Protein AF-A0A821BUX5-F1 (afdb_monomer)

Radius of gyration: 31.15 Å; Cα contacts (8 Å, |Δi|>4): 491; chains: 1; bounding box: 74×77×106 Å

pLDDT: mean 73.86, std 16.77, range [28.0, 95.75]

Structure (mmCIF, N/CA/C/O backbone):
data_AF-A0A821BUX5-F1
#
_entry.id   AF-A0A821BUX5-F1
#
loop_
_atom_site.group_PDB
_atom_site.id
_atom_site.type_symbol
_atom_site.label_atom_id
_atom_site.label_alt_id
_atom_site.label_comp_id
_atom_site.label_asym_id
_atom_site.label_entity_id
_atom_site.label_seq_id
_atom_site.pdbx_PDB_ins_code
_atom_site.Cartn_x
_atom_site.Cartn_y
_atom_site.Cartn_z
_atom_site.occupancy
_atom_site.B_iso_or_equiv
_atom_site.auth_seq_id
_atom_site.auth_comp_id
_atom_site.auth_asym_id
_atom_site.auth_atom_id
_atom_site.pdbx_PDB_model_num
ATOM 1 N N . MET A 1 1 ? 29.307 20.848 -23.479 1.00 81.94 1 MET A N 1
ATOM 2 C CA . MET A 1 1 ? 29.188 19.983 -24.672 1.00 81.94 1 MET A CA 1
ATOM 3 C C . MET A 1 1 ? 28.414 20.675 -25.799 1.00 81.94 1 MET A C 1
ATOM 5 O O . MET A 1 1 ? 27.535 21.482 -25.486 1.00 81.94 1 MET A O 1
ATOM 9 N N . ASN A 1 2 ? 28.752 20.408 -27.072 1.00 85.12 2 ASN A N 1
ATOM 10 C CA . ASN A 1 2 ? 28.039 20.848 -28.289 1.00 85.12 2 ASN A CA 1
ATOM 11 C C . ASN A 1 2 ? 28.102 19.768 -29.400 1.00 85.12 2 ASN A C 1
ATOM 13 O O . ASN A 1 2 ? 28.916 18.854 -29.306 1.00 85.12 2 ASN A O 1
ATOM 17 N N . ILE A 1 3 ? 27.251 19.866 -30.433 1.00 86.06 3 ILE A N 1
ATOM 18 C CA . ILE A 1 3 ? 27.123 18.837 -31.490 1.00 86.06 3 ILE A CA 1
ATOM 19 C C . ILE A 1 3 ? 28.421 18.641 -32.285 1.00 86.06 3 ILE A C 1
ATOM 21 O O . ILE A 1 3 ? 28.785 17.503 -32.558 1.00 86.06 3 ILE A O 1
ATOM 25 N N . SER A 1 4 ? 29.138 19.719 -32.615 1.00 90.06 4 SER A N 1
ATOM 26 C CA . SER A 1 4 ? 30.401 19.638 -33.366 1.00 90.06 4 SER A CA 1
ATOM 27 C C . SER A 1 4 ? 31.470 18.871 -32.580 1.00 90.06 4 SER A C 1
ATOM 29 O O . SER A 1 4 ? 32.116 17.969 -33.109 1.00 90.06 4 SER A O 1
ATOM 31 N N . THR A 1 5 ? 31.581 19.144 -31.277 1.00 90.06 5 THR A N 1
ATOM 32 C CA . THR A 1 5 ? 32.468 18.401 -30.377 1.00 90.06 5 THR A CA 1
ATOM 33 C C . THR A 1 5 ? 32.087 16.922 -30.309 1.00 90.06 5 THR A C 1
ATOM 35 O O . THR A 1 5 ? 32.962 16.078 -30.460 1.00 90.06 5 THR A O 1
ATOM 38 N N . MET A 1 6 ? 30.799 16.593 -30.146 1.00 90.81 6 MET A N 1
ATOM 39 C CA . MET A 1 6 ? 30.347 15.193 -30.115 1.00 90.81 6 MET A CA 1
ATOM 40 C C . MET A 1 6 ? 30.616 14.463 -31.438 1.00 90.81 6 MET A C 1
ATOM 42 O O . MET A 1 6 ? 31.043 13.313 -31.430 1.00 90.81 6 MET A O 1
ATOM 46 N N . HIS A 1 7 ? 30.408 15.133 -32.574 1.00 92.50 7 HIS A N 1
ATOM 47 C CA . HIS A 1 7 ? 30.679 14.579 -33.900 1.00 92.50 7 HIS A CA 1
ATOM 48 C C . HIS A 1 7 ? 32.168 14.269 -34.095 1.00 92.50 7 HIS A C 1
ATOM 50 O O . HIS A 1 7 ? 32.513 13.171 -34.525 1.00 92.50 7 HIS A O 1
ATOM 56 N N . ASN A 1 8 ? 33.054 15.190 -33.707 1.00 93.81 8 ASN A N 1
ATOM 57 C CA . ASN A 1 8 ? 34.498 14.973 -33.805 1.00 93.81 8 ASN A CA 1
ATOM 58 C C . ASN A 1 8 ? 34.964 13.839 -32.883 1.00 93.81 8 ASN A C 1
ATOM 60 O O . ASN A 1 8 ? 35.677 12.954 -33.342 1.00 93.81 8 ASN A O 1
ATOM 64 N N . LYS A 1 9 ? 34.491 13.794 -31.629 1.00 93.69 9 LYS A N 1
ATOM 65 C CA . LYS A 1 9 ? 34.788 12.685 -30.703 1.00 93.69 9 LYS A CA 1
ATOM 66 C C . LYS A 1 9 ? 34.333 11.331 -31.257 1.00 93.69 9 LYS A C 1
ATOM 68 O O . LYS A 1 9 ? 35.012 10.325 -31.060 1.00 93.69 9 LYS A O 1
ATOM 73 N N . LEU A 1 10 ? 33.199 11.302 -31.964 1.00 92.12 10 LEU A N 1
ATOM 74 C CA . LEU A 1 10 ? 32.678 10.095 -32.605 1.00 92.12 10 LEU A CA 1
ATOM 75 C C . LEU A 1 10 ? 33.556 9.648 -33.781 1.00 92.12 10 LEU A C 1
ATOM 77 O O . LEU A 1 10 ? 33.896 8.471 -33.858 1.00 92.12 10 LEU A O 1
ATOM 81 N N . LEU A 1 11 ? 33.961 10.575 -34.655 1.00 92.94 11 LEU A N 1
ATOM 82 C CA . LEU A 1 11 ? 34.847 10.284 -35.791 1.00 92.94 11 LEU A CA 1
ATOM 83 C C . LEU A 1 11 ? 36.252 9.859 -35.351 1.00 92.94 11 LEU A C 1
ATOM 85 O O . LEU A 1 11 ? 36.848 8.981 -35.968 1.00 92.94 11 LEU A O 1
ATOM 89 N N . CYS A 1 12 ? 36.762 10.452 -34.272 1.00 93.56 12 CYS A N 1
ATOM 90 C CA . CYS A 1 12 ? 38.066 10.127 -33.701 1.00 93.56 12 CYS A CA 1
ATOM 91 C C . CYS A 1 12 ? 38.055 8.851 -32.838 1.00 93.56 12 CYS A C 1
ATOM 93 O O . CYS A 1 12 ? 39.102 8.463 -32.325 1.00 93.56 12 CYS A O 1
ATOM 95 N N . GLY A 1 13 ? 36.899 8.200 -32.651 1.00 90.88 13 GLY A N 1
ATOM 96 C CA . GLY A 1 13 ? 36.793 6.977 -31.849 1.00 90.88 13 GLY A CA 1
ATOM 97 C C . GLY A 1 13 ? 37.040 7.182 -30.349 1.00 90.88 13 GLY A C 1
ATOM 98 O O . GLY A 1 13 ? 37.420 6.245 -29.653 1.00 90.88 13 GLY A O 1
ATOM 99 N N . GLU A 1 14 ? 36.824 8.390 -29.822 1.00 93.19 14 GLU A N 1
ATOM 100 C CA . GLU A 1 14 ? 37.091 8.722 -28.412 1.00 93.19 14 GLU A CA 1
ATOM 101 C C . GLU A 1 14 ? 36.055 8.125 -27.439 1.00 93.19 14 GLU A C 1
ATOM 103 O O . GLU A 1 14 ? 36.259 8.085 -26.219 1.00 93.19 14 GLU A O 1
ATOM 108 N N . TYR A 1 15 ? 34.917 7.653 -27.951 1.00 90.44 15 TYR A N 1
ATOM 109 C CA . TYR A 1 15 ? 33.887 7.008 -27.146 1.00 90.44 15 TYR A CA 1
ATOM 110 C C . TYR A 1 15 ? 34.184 5.521 -26.955 1.00 90.44 15 TYR A C 1
ATOM 112 O O . TYR A 1 15 ? 34.068 4.724 -27.879 1.00 90.44 15 TYR A O 1
ATOM 120 N N . LYS A 1 16 ? 34.502 5.139 -25.713 1.00 84.25 16 LYS A N 1
ATOM 121 C CA . LYS A 1 16 ? 34.747 3.740 -25.327 1.00 84.25 16 LYS A CA 1
ATOM 122 C C . LYS A 1 16 ? 33.522 2.840 -25.505 1.00 84.25 16 LYS A C 1
ATOM 124 O O . LYS A 1 16 ? 33.666 1.654 -25.770 1.00 84.25 16 LYS A O 1
ATOM 129 N N . ASN A 1 17 ? 32.327 3.387 -25.297 1.00 82.00 17 ASN A N 1
ATOM 130 C CA . ASN A 1 17 ? 31.059 2.682 -25.441 1.00 82.00 17 ASN A CA 1
ATOM 131 C C . ASN A 1 17 ? 29.927 3.674 -25.789 1.00 82.00 17 ASN A C 1
ATOM 133 O O . ASN A 1 17 ? 30.118 4.889 -25.660 1.00 82.00 17 ASN A O 1
ATOM 137 N N . PRO A 1 18 ? 28.746 3.182 -26.210 1.00 84.25 18 PRO A N 1
ATOM 138 C CA . PRO A 1 18 ? 27.622 4.041 -26.585 1.00 84.25 18 PRO A CA 1
ATOM 139 C C . PRO A 1 18 ? 27.080 4.921 -25.447 1.00 84.25 18 PRO A C 1
ATOM 141 O O . PRO A 1 18 ? 26.533 5.988 -25.721 1.00 84.25 18 PRO A O 1
ATOM 144 N N . LEU A 1 19 ? 27.237 4.519 -24.179 1.00 82.31 19 LEU A N 1
ATOM 145 C CA . LEU A 1 19 ? 26.773 5.309 -23.031 1.00 82.31 19 LEU A CA 1
ATOM 146 C C . LEU A 1 19 ? 27.622 6.565 -22.819 1.00 82.31 19 LEU A C 1
ATOM 148 O O . LEU A 1 19 ? 27.069 7.624 -22.549 1.00 82.31 19 LEU A O 1
ATOM 152 N N . HIS A 1 20 ? 28.932 6.496 -23.068 1.00 86.38 20 HIS A N 1
ATOM 153 C CA . HIS A 1 20 ? 29.810 7.670 -22.998 1.00 86.38 20 HIS A CA 1
ATOM 154 C C . HIS A 1 20 ? 29.406 8.758 -24.016 1.00 86.38 20 HIS A C 1
ATOM 156 O O . HIS A 1 20 ? 29.543 9.950 -23.749 1.00 86.38 20 HIS A O 1
ATOM 162 N N . PHE A 1 21 ? 28.860 8.362 -25.173 1.00 88.38 21 PHE A N 1
ATOM 163 C CA . PHE A 1 21 ? 28.245 9.302 -26.117 1.00 88.38 21 PHE A CA 1
ATOM 164 C C . PHE A 1 21 ? 26.919 9.866 -25.582 1.00 88.38 21 PHE A C 1
ATOM 166 O O . PHE A 1 21 ? 26.639 11.055 -25.749 1.00 88.38 21 PHE A O 1
ATOM 173 N N . CYS A 1 22 ? 26.115 9.034 -24.913 1.00 85.62 22 CYS A N 1
ATOM 174 C CA . CYS A 1 22 ? 24.869 9.473 -24.286 1.00 85.62 22 CYS A CA 1
ATOM 175 C C . CYS A 1 22 ? 25.119 10.534 -23.204 1.00 85.62 22 CYS A C 1
ATOM 177 O O . CYS A 1 22 ? 24.412 11.539 -23.197 1.00 85.62 22 CYS A O 1
ATOM 179 N N . ASP A 1 23 ? 26.133 10.372 -22.350 1.00 85.81 23 ASP A N 1
ATOM 180 C CA . ASP A 1 23 ? 26.482 11.340 -21.295 1.00 85.81 23 ASP A CA 1
ATOM 181 C C . ASP A 1 23 ? 26.750 12.745 -21.859 1.00 85.81 23 ASP A C 1
ATOM 183 O O . ASP A 1 23 ? 26.212 13.750 -21.381 1.00 85.81 23 ASP A O 1
ATOM 187 N N . ASP A 1 24 ? 27.524 12.816 -22.944 1.00 87.31 24 ASP A N 1
ATOM 188 C CA . ASP A 1 24 ? 27.815 14.062 -23.650 1.00 87.31 24 ASP A CA 1
ATOM 189 C C . ASP A 1 24 ? 26.546 14.682 -24.269 1.00 87.31 24 ASP A C 1
ATOM 191 O O . ASP A 1 24 ? 26.329 15.901 -24.184 1.00 87.31 24 ASP A O 1
ATOM 195 N N . ALA A 1 25 ? 25.675 13.854 -24.853 1.00 84.69 25 ALA A N 1
ATOM 196 C CA . ALA A 1 25 ? 24.403 14.298 -25.420 1.00 84.69 25 ALA A CA 1
ATOM 197 C C . ALA A 1 25 ? 23.454 14.849 -24.341 1.00 84.69 25 ALA A C 1
ATOM 199 O O . ALA A 1 25 ? 22.812 15.888 -24.541 1.00 84.69 25 ALA A O 1
ATOM 200 N N . TRP A 1 26 ? 23.412 14.223 -23.164 1.00 80.19 26 TRP A N 1
ATOM 201 C CA . TRP A 1 26 ? 22.642 14.710 -22.019 1.00 80.19 26 TRP A CA 1
ATOM 202 C C . TRP A 1 26 ? 23.195 16.030 -21.472 1.00 80.19 26 TRP A C 1
ATOM 204 O O . TRP A 1 26 ? 22.426 16.963 -21.218 1.00 80.19 26 TRP A O 1
ATOM 214 N N . LEU A 1 27 ? 24.521 16.181 -21.415 1.00 81.31 27 LEU A N 1
ATOM 215 C CA . LEU A 1 27 ? 25.171 17.441 -21.046 1.00 81.31 27 LEU A CA 1
ATOM 216 C C . LEU A 1 27 ? 24.884 18.569 -22.053 1.00 81.31 27 LEU A C 1
ATOM 218 O O . LEU A 1 27 ? 24.810 19.741 -21.678 1.00 81.31 27 LEU A O 1
ATOM 222 N N . TYR A 1 28 ? 24.712 18.247 -23.339 1.00 78.56 28 TYR A N 1
ATOM 223 C CA . TYR A 1 28 ? 24.271 19.224 -24.339 1.00 78.56 28 TYR A CA 1
ATOM 224 C C . TYR A 1 28 ? 22.828 19.684 -24.104 1.00 78.56 28 TYR A C 1
ATOM 226 O O . TYR A 1 28 ? 22.545 20.873 -24.257 1.00 78.56 28 TYR A O 1
ATOM 234 N N . ASN A 1 29 ? 21.940 18.773 -23.706 1.00 68.62 29 ASN A N 1
ATOM 235 C CA . ASN A 1 29 ? 20.522 19.065 -23.484 1.00 68.62 29 ASN A CA 1
ATOM 236 C C . ASN A 1 29 ? 20.256 19.882 -22.204 1.00 68.62 29 ASN A C 1
ATOM 238 O O . ASN A 1 29 ? 19.189 20.488 -22.082 1.00 68.62 29 ASN A O 1
ATOM 242 N N . ASN A 1 30 ? 21.220 19.963 -21.282 1.00 68.00 30 ASN A N 1
ATOM 243 C CA . ASN A 1 30 ? 21.126 20.776 -20.070 1.00 68.00 30 ASN A CA 1
ATOM 244 C C . ASN A 1 30 ? 21.561 22.237 -20.345 1.00 68.00 30 ASN A C 1
ATOM 246 O O . ASN A 1 30 ? 22.745 22.581 -20.285 1.00 68.00 30 ASN A O 1
ATOM 250 N N . LYS A 1 31 ? 20.609 23.104 -20.729 1.00 64.19 31 LYS A N 1
ATOM 251 C CA . LYS A 1 31 ? 20.842 24.520 -21.096 1.00 64.19 31 LYS A CA 1
ATOM 252 C C . LYS A 1 31 ? 19.888 25.479 -20.364 1.00 64.19 31 LYS A C 1
ATOM 254 O O . LYS A 1 31 ? 18.767 25.085 -20.042 1.00 64.19 31 LYS A O 1
ATOM 259 N N . PRO A 1 32 ? 20.291 26.749 -20.138 1.00 56.84 32 PRO A N 1
ATOM 260 C CA . PRO A 1 32 ? 19.475 27.743 -19.437 1.00 56.84 32 PRO A CA 1
ATOM 261 C C . PRO A 1 32 ? 18.131 28.038 -20.132 1.00 56.84 32 PRO A C 1
ATOM 263 O O . PRO A 1 32 ? 17.985 27.896 -21.349 1.00 56.84 32 PRO A O 1
ATOM 266 N N . LEU A 1 33 ? 17.162 28.513 -19.335 1.00 57.50 33 LEU A N 1
ATOM 267 C CA . LEU A 1 33 ? 15.720 28.641 -19.631 1.00 57.50 33 LEU A CA 1
ATOM 268 C C . LEU A 1 33 ? 15.350 29.220 -21.013 1.00 57.50 33 LEU A C 1
ATOM 270 O O . LEU A 1 33 ? 14.330 28.829 -21.579 1.00 57.50 33 LEU A O 1
ATOM 274 N N . ARG A 1 34 ? 16.163 30.115 -21.592 1.00 57.75 34 ARG A N 1
ATOM 275 C CA . ARG A 1 34 ? 15.874 30.764 -22.888 1.00 57.75 34 ARG A CA 1
ATOM 276 C C . ARG A 1 34 ? 15.925 29.814 -24.095 1.00 57.75 34 ARG A C 1
ATOM 278 O O . ARG A 1 34 ? 15.205 30.046 -25.058 1.00 57.75 34 ARG A O 1
ATOM 285 N N . VAL A 1 35 ? 16.720 28.741 -24.040 1.00 61.12 35 VAL A N 1
ATOM 286 C CA . VAL A 1 35 ? 16.857 27.740 -25.130 1.00 61.12 35 VAL A CA 1
ATOM 287 C C . VAL A 1 35 ? 16.148 26.420 -24.777 1.00 61.12 35 VAL A C 1
ATOM 289 O O . VAL A 1 35 ? 16.009 25.515 -25.601 1.00 61.12 35 VAL A O 1
ATOM 292 N N . TYR A 1 36 ? 15.622 26.335 -23.552 1.00 62.09 36 TYR A N 1
ATOM 293 C CA . TYR A 1 36 ? 15.107 25.118 -22.933 1.00 62.09 36 TYR A CA 1
ATOM 294 C C . TYR A 1 36 ? 14.041 24.406 -23.775 1.00 62.09 36 TYR A C 1
ATOM 296 O O . TYR A 1 36 ? 14.151 23.204 -23.983 1.00 62.09 36 TYR A O 1
ATOM 304 N N . LYS A 1 37 ? 13.073 25.133 -24.361 1.00 62.91 37 LYS A N 1
ATOM 305 C CA . LYS A 1 37 ? 12.001 24.524 -25.181 1.00 62.91 37 LYS A CA 1
ATOM 306 C C . LYS A 1 37 ? 12.527 23.771 -26.412 1.00 62.91 37 LYS A C 1
ATOM 308 O O . LYS A 1 37 ? 11.985 22.723 -26.761 1.00 62.91 37 LYS A O 1
ATOM 313 N N . MET A 1 38 ? 13.574 24.282 -27.066 1.00 66.88 38 MET A N 1
ATOM 314 C CA . MET A 1 38 ? 14.187 23.618 -28.226 1.00 66.88 38 MET A CA 1
ATOM 315 C C . MET A 1 38 ? 15.036 22.421 -27.785 1.00 66.88 38 MET A C 1
ATOM 317 O O . MET A 1 38 ? 14.941 21.352 -28.388 1.00 66.88 38 MET A O 1
ATOM 321 N N . CYS A 1 39 ? 15.777 22.561 -26.680 1.00 70.56 39 CYS A N 1
ATOM 322 C CA . CYS A 1 39 ? 16.529 21.466 -26.065 1.00 70.56 39 CYS A CA 1
ATOM 323 C C . CYS A 1 39 ? 15.615 20.319 -25.603 1.00 70.56 39 CYS A C 1
ATOM 325 O O . CYS A 1 39 ? 15.964 19.160 -25.797 1.00 70.56 39 CYS A O 1
ATOM 327 N N . THR A 1 40 ? 14.410 20.597 -25.088 1.00 72.19 40 THR A N 1
ATOM 328 C CA . THR A 1 40 ? 13.451 19.541 -24.710 1.00 72.19 40 THR A CA 1
ATOM 329 C C . THR A 1 40 ? 12.981 18.729 -25.921 1.00 72.19 40 THR A C 1
ATOM 331 O O . THR A 1 40 ? 12.823 17.513 -25.820 1.00 72.19 40 THR A O 1
ATOM 334 N N . LYS A 1 41 ? 12.758 19.370 -27.078 1.00 79.19 41 LYS A N 1
ATOM 335 C CA . LYS A 1 41 ? 12.357 18.663 -28.307 1.00 79.19 41 LYS A CA 1
ATOM 336 C C . LYS A 1 41 ? 13.501 17.812 -28.863 1.00 79.19 41 LYS A C 1
ATOM 338 O O . LYS A 1 41 ? 13.268 16.668 -29.241 1.00 79.19 41 LYS A O 1
ATOM 343 N N . LEU A 1 42 ? 14.723 18.348 -28.861 1.00 80.56 42 LEU A N 1
ATOM 344 C CA . LEU A 1 42 ? 15.927 17.611 -29.255 1.00 80.56 42 LEU A CA 1
ATOM 345 C C . LEU A 1 42 ? 16.191 16.415 -28.334 1.00 80.56 42 LEU A C 1
ATOM 347 O O . LEU A 1 42 ? 16.450 15.327 -28.834 1.00 80.56 42 LEU A O 1
ATOM 351 N N . ALA A 1 43 ? 16.037 16.579 -27.018 1.00 79.50 43 ALA A N 1
ATOM 352 C CA . ALA A 1 43 ? 16.178 15.489 -26.055 1.00 79.50 43 ALA A CA 1
ATOM 353 C C . ALA A 1 43 ? 15.179 14.348 -26.312 1.00 79.50 43 ALA A C 1
ATOM 355 O O . ALA A 1 43 ? 15.557 13.182 -26.259 1.00 79.50 43 ALA A O 1
ATOM 356 N N . LYS A 1 44 ? 13.919 14.663 -26.651 1.00 80.56 44 LYS A N 1
ATOM 357 C CA . LYS A 1 44 ? 12.918 13.642 -27.014 1.00 80.56 44 LYS A CA 1
ATOM 358 C C . LYS A 1 44 ? 13.314 12.862 -28.272 1.00 80.56 44 LYS A C 1
ATOM 360 O O . LYS A 1 44 ? 13.323 11.637 -28.243 1.00 80.56 44 LYS A O 1
ATOM 365 N N . LEU A 1 45 ? 13.694 13.568 -29.340 1.00 83.75 45 LEU A N 1
ATOM 366 C CA . LEU A 1 45 ? 14.143 12.939 -30.592 1.00 83.75 45 LEU A CA 1
ATOM 367 C C . LEU A 1 45 ? 15.407 12.095 -30.393 1.00 83.75 45 LEU A C 1
ATOM 369 O O . LEU A 1 45 ? 15.545 11.024 -30.986 1.00 83.75 45 LEU A O 1
ATOM 373 N N . PHE A 1 46 ? 16.319 12.573 -29.543 1.00 86.06 46 PHE A N 1
ATOM 374 C CA . PHE A 1 46 ? 17.518 11.843 -29.166 1.00 86.06 46 PHE A CA 1
ATOM 375 C C . PHE A 1 46 ? 17.161 10.512 -28.503 1.00 86.06 46 PHE A C 1
ATOM 377 O O . PHE A 1 46 ? 17.629 9.484 -28.977 1.00 86.06 46 PHE A O 1
ATOM 384 N N . VAL A 1 47 ? 16.279 10.511 -27.494 1.00 81.25 47 VAL A N 1
ATOM 385 C CA . VAL A 1 47 ? 15.828 9.286 -26.803 1.00 81.25 47 VAL A CA 1
ATOM 386 C C . VAL A 1 47 ? 15.223 8.268 -27.771 1.00 81.25 47 VAL A C 1
ATOM 388 O O . VAL A 1 47 ? 15.616 7.104 -27.764 1.00 81.25 47 VAL A O 1
ATOM 391 N N . GLU A 1 48 ? 14.308 8.705 -28.640 1.00 83.25 48 GLU A N 1
ATOM 392 C CA . GLU A 1 48 ? 13.649 7.821 -29.616 1.00 83.25 48 GLU A CA 1
ATOM 393 C C . GLU A 1 48 ? 14.642 7.169 -30.591 1.00 83.25 48 GLU A C 1
ATOM 395 O O . GLU A 1 48 ? 14.445 6.029 -31.022 1.00 83.25 48 GLU A O 1
ATOM 400 N N . SER A 1 49 ? 15.718 7.884 -30.926 1.00 87.38 49 SER A N 1
ATOM 401 C CA . SER A 1 49 ? 16.738 7.420 -31.867 1.00 87.38 49 SER A CA 1
ATOM 402 C C . SER A 1 49 ? 17.799 6.550 -31.191 1.00 87.38 49 SER A C 1
ATOM 404 O O . SER A 1 49 ? 18.174 5.505 -31.725 1.00 87.38 49 SER A O 1
ATOM 406 N N . ILE A 1 50 ? 18.284 6.967 -30.018 1.00 87.19 50 ILE A N 1
ATOM 407 C CA . ILE A 1 50 ? 19.435 6.358 -29.346 1.00 87.19 50 ILE A CA 1
ATOM 408 C C . ILE A 1 50 ? 19.090 5.005 -28.725 1.00 87.19 50 ILE A C 1
ATOM 410 O O . ILE A 1 50 ? 19.925 4.105 -28.777 1.00 87.19 50 ILE A O 1
ATOM 414 N N . ASP A 1 51 ? 17.858 4.815 -28.234 1.00 85.44 51 ASP A N 1
ATOM 415 C CA . ASP A 1 51 ? 17.421 3.550 -27.624 1.00 85.44 51 ASP A CA 1
ATOM 416 C C . ASP A 1 51 ? 17.621 2.371 -28.579 1.00 85.44 51 ASP A C 1
ATOM 418 O O . ASP A 1 51 ? 18.237 1.368 -28.221 1.00 85.44 51 ASP A O 1
ATOM 422 N N . ARG A 1 52 ? 17.191 2.528 -29.838 1.00 86.31 52 ARG A N 1
ATOM 423 C CA . ARG A 1 52 ? 17.346 1.494 -30.874 1.00 86.31 52 ARG A CA 1
ATOM 424 C C . ARG A 1 52 ? 18.808 1.189 -31.185 1.00 86.31 52 ARG A C 1
ATOM 426 O O . ARG A 1 52 ? 19.120 0.078 -31.606 1.00 86.31 52 ARG A O 1
ATOM 433 N N . VAL A 1 53 ? 19.689 2.180 -31.053 1.00 88.06 53 VAL A N 1
ATOM 434 C CA . VAL A 1 53 ? 21.120 2.023 -31.325 1.00 88.06 53 VAL A CA 1
ATOM 435 C C . VAL A 1 53 ? 21.773 1.270 -30.178 1.00 88.06 53 VAL A C 1
ATOM 437 O O . VAL A 1 53 ? 22.370 0.228 -30.418 1.00 88.06 53 VAL A O 1
ATOM 440 N N . VAL A 1 54 ? 21.625 1.736 -28.938 1.00 82.44 54 VAL A N 1
ATOM 441 C CA . VAL A 1 54 ? 22.312 1.126 -27.788 1.00 82.44 54 VAL A CA 1
ATOM 442 C C . VAL A 1 54 ? 21.803 -0.280 -27.473 1.00 82.44 54 VAL A C 1
ATOM 444 O O . VAL A 1 54 ? 22.587 -1.120 -27.038 1.00 82.44 54 VAL A O 1
ATOM 447 N N . GLN A 1 55 ? 20.540 -0.581 -27.790 1.00 81.81 55 GLN A N 1
ATOM 448 C CA . GLN A 1 55 ? 19.997 -1.940 -27.700 1.00 81.81 55 GLN A CA 1
ATOM 449 C C . GLN A 1 55 ? 20.726 -2.931 -28.612 1.00 81.81 55 GLN A C 1
ATOM 451 O O . GLN A 1 55 ? 20.946 -4.073 -28.218 1.00 81.81 55 GLN A O 1
ATOM 456 N N . LYS A 1 56 ? 21.200 -2.500 -29.792 1.00 84.31 56 LYS A N 1
ATOM 457 C CA . LYS A 1 56 ? 22.043 -3.348 -30.660 1.00 84.31 56 LYS A CA 1
ATOM 458 C C . LYS A 1 56 ? 23.410 -3.657 -30.048 1.00 84.31 56 LYS A C 1
ATOM 460 O O . LYS A 1 56 ? 24.023 -4.646 -30.427 1.00 84.31 56 LYS A O 1
ATOM 465 N N . PHE A 1 57 ? 23.873 -2.829 -29.114 1.00 79.75 57 PHE A N 1
ATOM 466 C CA . PHE A 1 57 ? 25.113 -3.035 -28.363 1.00 79.75 57 PHE A CA 1
ATOM 467 C C . PHE A 1 57 ? 24.889 -3.784 -27.035 1.00 79.75 57 PHE A C 1
ATOM 469 O O . PHE A 1 57 ? 25.815 -3.877 -26.236 1.00 79.75 57 PHE A O 1
ATOM 476 N N . GLY A 1 58 ? 23.685 -4.321 -26.789 1.00 72.88 58 GLY A N 1
ATOM 477 C CA . GLY A 1 58 ? 23.377 -5.127 -25.601 1.00 72.88 58 GLY A CA 1
ATOM 478 C C . GLY A 1 58 ? 22.950 -4.333 -24.361 1.00 72.88 58 GLY A C 1
ATOM 479 O O . GLY A 1 58 ? 22.826 -4.917 -23.288 1.00 72.88 58 GLY A O 1
ATOM 480 N N . TYR A 1 59 ? 22.703 -3.025 -24.484 1.00 76.44 59 TYR A N 1
ATOM 481 C CA . TYR A 1 59 ? 22.186 -2.194 -23.390 1.00 76.44 59 TYR A CA 1
ATOM 482 C C . TYR A 1 59 ? 20.652 -2.184 -23.359 1.00 76.44 59 TYR A C 1
ATOM 484 O O . TYR A 1 59 ? 19.996 -2.358 -24.382 1.00 76.44 59 TYR A O 1
ATOM 492 N N . CYS A 1 60 ? 20.056 -1.915 -22.196 1.00 74.88 60 CYS A N 1
ATOM 493 C CA . CYS A 1 60 ? 18.598 -1.823 -22.069 1.00 74.88 60 CYS A CA 1
ATOM 494 C C . CYS A 1 60 ? 18.011 -0.595 -22.799 1.00 74.88 60 CYS A C 1
ATOM 496 O O . CYS A 1 60 ? 17.009 -0.709 -23.511 1.00 74.88 60 CYS A O 1
ATOM 498 N N . CYS A 1 61 ? 18.628 0.581 -22.637 1.00 82.00 61 CYS A N 1
ATOM 499 C CA . CYS A 1 61 ? 18.234 1.848 -23.260 1.00 82.00 61 CYS A CA 1
ATOM 500 C C . CYS A 1 61 ? 19.359 2.895 -23.146 1.00 82.00 61 CYS A C 1
ATOM 502 O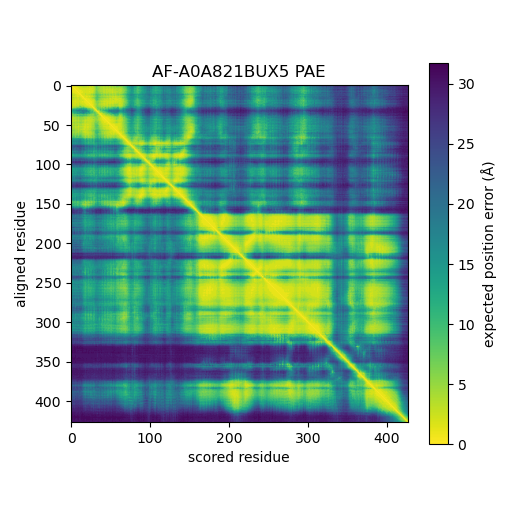 O . CYS A 1 61 ? 20.353 2.662 -22.459 1.00 82.00 61 CYS A O 1
ATOM 504 N N . GLY A 1 62 ? 19.219 4.037 -23.834 1.00 79.75 62 GLY A N 1
ATOM 505 C CA . GLY A 1 62 ? 20.194 5.148 -23.808 1.00 79.75 62 GLY A CA 1
ATOM 506 C C . GLY A 1 62 ? 19.705 6.332 -22.974 1.00 79.75 62 GLY A C 1
ATOM 507 O O . GLY A 1 62 ? 20.151 7.472 -23.141 1.00 79.75 62 GLY A O 1
ATOM 508 N N . ARG A 1 63 ? 18.706 6.077 -22.126 1.00 83.25 63 ARG A N 1
ATOM 509 C CA . ARG A 1 63 ? 17.986 7.089 -21.357 1.00 83.25 63 ARG A CA 1
ATOM 510 C C . ARG A 1 63 ? 18.724 7.418 -20.075 1.00 83.25 63 ARG A C 1
ATOM 512 O O . ARG A 1 63 ? 19.275 6.539 -19.426 1.00 83.25 63 ARG A O 1
ATOM 519 N N . GLN A 1 64 ? 18.646 8.684 -19.683 1.00 76.81 64 GLN A N 1
ATOM 520 C CA . GLN A 1 64 ? 19.066 9.113 -18.361 1.00 76.81 64 GLN A CA 1
ATOM 521 C C . GLN A 1 64 ? 17.869 9.055 -17.413 1.00 76.81 64 GLN A C 1
ATOM 523 O O . GLN A 1 64 ? 16.965 9.893 -17.479 1.00 76.81 64 GLN A O 1
ATOM 528 N N . TYR A 1 65 ? 17.871 8.059 -16.536 1.00 79.19 65 TYR A N 1
ATOM 529 C CA . TYR A 1 65 ? 16.918 7.964 -15.443 1.00 79.19 65 TYR A CA 1
ATOM 530 C C . TYR A 1 65 ? 17.527 8.520 -14.160 1.00 79.19 65 TYR A C 1
ATOM 532 O O . TYR A 1 65 ? 18.724 8.405 -13.898 1.00 79.19 65 TYR A O 1
ATOM 540 N N . ALA A 1 66 ? 16.679 9.156 -13.364 1.00 79.50 66 ALA A N 1
ATOM 541 C CA . ALA A 1 66 ? 17.012 9.597 -12.026 1.00 79.50 66 ALA A CA 1
ATOM 542 C C . ALA A 1 66 ? 15.837 9.272 -11.112 1.00 79.50 66 ALA A C 1
ATOM 544 O O . ALA A 1 66 ? 14.675 9.364 -11.528 1.00 79.50 66 ALA A O 1
ATOM 545 N N . TYR A 1 67 ? 16.141 8.899 -9.875 1.00 77.81 67 TYR A N 1
ATOM 546 C CA . TYR A 1 67 ? 15.128 8.663 -8.865 1.00 77.81 67 TYR A CA 1
ATOM 547 C C . TYR A 1 67 ? 14.335 9.946 -8.601 1.00 77.81 67 TYR A C 1
ATOM 549 O O . TYR A 1 67 ? 14.827 11.071 -8.741 1.00 77.81 67 TYR A O 1
ATOM 557 N N . LEU A 1 68 ? 13.072 9.769 -8.209 1.00 68.69 68 LEU A N 1
ATOM 558 C CA . LEU A 1 68 ? 12.272 10.882 -7.717 1.00 68.69 68 LEU A CA 1
ATOM 559 C C . LEU A 1 68 ? 12.956 11.496 -6.482 1.00 68.69 68 LEU A C 1
ATOM 561 O O . LEU A 1 68 ? 13.505 10.742 -5.672 1.00 68.69 68 LEU A O 1
ATOM 565 N N . PRO A 1 69 ? 12.904 12.833 -6.307 1.00 69.12 69 PRO A N 1
ATOM 566 C CA . PRO A 1 69 ? 13.501 13.496 -5.154 1.00 69.12 69 PRO A CA 1
ATOM 567 C C . PRO A 1 69 ? 13.042 12.866 -3.841 1.00 69.12 69 PRO A C 1
ATOM 569 O O . PRO A 1 69 ? 11.883 12.457 -3.691 1.00 69.12 69 PRO A O 1
ATOM 572 N N . LYS A 1 70 ? 13.949 12.801 -2.864 1.00 67.25 70 LYS A N 1
ATOM 573 C CA . LYS A 1 70 ? 13.645 12.238 -1.549 1.00 67.25 70 LYS A CA 1
ATOM 574 C C . LYS A 1 70 ? 12.465 12.996 -0.932 1.00 67.25 70 LYS A C 1
ATOM 576 O O . LYS A 1 70 ? 12.480 14.224 -0.844 1.00 67.25 70 LYS A O 1
ATOM 581 N N . LEU A 1 71 ? 11.446 12.250 -0.488 1.00 66.94 71 LEU A N 1
ATOM 582 C CA . LEU A 1 71 ? 10.331 12.828 0.267 1.00 66.94 71 LEU A CA 1
ATOM 583 C C . LEU A 1 71 ? 10.884 13.487 1.534 1.00 66.94 71 LEU A C 1
ATOM 585 O O . LEU A 1 71 ? 11.561 12.824 2.323 1.00 66.94 71 LEU A O 1
ATOM 589 N N . MET A 1 72 ? 10.566 14.762 1.725 1.00 74.44 72 MET A N 1
ATOM 590 C CA . MET A 1 72 ? 10.844 15.491 2.955 1.00 74.44 72 MET A CA 1
ATOM 591 C C . MET A 1 72 ? 9.527 15.854 3.632 1.00 74.44 72 MET A C 1
ATOM 593 O O . MET A 1 72 ? 8.593 16.306 2.974 1.00 74.44 72 MET A O 1
ATOM 597 N N . LEU A 1 73 ? 9.455 15.630 4.942 1.00 76.25 73 LEU A N 1
ATOM 598 C CA . LEU A 1 73 ? 8.263 15.893 5.747 1.00 76.25 73 LEU A CA 1
ATOM 599 C C . LEU A 1 73 ? 8.161 17.388 6.059 1.00 76.25 73 LEU A C 1
ATOM 601 O O . LEU A 1 73 ? 9.164 18.015 6.383 1.00 76.25 73 LEU A O 1
ATOM 605 N N . CYS A 1 74 ? 6.967 17.971 5.983 1.00 83.69 74 CYS A N 1
ATOM 606 C CA . CYS A 1 74 ? 6.749 19.342 6.435 1.00 83.69 74 CYS A CA 1
ATOM 607 C C . CYS A 1 74 ? 6.209 19.323 7.873 1.00 83.69 74 CYS A C 1
ATOM 609 O O . CYS A 1 74 ? 5.154 18.750 8.117 1.00 83.69 74 CYS A O 1
ATOM 611 N N . TYR A 1 75 ? 6.891 19.991 8.806 1.00 83.88 75 TYR A N 1
ATOM 612 C CA . TYR A 1 75 ? 6.469 20.143 10.212 1.00 83.88 75 TYR A CA 1
ATOM 613 C C . TYR A 1 75 ? 5.468 21.296 10.410 1.00 83.88 75 TYR A C 1
ATOM 615 O O . TYR A 1 75 ? 5.272 21.788 11.516 1.00 83.88 75 TYR A O 1
ATOM 623 N N . GLY A 1 76 ? 4.869 21.776 9.317 1.00 81.44 76 GLY A N 1
ATOM 624 C CA . GLY A 1 76 ? 3.853 22.821 9.330 1.00 81.44 76 GLY A CA 1
ATOM 625 C C . GLY A 1 76 ? 2.483 22.297 9.755 1.00 81.44 76 GLY A C 1
ATOM 626 O O . GLY A 1 76 ? 2.329 21.608 10.756 1.00 81.44 76 GLY A O 1
ATOM 627 N N . LYS A 1 77 ? 1.444 22.634 8.985 1.00 72.56 77 LYS A N 1
ATOM 628 C CA . LYS A 1 77 ? 0.082 22.167 9.276 1.00 72.56 77 LYS A CA 1
ATOM 629 C C . LYS A 1 77 ? 0.005 20.639 9.225 1.00 72.56 77 LYS A C 1
ATOM 631 O O . LYS A 1 77 ? 0.601 20.023 8.338 1.00 72.56 77 LYS A O 1
ATOM 636 N N . GLN A 1 78 ? -0.802 20.053 10.114 1.00 60.09 78 GLN A N 1
ATOM 637 C CA . GLN A 1 78 ? -1.201 18.649 10.007 1.00 60.09 78 GLN A CA 1
ATOM 638 C C . GLN A 1 78 ? -1.720 18.407 8.581 1.00 60.09 78 GLN A C 1
ATOM 640 O O . GLN A 1 78 ? -2.559 19.170 8.108 1.00 60.09 78 GLN A O 1
ATOM 645 N N . GLN A 1 79 ? -1.190 17.382 7.901 1.00 59.78 79 GLN A N 1
ATOM 646 C CA . GLN A 1 79 ? -1.449 17.042 6.487 1.00 59.78 79 GLN A CA 1
ATOM 647 C C . GLN A 1 79 ? -0.644 17.810 5.414 1.00 59.78 79 GLN A C 1
ATOM 649 O O . GLN A 1 79 ? -0.950 17.715 4.228 1.00 59.78 79 GLN A O 1
ATOM 654 N N . CYS A 1 80 ? 0.422 18.531 5.770 1.00 68.62 80 CYS A N 1
ATOM 655 C CA . CYS A 1 80 ? 1.388 19.012 4.778 1.00 68.62 80 CYS A CA 1
ATOM 656 C C . CYS A 1 80 ? 2.521 17.985 4.594 1.00 68.62 80 CYS A C 1
ATOM 658 O O . CYS A 1 80 ? 3.344 17.801 5.483 1.00 68.62 80 CYS A O 1
ATOM 660 N N . TRP A 1 81 ? 2.580 17.305 3.447 1.00 64.81 81 TRP A N 1
ATOM 661 C CA . TRP A 1 81 ? 3.594 16.265 3.169 1.00 64.81 81 TRP A CA 1
ATOM 662 C C . TRP A 1 81 ? 4.423 16.524 1.910 1.00 64.81 81 TRP A C 1
ATOM 664 O O . TRP A 1 81 ? 5.380 15.799 1.651 1.00 64.81 81 TRP A O 1
ATOM 674 N N . GLU A 1 82 ? 4.074 17.542 1.124 1.00 63.97 82 GLU A N 1
ATOM 675 C CA . GLU A 1 82 ? 4.794 17.875 -0.099 1.00 63.97 82 GLU A CA 1
ATOM 676 C C . GLU A 1 82 ? 5.660 19.114 0.113 1.00 63.97 82 GLU A C 1
ATOM 678 O O . GLU A 1 82 ? 5.179 20.239 0.283 1.00 63.97 82 GLU A O 1
ATOM 683 N N . ILE A 1 83 ? 6.970 18.893 0.109 1.00 70.88 83 ILE A N 1
ATOM 684 C CA . ILE A 1 83 ? 7.943 19.969 0.022 1.00 70.88 83 ILE A CA 1
ATOM 685 C C . ILE A 1 83 ? 8.271 20.194 -1.449 1.00 70.88 83 ILE A C 1
ATOM 687 O O . ILE A 1 83 ? 8.847 19.334 -2.113 1.00 70.88 83 ILE A O 1
ATOM 691 N N . SER A 1 84 ? 7.895 21.377 -1.932 1.00 68.12 84 SER A N 1
ATOM 692 C CA . SER A 1 84 ? 8.169 21.828 -3.292 1.00 68.12 84 SER A CA 1
ATOM 693 C C . SER A 1 84 ? 9.664 21.727 -3.626 1.00 68.12 84 SER A C 1
ATOM 695 O O . SER A 1 84 ? 10.499 22.145 -2.816 1.00 68.12 84 SER A O 1
ATOM 697 N N . PRO A 1 85 ? 10.026 21.261 -4.836 1.00 65.69 85 PRO A N 1
ATOM 698 C CA . PRO A 1 85 ? 11.415 21.259 -5.287 1.00 65.69 85 PRO A CA 1
ATOM 699 C C . PRO A 1 85 ? 11.987 22.675 -5.420 1.00 65.69 85 PRO A C 1
ATOM 701 O O . PRO A 1 85 ? 13.195 22.862 -5.303 1.00 65.69 85 PRO A O 1
ATOM 704 N N . TYR A 1 86 ? 11.122 23.677 -5.608 1.00 67.38 86 TYR A N 1
ATOM 705 C CA . TYR A 1 86 ? 11.510 25.064 -5.863 1.00 67.38 86 TYR A CA 1
ATOM 706 C C . TYR A 1 86 ? 11.993 25.823 -4.618 1.00 67.38 86 TYR A C 1
ATOM 708 O O . TYR A 1 86 ? 12.555 26.908 -4.759 1.00 67.38 86 TYR A O 1
ATOM 716 N N . GLY A 1 87 ? 11.790 25.282 -3.413 1.00 79.19 87 GLY A N 1
ATOM 717 C CA . GLY A 1 87 ? 12.277 25.915 -2.191 1.00 79.19 87 GLY A CA 1
ATOM 718 C C . GLY A 1 87 ? 11.573 25.452 -0.918 1.00 79.19 87 GLY A C 1
ATOM 719 O O . GLY A 1 87 ? 10.348 25.300 -0.884 1.00 79.19 87 GLY A O 1
ATOM 720 N N . TYR A 1 88 ? 12.351 25.270 0.145 1.00 89.06 88 TYR A N 1
ATOM 721 C CA . TYR A 1 88 ? 11.886 24.922 1.483 1.00 89.06 88 TYR A CA 1
ATOM 722 C C . TYR A 1 88 ? 12.783 25.526 2.556 1.00 89.06 88 TYR A C 1
ATOM 724 O O . TYR A 1 88 ? 13.955 25.801 2.316 1.00 89.06 88 TYR A O 1
ATOM 732 N N . TYR A 1 89 ? 12.226 25.707 3.746 1.00 91.00 89 TYR A N 1
ATOM 733 C CA . TYR A 1 89 ? 12.947 26.218 4.902 1.00 91.00 89 TYR A CA 1
ATOM 734 C C . TYR A 1 89 ? 13.302 25.068 5.828 1.00 91.00 89 TYR A C 1
ATOM 736 O O . TYR A 1 89 ? 12.496 24.152 6.013 1.00 91.00 89 TYR A O 1
ATOM 744 N N . TYR A 1 90 ? 14.492 25.094 6.417 1.00 91.38 90 TYR A N 1
ATOM 745 C CA . TYR A 1 90 ? 14.880 24.082 7.387 1.00 91.38 90 TYR A CA 1
ATOM 746 C C . TYR A 1 90 ? 15.702 24.628 8.542 1.00 91.38 90 TYR A C 1
ATOM 748 O O . TYR A 1 90 ? 16.441 25.596 8.395 1.00 91.38 90 TYR A O 1
ATOM 756 N N . TYR A 1 91 ? 15.588 23.944 9.670 1.00 90.62 91 TYR A N 1
ATOM 757 C CA . TYR A 1 91 ? 16.405 24.133 10.854 1.00 90.62 91 TYR A CA 1
ATOM 758 C C . TYR A 1 91 ? 17.130 22.820 11.163 1.00 90.62 91 TYR A C 1
ATOM 760 O O . TYR A 1 91 ? 16.508 21.754 11.185 1.00 90.62 91 TYR A O 1
ATOM 768 N N . SER A 1 92 ? 18.446 22.890 11.359 1.00 88.88 92 SER A N 1
ATOM 769 C CA . SER A 1 92 ? 19.255 21.752 11.803 1.00 88.88 92 SER A CA 1
ATOM 770 C C . SER A 1 92 ? 19.397 21.800 13.317 1.00 88.88 92 SER A C 1
ATOM 772 O O . SER A 1 92 ? 19.934 22.769 13.850 1.00 88.88 92 SER A O 1
ATOM 774 N N . ASN A 1 93 ? 18.959 20.744 13.997 1.00 82.75 93 ASN A N 1
ATOM 775 C CA . ASN A 1 93 ? 19.156 20.615 15.432 1.00 82.75 93 ASN A CA 1
ATOM 776 C C . ASN A 1 93 ? 20.545 20.020 15.700 1.00 82.75 93 ASN A C 1
ATOM 778 O O . ASN A 1 93 ? 20.785 18.842 15.433 1.00 82.75 93 ASN A O 1
ATOM 782 N N . SER A 1 94 ? 21.460 20.842 16.210 1.00 76.00 94 SER A N 1
ATOM 783 C CA . SER A 1 94 ? 22.820 20.425 16.565 1.00 76.00 94 SER A CA 1
ATOM 784 C C . SER A 1 94 ? 22.881 19.569 17.835 1.00 76.00 94 SER A C 1
ATOM 786 O O . SER A 1 94 ? 23.879 18.883 18.040 1.00 76.00 94 SER A O 1
ATOM 788 N N . GLU A 1 95 ? 21.833 19.567 18.669 1.00 70.50 95 GLU A N 1
ATOM 789 C CA . GLU A 1 95 ? 21.784 18.824 19.937 1.00 70.50 95 GLU A CA 1
ATOM 790 C C . GLU A 1 95 ? 20.439 18.070 20.101 1.00 70.50 95 GLU A C 1
ATOM 792 O O . GLU A 1 95 ? 19.575 18.491 20.877 1.00 70.50 95 GLU A O 1
ATOM 797 N N . PRO A 1 96 ? 20.246 16.916 19.421 1.00 63.94 96 PRO A N 1
ATOM 798 C CA . PRO A 1 96 ? 18.987 16.144 19.417 1.00 63.94 96 PRO A CA 1
ATOM 799 C C . PRO A 1 96 ? 18.511 15.629 20.782 1.00 63.94 96 PRO A C 1
ATOM 801 O O . PRO A 1 96 ? 17.391 15.148 20.912 1.00 63.94 96 PRO A O 1
ATOM 804 N N . LEU A 1 97 ? 19.380 15.671 21.792 1.00 60.22 97 LEU A N 1
ATOM 805 C CA . LEU A 1 97 ? 19.131 15.123 23.126 1.00 60.22 97 LEU A CA 1
ATOM 806 C C . LEU A 1 97 ? 18.947 16.201 24.202 1.00 60.22 97 LEU A C 1
ATOM 808 O O . LEU A 1 97 ? 18.586 15.867 25.326 1.00 60.22 97 LEU A O 1
ATOM 812 N N . ARG A 1 98 ? 19.227 17.477 23.896 1.00 57.59 98 ARG A N 1
ATOM 813 C CA . ARG A 1 98 ? 19.217 18.560 24.899 1.00 57.59 98 ARG A CA 1
ATOM 814 C C . ARG A 1 98 ? 17.911 19.352 24.919 1.00 57.59 98 ARG A C 1
ATOM 816 O O . ARG A 1 98 ? 17.548 19.911 25.948 1.00 57.59 98 ARG A O 1
ATOM 823 N N . PHE A 1 99 ? 17.203 19.370 23.797 1.00 60.38 99 PHE A N 1
ATOM 824 C CA . PHE A 1 99 ? 15.872 19.956 23.654 1.00 60.38 99 PHE A CA 1
ATOM 825 C C . PHE A 1 99 ? 14.869 18.828 23.390 1.00 60.38 99 PHE A C 1
ATOM 827 O O . PHE A 1 99 ? 15.276 17.762 22.934 1.00 60.38 99 PHE A O 1
ATOM 834 N N . ASN A 1 100 ? 13.570 19.036 23.642 1.00 67.31 100 ASN A N 1
ATOM 835 C CA . ASN A 1 100 ? 12.490 18.053 23.399 1.00 67.31 100 ASN A CA 1
ATOM 836 C C . ASN A 1 100 ? 12.239 17.768 21.890 1.00 67.31 100 ASN A C 1
ATOM 838 O O . ASN A 1 100 ? 11.104 17.587 21.456 1.00 67.31 100 ASN A O 1
ATOM 842 N N . LEU A 1 101 ? 13.310 17.761 21.095 1.00 73.56 101 LEU A N 1
ATOM 843 C CA . LEU A 1 101 ? 13.394 17.721 19.644 1.00 73.56 101 LEU A CA 1
ATOM 844 C C . LEU A 1 101 ? 14.337 16.580 19.232 1.00 73.56 101 LEU A C 1
ATOM 846 O O . LEU A 1 101 ? 15.552 16.749 19.187 1.00 73.56 101 LEU A O 1
ATOM 850 N N . SER A 1 102 ? 13.773 15.435 18.877 1.00 73.69 102 SER A N 1
ATOM 851 C CA . SER A 1 102 ? 14.485 14.200 18.533 1.00 73.69 102 SER A CA 1
ATOM 852 C C . SER A 1 102 ? 14.970 14.137 17.082 1.00 73.69 102 SER A C 1
ATOM 854 O O . SER A 1 102 ? 15.942 13.437 16.791 1.00 73.69 102 SER A O 1
ATOM 856 N N . SER A 1 103 ? 14.349 14.879 16.158 1.00 77.25 103 SER A N 1
ATOM 857 C CA . SER A 1 103 ? 14.830 14.957 14.775 1.00 77.25 103 SER A CA 1
ATOM 858 C C . SER A 1 103 ? 16.053 15.873 14.651 1.00 77.25 103 SER A C 1
ATOM 860 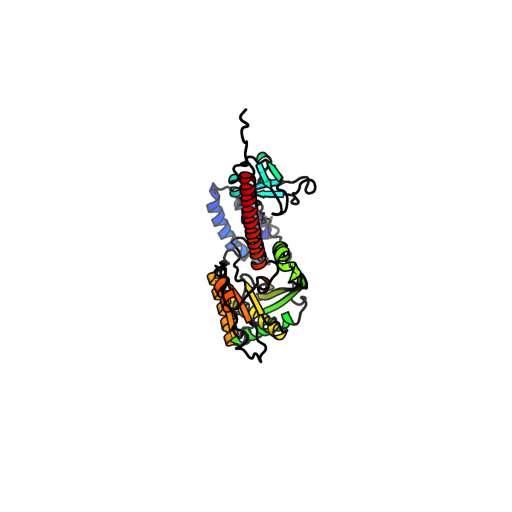O O . SER A 1 103 ? 16.097 16.969 15.212 1.00 77.25 103 SER A O 1
ATOM 862 N N . GLY A 1 104 ? 17.042 15.452 13.855 1.00 81.50 104 GLY A N 1
ATOM 863 C CA . GLY A 1 104 ? 18.219 16.268 13.525 1.00 81.50 104 GLY A CA 1
ATOM 864 C C . GLY A 1 104 ? 17.930 17.399 12.528 1.00 81.50 104 GLY A C 1
ATOM 865 O O . GLY A 1 104 ? 18.734 18.319 12.384 1.00 81.50 104 GLY A O 1
ATOM 866 N N . LYS A 1 105 ? 16.789 17.353 11.825 1.00 86.94 105 LYS A N 1
ATOM 867 C CA . LYS A 1 105 ? 16.393 18.372 10.845 1.00 86.94 105 LYS A CA 1
ATOM 868 C C . LYS A 1 105 ? 14.875 18.545 10.816 1.00 86.94 105 LYS A C 1
ATOM 870 O O . LYS A 1 105 ? 14.137 17.575 10.636 1.00 86.94 105 LYS A O 1
ATOM 875 N N . TYR A 1 106 ? 14.432 19.794 10.907 1.00 88.19 106 TYR A N 1
ATOM 876 C CA . TYR A 1 106 ? 13.031 20.199 10.808 1.00 88.19 106 TYR A CA 1
ATOM 877 C C . TYR A 1 106 ? 12.827 21.015 9.545 1.00 88.19 106 TYR A C 1
ATOM 879 O O . TYR A 1 106 ? 13.565 21.962 9.291 1.00 88.19 106 TYR A O 1
ATOM 887 N N . THR A 1 107 ? 11.846 20.639 8.737 1.00 89.62 107 THR A N 1
ATOM 888 C CA . THR A 1 107 ? 11.620 21.203 7.403 1.00 89.62 107 THR A CA 1
ATOM 889 C C . THR A 1 107 ? 10.209 21.747 7.248 1.00 89.62 107 THR A C 1
ATOM 891 O O . THR A 1 107 ? 9.249 21.145 7.718 1.00 89.62 107 THR A O 1
ATOM 894 N N . PHE A 1 108 ? 10.072 22.869 6.544 1.00 89.50 108 PHE A N 1
ATOM 895 C CA . PHE A 1 108 ? 8.805 23.534 6.257 1.00 89.50 108 PHE A CA 1
ATOM 896 C C . PHE A 1 108 ? 8.732 23.895 4.773 1.00 89.50 108 PHE A C 1
ATOM 898 O O . PHE A 1 108 ? 9.663 24.475 4.211 1.00 89.50 108 PHE A O 1
ATOM 905 N N . CYS A 1 109 ? 7.608 23.591 4.123 1.00 88.19 109 CYS A N 1
ATOM 906 C CA . CYS A 1 109 ? 7.349 24.116 2.786 1.00 88.19 109 CYS A CA 1
ATOM 907 C C . CYS A 1 109 ? 7.160 25.641 2.848 1.00 88.19 109 CYS A C 1
ATOM 909 O O . CYS A 1 109 ? 6.748 26.180 3.881 1.00 88.19 109 CYS A O 1
ATOM 911 N N . ALA A 1 110 ? 7.407 26.332 1.732 1.00 87.44 110 ALA A N 1
ATOM 912 C CA . ALA A 1 110 ? 7.283 27.788 1.666 1.00 87.44 110 ALA A CA 1
ATOM 913 C C . ALA A 1 110 ? 5.908 28.286 2.153 1.00 87.44 110 ALA A C 1
ATOM 915 O O . ALA A 1 110 ? 5.830 29.246 2.913 1.00 87.44 110 ALA A O 1
ATOM 916 N N . ASN A 1 111 ? 4.822 27.595 1.792 1.00 87.19 111 ASN A N 1
ATOM 917 C CA . ASN A 1 111 ? 3.471 27.981 2.204 1.00 87.19 111 ASN A CA 1
ATOM 918 C C . ASN A 1 111 ? 3.268 27.877 3.721 1.00 87.19 111 ASN A C 1
ATOM 920 O O . ASN A 1 111 ? 2.712 28.788 4.328 1.00 87.19 111 ASN A O 1
ATOM 924 N N . CYS A 1 112 ? 3.719 26.785 4.347 1.00 88.75 112 CYS A N 1
ATOM 925 C CA . CYS A 1 112 ? 3.582 26.612 5.793 1.00 88.75 112 CYS A CA 1
ATOM 926 C C . CYS A 1 112 ? 4.453 27.611 6.554 1.00 88.75 112 CYS A C 1
ATOM 928 O O . CYS A 1 112 ? 3.961 28.244 7.486 1.00 88.75 112 CYS A O 1
ATOM 930 N N . PHE A 1 113 ? 5.700 27.799 6.117 1.00 90.19 113 PHE A N 1
ATOM 931 C CA . PHE A 1 113 ? 6.636 28.726 6.749 1.00 90.19 113 PHE A CA 1
ATOM 932 C C . PHE A 1 113 ? 6.099 30.167 6.761 1.00 90.19 113 PHE A C 1
ATOM 934 O O . PHE A 1 113 ? 6.070 30.813 7.809 1.00 90.19 113 PHE A O 1
ATOM 941 N N . HIS A 1 114 ? 5.578 30.641 5.623 1.00 88.81 114 HIS A N 1
ATOM 942 C CA . HIS A 1 114 ? 4.996 31.983 5.512 1.00 88.81 114 HIS A CA 1
ATOM 943 C C . HIS A 1 114 ? 3.608 32.118 6.158 1.00 88.81 114 HIS A C 1
ATOM 945 O O . HIS A 1 114 ? 3.198 33.228 6.482 1.00 88.81 114 HIS A O 1
ATOM 951 N N . SER A 1 115 ? 2.870 31.020 6.360 1.00 89.44 115 SER A N 1
ATOM 952 C CA . SER A 1 115 ? 1.544 31.076 6.998 1.00 89.44 115 SER A CA 1
ATOM 953 C C . SER A 1 115 ? 1.593 31.391 8.496 1.00 89.44 115 SER A C 1
ATOM 955 O O . SER A 1 115 ? 0.610 31.877 9.057 1.00 89.44 115 SER A O 1
ATOM 957 N N . ILE A 1 116 ? 2.727 31.123 9.145 1.00 88.25 116 ILE A N 1
ATOM 958 C CA . ILE A 1 116 ? 2.954 31.456 10.550 1.00 88.25 116 ILE A CA 1
ATOM 959 C C . ILE A 1 116 ? 3.184 32.965 10.617 1.00 88.25 116 ILE A C 1
ATOM 961 O O . ILE A 1 116 ? 4.080 33.465 9.949 1.00 88.25 116 ILE A O 1
ATOM 965 N N . LYS A 1 117 ? 2.396 33.706 11.398 1.00 88.12 117 LYS A N 1
ATOM 966 C CA . LYS A 1 117 ? 2.566 35.168 11.528 1.00 88.12 117 LYS A CA 1
ATOM 967 C C . LYS A 1 117 ? 3.578 35.575 12.602 1.00 88.12 117 LYS A C 1
ATOM 969 O O . LYS A 1 117 ? 4.092 36.680 12.534 1.00 88.12 117 LYS A O 1
ATOM 974 N N . SER A 1 118 ? 3.863 34.689 13.559 1.00 89.19 118 SER A N 1
ATOM 975 C CA . SER A 1 118 ? 4.863 34.923 14.608 1.00 89.19 118 SER A CA 1
ATOM 976 C C . SER A 1 118 ? 6.287 35.005 14.036 1.00 89.19 118 SER A C 1
ATOM 978 O O . SER A 1 118 ? 6.573 34.415 12.987 1.00 89.19 118 SER A O 1
ATOM 980 N N . GLU A 1 119 ? 7.168 35.712 14.747 1.00 90.19 119 GLU A N 1
ATOM 981 C CA . GLU A 1 119 ? 8.623 35.769 14.520 1.00 90.19 119 GLU A CA 1
ATOM 982 C C . GLU A 1 119 ? 9.319 34.439 14.862 1.00 90.19 119 GLU A C 1
ATOM 984 O O . GLU A 1 119 ? 10.423 34.159 14.394 1.00 90.19 119 GLU A O 1
ATOM 989 N N . SER A 1 120 ? 8.645 33.585 15.627 1.00 90.19 120 SER A N 1
ATOM 990 C CA . SER A 1 120 ? 9.096 32.261 16.040 1.00 90.19 120 SER A CA 1
ATOM 991 C C . SER A 1 120 ? 8.159 31.152 15.547 1.00 90.19 120 SER A C 1
ATOM 993 O O . SER A 1 120 ? 6.984 31.372 15.236 1.00 90.19 120 SER A O 1
ATOM 995 N N . ILE A 1 121 ? 8.693 29.938 15.442 1.00 89.50 121 ILE A N 1
ATOM 996 C CA . ILE A 1 121 ? 7.975 28.720 15.069 1.00 89.50 121 ILE A CA 1
ATOM 997 C C . ILE A 1 121 ? 8.035 27.754 16.246 1.00 89.50 121 ILE A C 1
ATOM 999 O O . ILE A 1 121 ? 9.115 27.421 16.725 1.00 89.50 121 ILE A O 1
ATOM 1003 N N . LEU A 1 122 ? 6.871 27.277 16.680 1.00 87.50 122 LEU A N 1
ATOM 1004 C CA . LEU A 1 122 ? 6.757 26.219 17.677 1.00 87.50 122 LEU A CA 1
ATOM 1005 C C . LEU A 1 122 ? 6.919 24.856 16.995 1.00 87.50 122 LEU A C 1
ATOM 1007 O O . LEU A 1 122 ? 6.137 24.514 16.107 1.00 87.50 122 LEU A O 1
ATOM 1011 N N . ILE A 1 123 ? 7.931 24.093 17.400 1.00 85.25 123 ILE A N 1
ATOM 1012 C CA . ILE A 1 123 ? 8.252 22.772 16.851 1.00 85.25 123 ILE A CA 1
ATOM 1013 C C . ILE A 1 123 ? 8.078 21.714 17.941 1.00 85.25 123 ILE A C 1
ATOM 1015 O O . ILE A 1 123 ? 8.559 21.885 19.057 1.00 85.25 123 ILE A O 1
ATOM 1019 N N . GLY A 1 124 ? 7.439 20.598 17.606 1.00 76.19 124 GLY A N 1
ATOM 1020 C CA . GLY A 1 124 ? 7.426 19.392 18.429 1.00 76.19 124 GLY A CA 1
ATOM 1021 C C . GLY A 1 124 ? 7.315 18.150 17.555 1.00 76.19 124 GLY A C 1
ATOM 1022 O O . GLY A 1 124 ? 6.769 18.218 16.453 1.00 76.19 124 GLY A O 1
ATOM 1023 N N . ASP A 1 125 ? 7.850 17.031 18.039 1.00 69.94 125 ASP A N 1
ATOM 1024 C CA . ASP A 1 125 ? 7.809 15.760 17.302 1.00 69.94 125 ASP A CA 1
ATOM 1025 C C . ASP A 1 125 ? 6.466 15.033 17.435 1.00 69.94 125 ASP A C 1
ATOM 1027 O O . ASP A 1 125 ? 6.062 14.345 16.507 1.00 69.94 125 ASP A O 1
ATOM 1031 N N . ASP A 1 126 ? 5.772 15.210 18.566 1.00 62.56 126 ASP A N 1
ATOM 1032 C CA . ASP A 1 126 ? 4.525 14.520 18.906 1.00 62.56 126 ASP A CA 1
ATOM 1033 C C . ASP A 1 126 ? 3.573 15.457 19.662 1.00 62.56 126 ASP A C 1
ATOM 1035 O O . ASP A 1 126 ? 4.008 16.354 20.386 1.00 62.56 126 ASP A O 1
ATOM 1039 N N . SER A 1 127 ? 2.264 15.201 19.571 1.00 56.41 127 SER A N 1
ATOM 1040 C CA . SER A 1 127 ? 1.212 15.974 20.258 1.00 56.41 127 SER A CA 1
ATOM 1041 C C . SER A 1 127 ? 1.268 15.908 21.790 1.00 56.41 127 SER A C 1
ATOM 1043 O O . SER A 1 127 ? 0.551 16.644 22.459 1.00 56.41 127 SER A O 1
ATOM 1045 N N . THR A 1 128 ? 2.091 15.020 22.348 1.00 55.25 128 THR A N 1
ATOM 1046 C CA . THR A 1 128 ? 2.283 14.821 23.791 1.00 55.25 128 THR A CA 1
ATOM 1047 C C . THR A 1 128 ? 3.558 15.476 24.331 1.00 55.25 128 THR A C 1
ATOM 1049 O O . THR A 1 128 ? 3.774 15.461 25.541 1.00 55.25 128 THR A O 1
ATOM 1052 N N . ARG A 1 129 ? 4.415 16.041 23.466 1.00 64.81 129 ARG A N 1
ATOM 1053 C CA . ARG A 1 129 ? 5.690 16.666 23.858 1.00 64.81 129 ARG A CA 1
ATOM 1054 C C . ARG A 1 129 ? 5.570 18.187 23.921 1.00 64.81 129 ARG A C 1
ATOM 1056 O O . ARG A 1 129 ? 4.859 18.800 23.128 1.00 64.81 129 ARG A O 1
ATOM 1063 N N . THR A 1 130 ? 6.309 18.804 24.843 1.00 68.56 130 THR A N 1
ATOM 1064 C CA . THR A 1 130 ? 6.399 20.265 24.960 1.00 68.56 130 THR A CA 1
ATOM 1065 C C . THR A 1 130 ? 6.984 20.863 23.685 1.00 68.56 130 THR A C 1
ATOM 1067 O O . THR A 1 130 ? 8.073 20.473 23.259 1.00 68.56 130 THR A O 1
ATOM 1070 N N . LEU A 1 131 ? 6.269 21.823 23.100 1.00 79.06 131 LEU A N 1
ATOM 1071 C CA . LEU A 1 131 ? 6.713 22.551 21.917 1.00 79.06 131 LEU A CA 1
ATOM 1072 C C . LEU A 1 131 ? 7.918 23.437 22.253 1.00 79.06 131 LEU A C 1
ATOM 1074 O O . LEU A 1 131 ? 7.942 24.101 23.289 1.00 79.06 131 LEU A O 1
ATOM 1078 N N . VAL A 1 132 ? 8.901 23.462 21.358 1.00 84.19 132 VAL A N 1
ATOM 1079 C CA . VAL A 1 132 ? 10.091 24.308 21.456 1.00 84.19 132 VAL A CA 1
ATOM 1080 C 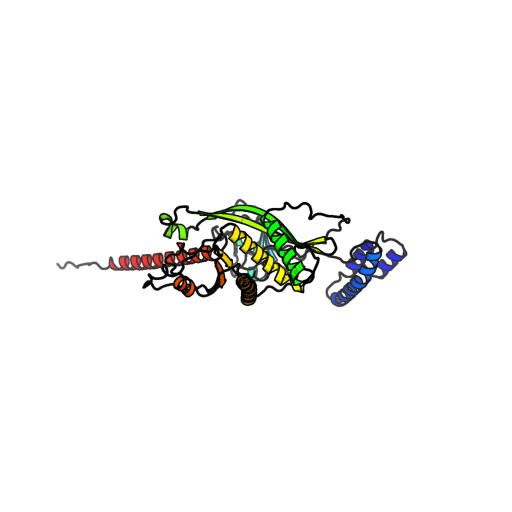C . VAL A 1 132 ? 9.950 25.484 20.502 1.00 84.19 132 VAL A C 1
ATOM 1082 O O . VAL A 1 132 ? 9.646 25.309 19.322 1.00 84.19 132 VAL A O 1
ATOM 1085 N N . GLU A 1 133 ? 10.175 26.687 21.015 1.00 88.19 133 GLU A N 1
ATOM 1086 C CA . GLU A 1 133 ? 10.111 27.919 20.241 1.00 88.19 133 GLU A CA 1
ATOM 1087 C C . GLU A 1 133 ? 11.444 28.194 19.538 1.00 88.19 133 GLU A C 1
ATOM 1089 O O . GLU A 1 133 ? 12.476 28.386 20.179 1.00 88.19 133 GLU A O 1
ATOM 1094 N N . ILE A 1 134 ? 11.420 28.210 18.205 1.00 89.06 134 ILE A N 1
ATOM 1095 C CA . ILE A 1 134 ? 12.594 28.413 17.355 1.00 89.06 134 ILE A CA 1
ATOM 1096 C C . ILE A 1 134 ? 12.401 29.683 16.511 1.00 89.06 134 ILE A C 1
ATOM 1098 O O . ILE A 1 134 ? 11.442 29.753 15.737 1.00 89.06 134 ILE A O 1
ATOM 1102 N N . PRO A 1 135 ? 13.289 30.689 16.605 1.00 91.62 135 PRO A N 1
ATOM 1103 C CA . PRO A 1 135 ? 13.209 31.899 15.786 1.00 91.62 135 PRO A CA 1
ATOM 1104 C C . PRO A 1 135 ? 13.235 31.597 14.282 1.00 91.62 135 PRO A C 1
ATOM 1106 O O . PRO A 1 135 ? 13.996 30.749 13.815 1.00 91.62 135 PRO A O 1
ATOM 1109 N N . LYS A 1 136 ? 12.449 32.313 13.476 1.00 92.81 136 LYS A N 1
ATOM 1110 C CA . LYS A 1 136 ? 12.432 32.107 12.016 1.00 92.81 136 LYS A CA 1
ATOM 1111 C C . LYS A 1 136 ? 13.746 32.453 11.333 1.00 92.81 136 LYS A C 1
ATOM 1113 O O . LYS A 1 136 ? 14.063 31.873 10.300 1.00 92.81 136 LYS A O 1
ATOM 1118 N N . GLN A 1 137 ? 14.504 33.385 11.899 1.00 92.12 137 GLN A N 1
ATOM 1119 C CA . GLN A 1 137 ? 15.740 33.912 11.322 1.00 92.12 137 GLN A CA 1
ATOM 1120 C C . GLN A 1 137 ? 16.835 32.845 11.199 1.00 92.12 137 GLN A C 1
ATOM 1122 O O . GLN A 1 137 ? 17.721 32.977 10.361 1.00 92.12 137 GLN A O 1
ATOM 1127 N N . ILE A 1 138 ? 16.768 31.785 12.011 1.00 92.12 138 ILE A N 1
ATOM 1128 C CA . ILE A 1 138 ? 17.740 30.684 11.979 1.00 92.12 138 ILE A CA 1
ATOM 1129 C C . ILE A 1 138 ? 17.341 29.551 11.024 1.00 92.12 138 ILE A C 1
ATOM 1131 O O . ILE A 1 138 ? 18.074 28.570 10.895 1.00 92.12 138 ILE A O 1
ATOM 1135 N N . PHE A 1 139 ? 16.201 29.671 10.334 1.00 92.81 139 PHE A N 1
ATOM 1136 C CA . PHE A 1 139 ? 15.838 28.752 9.263 1.00 92.81 139 PHE A CA 1
ATOM 1137 C C . PHE A 1 139 ? 16.530 29.136 7.959 1.00 92.81 139 PHE A C 1
ATOM 1139 O O . PHE A 1 139 ? 16.511 30.287 7.527 1.00 92.81 139 PHE A O 1
ATOM 1146 N N . LEU A 1 140 ? 17.082 28.134 7.285 1.00 91.44 140 LEU A N 1
ATOM 1147 C CA . LEU A 1 140 ? 17.786 28.297 6.023 1.00 91.44 140 LEU A CA 1
ATOM 1148 C C . LEU A 1 140 ? 16.890 27.893 4.853 1.00 91.44 140 LEU A C 1
ATOM 1150 O O . LEU A 1 140 ? 16.199 26.874 4.912 1.00 91.44 140 LEU A O 1
ATOM 1154 N N . LEU A 1 141 ? 16.925 28.683 3.779 1.00 91.12 141 LEU A N 1
ATOM 1155 C CA . LEU A 1 141 ? 16.274 28.353 2.514 1.00 91.12 141 LEU A CA 1
ATOM 1156 C C . LEU A 1 141 ? 17.144 27.361 1.729 1.00 91.12 141 LEU A C 1
ATOM 1158 O O . LEU A 1 141 ? 18.325 27.608 1.498 1.00 91.12 141 LEU A O 1
ATOM 1162 N N . ALA A 1 142 ? 16.548 26.262 1.281 1.00 86.69 142 ALA A N 1
ATOM 1163 C CA . ALA A 1 142 ? 17.176 25.259 0.428 1.00 86.69 142 ALA A CA 1
ATOM 1164 C C . ALA A 1 142 ? 16.230 24.819 -0.694 1.00 86.69 142 ALA A C 1
ATOM 1166 O O . ALA A 1 142 ? 15.027 25.061 -0.639 1.00 86.69 142 ALA A O 1
ATOM 1167 N N . GLN A 1 143 ? 16.771 24.155 -1.713 1.00 82.81 143 GLN A N 1
ATOM 1168 C CA . GLN A 1 143 ? 16.007 23.562 -2.813 1.00 82.81 143 GLN A CA 1
ATOM 1169 C C . GLN A 1 143 ? 16.086 22.034 -2.744 1.00 82.81 143 GLN A C 1
ATOM 1171 O O . GLN A 1 143 ? 17.043 21.475 -2.207 1.00 82.81 143 GLN A O 1
ATOM 1176 N N . ASN A 1 144 ? 15.037 21.358 -3.218 1.00 74.81 144 ASN A N 1
ATOM 1177 C CA . ASN A 1 144 ? 14.991 19.894 -3.320 1.00 74.81 144 ASN A CA 1
ATOM 1178 C C . ASN A 1 144 ? 15.087 19.490 -4.798 1.00 74.81 144 ASN A C 1
ATOM 1180 O O . ASN A 1 144 ? 14.209 18.822 -5.344 1.00 74.81 144 ASN A O 1
ATOM 1184 N N . ASP A 1 145 ? 16.117 20.006 -5.464 1.00 70.75 145 ASP A N 1
ATOM 1185 C CA . ASP A 1 145 ? 16.386 19.857 -6.895 1.00 70.75 145 ASP A CA 1
ATOM 1186 C C . ASP A 1 145 ? 17.433 18.773 -7.199 1.00 70.75 145 ASP A C 1
ATOM 1188 O O . ASP A 1 145 ? 17.632 18.416 -8.362 1.00 70.75 145 ASP A O 1
ATOM 1192 N N . ILE A 1 146 ? 18.045 18.196 -6.160 1.00 71.62 146 ILE A N 1
ATOM 1193 C CA . ILE A 1 146 ? 18.960 17.063 -6.282 1.00 71.62 146 ILE A CA 1
ATOM 1194 C C . ILE A 1 146 ? 18.178 15.845 -6.783 1.00 71.62 146 ILE A C 1
ATOM 1196 O O . ILE A 1 146 ? 17.259 15.347 -6.128 1.00 71.62 146 ILE A O 1
ATOM 1200 N N . ARG A 1 147 ? 18.569 15.351 -7.958 1.00 71.38 147 ARG A N 1
ATOM 1201 C CA . ARG A 1 147 ? 18.066 14.107 -8.542 1.00 71.38 147 ARG A CA 1
ATOM 1202 C C . ARG A 1 147 ? 19.193 13.091 -8.558 1.00 71.38 147 ARG A C 1
ATOM 1204 O O . ARG A 1 147 ? 20.173 13.273 -9.276 1.00 71.38 147 ARG A O 1
ATOM 1211 N N . GLU A 1 148 ? 19.055 12.043 -7.759 1.00 78.06 148 GLU A N 1
ATOM 1212 C CA . GLU A 1 148 ? 20.025 10.951 -7.724 1.00 78.06 148 GLU A CA 1
ATOM 1213 C C . GLU A 1 148 ? 19.888 10.125 -9.015 1.00 78.06 148 GLU A C 1
ATOM 1215 O O . GLU A 1 148 ? 18.789 9.634 -9.291 1.00 78.06 148 GLU A O 1
ATOM 1220 N N . PRO A 1 149 ? 20.943 10.002 -9.842 1.00 79.12 149 PRO A N 1
ATOM 1221 C CA . PRO A 1 149 ? 20.878 9.203 -11.060 1.00 79.12 149 PRO A CA 1
ATOM 1222 C C . PRO A 1 149 ? 20.660 7.723 -10.722 1.00 79.12 149 PRO A C 1
ATOM 1224 O O . PRO A 1 149 ? 21.135 7.236 -9.694 1.00 79.12 149 PRO A O 1
ATOM 1227 N N . GLU A 1 150 ? 19.946 7.010 -11.592 1.00 80.06 150 GLU A N 1
ATOM 1228 C CA . GLU A 1 150 ? 19.828 5.557 -11.475 1.00 80.06 150 GLU A CA 1
ATOM 1229 C C . GLU A 1 150 ? 21.211 4.918 -11.637 1.00 80.06 150 GLU A C 1
ATOM 1231 O O . GLU A 1 150 ? 21.996 5.301 -12.510 1.00 80.06 150 GLU A O 1
ATOM 1236 N N . ILE A 1 151 ? 21.532 3.966 -10.763 1.00 78.94 151 ILE A N 1
ATOM 1237 C CA . ILE A 1 151 ? 22.815 3.274 -10.822 1.00 78.94 151 ILE A CA 1
ATOM 1238 C C . ILE A 1 151 ? 22.844 2.325 -12.020 1.00 78.94 151 ILE A C 1
ATOM 1240 O O . ILE A 1 151 ? 21.916 1.551 -12.247 1.00 78.94 151 ILE A O 1
ATOM 1244 N N . MET A 1 152 ? 23.946 2.348 -12.764 1.00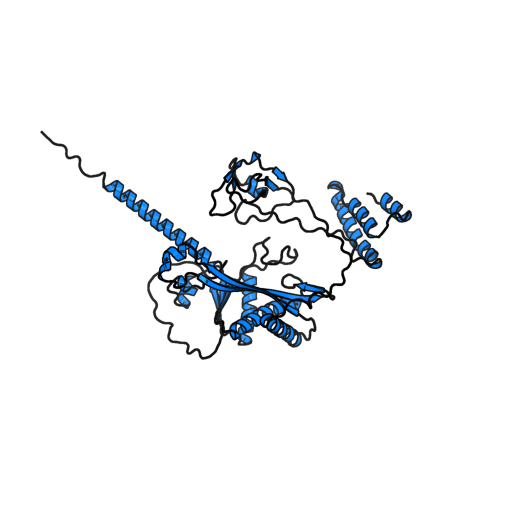 72.50 152 MET A N 1
ATOM 1245 C CA . MET A 1 152 ? 24.221 1.314 -13.752 1.00 72.50 152 MET A CA 1
ATOM 1246 C C . MET A 1 152 ? 24.637 0.047 -13.015 1.00 72.50 152 MET A C 1
ATOM 1248 O O . MET A 1 152 ? 25.570 0.066 -12.211 1.00 72.50 152 MET A O 1
ATOM 1252 N N . ILE A 1 153 ? 23.940 -1.047 -13.295 1.00 71.56 153 ILE A N 1
ATOM 1253 C CA . ILE A 1 153 ? 24.279 -2.369 -12.781 1.00 71.56 153 ILE A CA 1
ATOM 1254 C C . ILE A 1 153 ? 24.670 -3.271 -13.945 1.00 71.56 153 ILE A C 1
ATOM 1256 O O . ILE A 1 153 ? 24.062 -3.215 -15.016 1.00 71.56 153 ILE A O 1
ATOM 1260 N N . ASP A 1 154 ? 25.662 -4.126 -13.725 1.00 65.44 154 ASP A N 1
ATOM 1261 C CA . ASP A 1 154 ? 25.910 -5.239 -14.631 1.00 65.44 154 ASP A CA 1
ATOM 1262 C C . ASP A 1 154 ? 24.735 -6.214 -14.537 1.00 65.44 154 ASP A C 1
ATOM 1264 O O . ASP A 1 154 ? 24.218 -6.477 -13.449 1.00 65.44 154 ASP A O 1
ATOM 1268 N N . CYS A 1 155 ? 24.270 -6.717 -15.683 1.00 56.72 155 CYS A N 1
ATOM 1269 C CA . CYS A 1 155 ? 23.091 -7.575 -15.743 1.00 56.72 155 CYS A CA 1
ATOM 1270 C C . CYS A 1 155 ? 23.303 -8.838 -14.893 1.00 56.72 155 CYS A C 1
ATOM 1272 O O . CYS A 1 155 ? 24.051 -9.743 -15.266 1.00 56.72 155 CYS A O 1
ATOM 1274 N N . ILE A 1 156 ? 22.624 -8.907 -13.748 1.00 60.19 156 ILE A N 1
ATOM 1275 C CA . ILE A 1 156 ? 22.561 -10.109 -12.923 1.00 60.19 156 ILE A CA 1
ATOM 1276 C C . ILE A 1 156 ? 21.379 -10.925 -13.441 1.00 60.19 156 ILE A C 1
ATOM 1278 O O . ILE A 1 156 ? 20.227 -10.563 -13.207 1.00 60.19 156 ILE A O 1
ATOM 1282 N N . VAL A 1 157 ? 21.640 -12.043 -14.120 1.00 51.03 157 VAL A N 1
ATOM 1283 C CA . VAL A 1 157 ? 20.590 -13.033 -14.406 1.00 51.03 157 VAL A CA 1
ATOM 1284 C C . VAL A 1 157 ? 20.093 -13.562 -13.059 1.00 51.03 157 VAL A C 1
ATOM 1286 O O . VAL A 1 157 ? 20.805 -14.289 -12.366 1.00 51.03 157 VAL A O 1
ATOM 1289 N N . CYS A 1 158 ? 18.904 -13.137 -12.630 1.00 49.50 158 CYS A N 1
ATOM 1290 C CA . CYS A 1 158 ? 18.348 -13.486 -11.326 1.00 49.50 158 CYS A CA 1
ATOM 1291 C C . CYS A 1 158 ? 17.038 -14.265 -11.506 1.00 49.50 158 CYS A C 1
ATOM 1293 O O . CYS A 1 158 ? 16.111 -13.801 -12.158 1.00 49.50 158 CYS A O 1
ATOM 1295 N N . THR A 1 159 ? 16.967 -15.452 -10.905 1.00 46.41 159 THR A N 1
ATOM 1296 C CA . THR A 1 159 ? 15.819 -16.378 -10.914 1.00 46.41 159 THR A CA 1
ATOM 1297 C C . THR A 1 159 ? 15.046 -16.355 -9.578 1.00 46.41 159 THR A C 1
ATOM 1299 O O . THR A 1 159 ? 14.534 -17.371 -9.108 1.00 46.41 159 THR A O 1
ATOM 1302 N N . ARG A 1 160 ? 15.020 -15.212 -8.877 1.00 51.88 160 ARG A N 1
ATOM 1303 C CA . ARG A 1 160 ? 14.821 -15.165 -7.411 1.00 51.88 160 ARG A CA 1
ATOM 1304 C C . ARG A 1 160 ? 13.380 -14.965 -6.910 1.00 51.88 160 ARG A C 1
ATOM 1306 O O . ARG A 1 160 ? 13.181 -14.207 -5.964 1.00 51.88 160 ARG A O 1
ATOM 1313 N N . LEU A 1 161 ? 12.399 -15.714 -7.414 1.00 51.25 161 LEU A N 1
ATOM 1314 C CA . LEU A 1 161 ? 11.169 -15.974 -6.636 1.00 51.25 161 LEU A CA 1
ATOM 1315 C C . LEU A 1 161 ? 11.094 -17.369 -6.021 1.00 51.25 161 LEU A C 1
ATOM 1317 O O . LEU A 1 161 ? 10.385 -17.551 -5.030 1.00 51.25 161 LEU A O 1
ATOM 1321 N N . GLN A 1 162 ? 11.846 -18.348 -6.532 1.00 51.94 162 GLN A N 1
ATOM 1322 C CA . GLN A 1 162 ? 11.768 -19.740 -6.058 1.00 51.94 162 GLN A CA 1
ATOM 1323 C C . GLN A 1 162 ? 12.286 -19.959 -4.619 1.00 51.94 162 GLN A C 1
ATOM 1325 O O . GLN A 1 162 ? 12.293 -21.086 -4.139 1.00 51.94 162 GLN A O 1
ATOM 1330 N N . GLN A 1 163 ? 12.701 -18.902 -3.911 1.00 63.31 163 GLN A N 1
ATOM 1331 C CA . GLN A 1 163 ? 13.326 -18.982 -2.585 1.00 63.31 163 GLN A CA 1
ATOM 1332 C C . GLN A 1 163 ? 12.471 -18.411 -1.442 1.00 63.31 163 GLN A C 1
ATOM 1334 O O . GLN A 1 163 ? 12.857 -18.543 -0.282 1.00 63.31 163 GLN A O 1
ATOM 1339 N N . LEU A 1 164 ? 11.327 -17.770 -1.723 1.00 77.75 164 LEU A N 1
ATOM 1340 C CA . LEU A 1 164 ? 10.482 -17.236 -0.650 1.00 77.75 164 LEU A CA 1
ATOM 1341 C C . LEU A 1 164 ? 9.705 -18.364 0.052 1.00 77.75 164 LEU A C 1
ATOM 1343 O O . LEU A 1 164 ? 9.051 -19.148 -0.647 1.00 77.75 164 LEU A O 1
ATOM 1347 N N . PRO A 1 165 ? 9.716 -18.426 1.402 1.00 79.31 165 PRO A N 1
ATOM 1348 C CA . PRO A 1 165 ? 9.023 -19.464 2.155 1.00 79.31 165 PRO A CA 1
ATOM 1349 C C . PRO A 1 165 ? 7.536 -19.543 1.820 1.00 79.31 165 PRO A C 1
ATOM 1351 O O . PRO A 1 165 ? 6.843 -18.530 1.699 1.00 79.31 165 PRO A O 1
ATOM 1354 N N . VAL A 1 166 ? 7.045 -20.772 1.704 1.00 89.12 166 VAL A N 1
ATOM 1355 C CA . VAL A 1 166 ? 5.640 -21.067 1.442 1.00 89.12 166 VAL A CA 1
ATOM 1356 C C . VAL A 1 166 ? 4.949 -21.405 2.762 1.00 89.12 166 VAL A C 1
ATOM 1358 O O . VAL A 1 166 ? 5.455 -22.175 3.571 1.00 89.12 166 VAL A O 1
ATOM 1361 N N . THR A 1 167 ? 3.778 -20.818 2.973 1.00 93.81 167 THR A N 1
ATOM 1362 C CA . THR A 1 167 ? 2.871 -21.077 4.101 1.00 93.81 167 THR A CA 1
ATOM 1363 C C . THR A 1 167 ? 1.560 -21.682 3.600 1.00 93.81 167 THR A C 1
ATOM 1365 O O . THR A 1 167 ? 1.205 -21.491 2.437 1.00 93.81 167 THR A O 1
ATOM 1368 N N . GLU A 1 168 ? 0.793 -22.343 4.471 1.00 95.75 168 GLU A N 1
ATOM 1369 C CA . GLU A 1 168 ? -0.528 -22.887 4.112 1.00 95.75 168 GLU A CA 1
ATOM 1370 C C . GLU A 1 168 ? -1.456 -21.809 3.527 1.00 95.75 168 GLU A C 1
ATOM 1372 O O . GLU A 1 168 ? -2.044 -22.010 2.466 1.00 95.75 168 GLU A O 1
ATOM 1377 N N . LEU A 1 169 ? -1.527 -20.639 4.176 1.00 95.56 169 LEU A N 1
ATOM 1378 C CA . LEU A 1 169 ? -2.310 -19.501 3.691 1.00 95.56 169 LEU A CA 1
ATOM 1379 C C . LEU A 1 169 ? -1.862 -19.074 2.290 1.00 95.56 169 LEU A C 1
ATOM 1381 O O . LEU A 1 169 ? -2.690 -18.940 1.397 1.00 95.56 169 LEU A O 1
ATOM 1385 N N . SER A 1 170 ? -0.558 -18.878 2.078 1.00 94.94 170 SER A N 1
ATOM 1386 C CA . SER A 1 170 ? -0.068 -18.468 0.759 1.00 94.94 170 SER A CA 1
ATOM 1387 C C . SER A 1 170 ? -0.340 -19.507 -0.326 1.00 94.94 170 SER A C 1
ATOM 1389 O O . SER A 1 170 ? -0.694 -19.115 -1.432 1.00 94.94 170 SER A O 1
ATOM 1391 N N . SER A 1 171 ? -0.208 -20.802 -0.015 1.00 94.69 171 SER A N 1
ATOM 1392 C CA . SER A 1 171 ? -0.493 -21.877 -0.970 1.00 94.69 171 SER A CA 1
ATOM 1393 C C . SER A 1 171 ? -1.963 -21.906 -1.357 1.00 94.69 171 SER A C 1
ATOM 1395 O O . SER A 1 171 ? -2.262 -21.960 -2.544 1.00 94.69 171 SER A O 1
ATOM 1397 N N . ARG A 1 172 ? -2.878 -21.809 -0.380 1.00 94.75 172 ARG A N 1
ATOM 1398 C CA . ARG A 1 172 ? -4.320 -21.801 -0.666 1.00 94.75 172 ARG A CA 1
ATOM 1399 C C . ARG A 1 172 ? -4.736 -20.600 -1.504 1.00 94.75 172 ARG A C 1
ATOM 1401 O O . ARG A 1 172 ? -5.503 -20.762 -2.445 1.00 94.75 172 ARG A O 1
ATOM 1408 N N . LEU A 1 173 ? -4.208 -19.412 -1.199 1.00 94.75 173 LEU A N 1
ATOM 1409 C CA . LEU A 1 173 ? -4.473 -18.220 -2.008 1.00 94.75 173 LEU A CA 1
ATOM 1410 C C . LEU A 1 173 ? -3.916 -18.369 -3.429 1.00 94.75 173 LEU A C 1
ATOM 1412 O O . LEU A 1 173 ? -4.595 -18.015 -4.389 1.00 94.75 173 LEU A O 1
ATOM 1416 N N . GLU A 1 174 ? -2.689 -18.881 -3.570 1.00 93.81 174 GLU A N 1
ATOM 1417 C CA . GLU A 1 174 ? -2.063 -19.112 -4.876 1.00 93.81 174 GLU A CA 1
ATOM 1418 C C . GLU A 1 174 ? -2.876 -20.106 -5.717 1.00 93.81 174 GLU A C 1
ATOM 1420 O O . GLU A 1 174 ? -3.137 -19.838 -6.889 1.00 93.81 174 GLU A O 1
ATOM 1425 N N . GLU A 1 175 ? -3.296 -21.225 -5.129 1.00 93.38 175 GLU A N 1
ATOM 1426 C CA . GLU A 1 175 ? -4.109 -22.245 -5.796 1.00 93.38 175 GLU A CA 1
ATOM 1427 C C . GLU A 1 175 ? -5.467 -21.683 -6.226 1.00 93.38 175 GLU A C 1
ATOM 1429 O O . GLU A 1 175 ? -5.819 -21.777 -7.400 1.00 93.38 175 GLU A O 1
ATOM 1434 N N . HIS A 1 176 ? -6.178 -21.012 -5.316 1.00 92.00 176 HIS A N 1
ATOM 1435 C CA . HIS A 1 176 ? -7.483 -20.409 -5.589 1.00 92.00 176 HIS A CA 1
ATOM 1436 C C . HIS A 1 176 ? -7.429 -19.399 -6.746 1.00 92.00 176 HIS A C 1
ATOM 1438 O O . HIS A 1 176 ? -8.179 -19.519 -7.715 1.00 92.00 176 HIS A O 1
ATOM 1444 N N . VAL A 1 177 ? -6.491 -18.447 -6.694 1.00 91.94 177 VAL A N 1
ATOM 1445 C CA . VAL A 1 177 ? -6.371 -17.393 -7.714 1.00 91.94 177 VAL A CA 1
ATOM 1446 C C . VAL A 1 177 ? -5.960 -17.967 -9.070 1.00 91.94 177 VAL A C 1
ATOM 1448 O O . VAL A 1 177 ? -6.511 -17.570 -10.098 1.00 91.94 177 VAL A O 1
ATOM 1451 N N . ASN A 1 178 ? -4.999 -18.896 -9.103 1.00 91.75 178 ASN A N 1
ATOM 1452 C CA . ASN A 1 178 ? -4.569 -19.502 -10.365 1.00 91.75 178 ASN A CA 1
ATOM 1453 C C . ASN A 1 178 ? -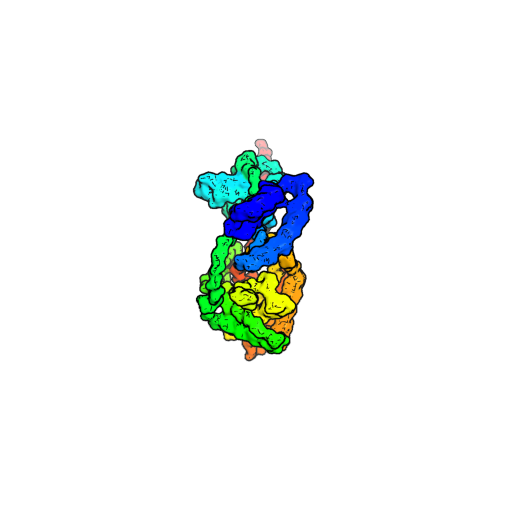5.662 -20.391 -10.970 1.00 91.75 178 ASN A C 1
ATOM 1455 O O . ASN A 1 178 ? -5.840 -20.370 -12.188 1.00 91.75 178 ASN A O 1
ATOM 1459 N N . GLN A 1 179 ? -6.418 -21.121 -10.147 1.00 90.00 179 GLN A N 1
ATOM 1460 C CA . GLN A 1 179 ? -7.534 -21.936 -10.618 1.00 90.00 179 GLN A CA 1
ATOM 1461 C C . GLN A 1 179 ? -8.637 -21.062 -11.228 1.00 90.00 179 GLN A C 1
ATOM 1463 O O . GLN A 1 179 ? -9.037 -21.294 -12.367 1.00 90.00 179 GLN A O 1
ATOM 1468 N N . PHE A 1 180 ? -9.028 -19.980 -10.546 1.00 87.75 180 PHE A N 1
ATOM 1469 C CA . PHE A 1 180 ? -9.955 -18.984 -11.092 1.00 87.75 180 PHE A CA 1
ATOM 1470 C C . PHE A 1 180 ? -9.498 -18.449 -12.458 1.00 87.75 180 PHE A C 1
ATOM 1472 O O . PHE A 1 180 ? -10.290 -18.317 -13.396 1.00 87.75 180 PHE A O 1
ATOM 1479 N N . PHE A 1 181 ? -8.204 -18.150 -12.592 1.00 83.56 181 PHE A N 1
ATOM 1480 C CA . PHE A 1 181 ? -7.630 -17.652 -13.840 1.00 83.56 181 PHE A CA 1
ATOM 1481 C C . PHE A 1 181 ? -7.730 -18.643 -14.994 1.00 83.56 181 PHE A C 1
ATOM 1483 O O . PHE A 1 181 ? -8.038 -18.250 -16.129 1.00 83.56 181 PHE A O 1
ATOM 1490 N N . LEU A 1 182 ? -7.445 -19.910 -14.702 1.00 85.38 182 LEU A N 1
ATOM 1491 C CA . LEU A 1 182 ? -7.552 -20.996 -15.664 1.00 85.38 182 LEU A CA 1
ATOM 1492 C C . LEU A 1 182 ? -9.007 -21.168 -16.105 1.00 85.38 182 LEU A C 1
ATOM 1494 O O . LEU A 1 182 ? -9.268 -21.163 -17.308 1.00 85.38 182 LEU A O 1
ATOM 1498 N N . ASP A 1 183 ? -9.938 -21.209 -15.154 1.00 85.25 183 ASP A N 1
ATOM 1499 C CA . ASP A 1 183 ? -11.354 -21.469 -15.420 1.00 85.25 183 ASP A CA 1
ATOM 1500 C C . ASP A 1 183 ? -12.022 -20.328 -16.195 1.00 85.25 183 ASP A C 1
ATOM 1502 O O . ASP A 1 183 ? -12.747 -20.560 -17.164 1.00 85.25 183 ASP A O 1
ATOM 1506 N N . LYS A 1 184 ? -11.759 -19.076 -15.806 1.00 81.81 184 LYS A N 1
ATOM 1507 C CA . LYS A 1 184 ? -12.462 -17.915 -16.369 1.00 81.81 184 LYS A CA 1
ATOM 1508 C C . LYS A 1 184 ? -11.846 -17.392 -17.663 1.00 81.81 184 LYS A C 1
ATOM 1510 O O . LYS A 1 184 ? -12.569 -16.898 -18.528 1.00 81.81 184 LYS A O 1
ATOM 1515 N N . TYR A 1 185 ? -10.522 -17.454 -17.794 1.00 80.81 185 TYR A N 1
ATOM 1516 C CA . TYR A 1 185 ? -9.810 -16.784 -18.889 1.00 80.81 185 TYR A CA 1
ATOM 1517 C C . TYR A 1 185 ? -8.955 -17.715 -19.742 1.00 80.81 185 TYR A C 1
ATOM 1519 O O . TYR A 1 185 ? -8.348 -17.236 -20.703 1.00 80.81 185 TYR A O 1
ATOM 1527 N N . CYS A 1 186 ? -8.870 -19.011 -19.405 1.00 70.56 186 CYS A N 1
ATOM 1528 C CA . CYS A 1 186 ? -7.981 -19.972 -20.070 1.00 70.56 186 CYS A CA 1
ATOM 1529 C C . CYS A 1 186 ? -6.530 -19.452 -20.173 1.00 70.56 186 CYS A C 1
ATOM 1531 O O . CYS A 1 186 ? -5.802 -19.758 -21.121 1.00 70.56 186 CYS A O 1
ATOM 1533 N N . HIS A 1 187 ? -6.114 -18.609 -19.220 1.00 69.38 187 HIS A N 1
ATOM 1534 C CA . HIS A 1 187 ? -4.868 -17.857 -19.292 1.00 69.38 187 HIS A CA 1
ATOM 1535 C C . HIS A 1 187 ? -3.810 -18.506 -18.399 1.00 69.38 187 HIS A C 1
ATOM 1537 O O . HIS A 1 187 ? -4.037 -18.721 -17.215 1.00 69.38 187 HIS A O 1
ATOM 1543 N N . LYS A 1 188 ? -2.622 -18.776 -18.950 1.00 66.25 188 LYS A N 1
ATOM 1544 C CA . LYS A 1 188 ? -1.531 -19.473 -18.239 1.00 66.25 188 LYS A CA 1
ATOM 1545 C C . LYS A 1 188 ? -0.630 -18.563 -17.402 1.00 66.25 188 LYS A C 1
ATOM 1547 O O . LYS A 1 188 ? 0.412 -19.010 -16.934 1.00 66.25 188 LYS A O 1
ATOM 1552 N N . SER A 1 189 ? -0.971 -17.283 -17.247 1.00 72.88 189 SER A N 1
ATOM 1553 C CA . SER A 1 189 ? -0.144 -16.416 -16.406 1.00 72.88 189 SER A CA 1
ATOM 1554 C C . SER A 1 189 ? -0.284 -16.841 -14.961 1.00 72.88 189 SER A C 1
ATOM 1556 O O . SER A 1 189 ? -1.355 -16.709 -14.376 1.00 72.88 189 SER A O 1
ATOM 1558 N N . ARG A 1 190 ? 0.830 -17.294 -14.398 1.00 80.81 190 ARG A N 1
ATOM 1559 C CA . ARG A 1 190 ? 0.905 -17.704 -13.009 1.00 80.81 190 ARG A CA 1
ATOM 1560 C C . ARG A 1 190 ? 1.014 -16.484 -12.101 1.00 80.81 190 ARG A C 1
ATOM 1562 O O . ARG A 1 190 ? 1.810 -15.576 -12.349 1.00 80.81 190 ARG A O 1
ATOM 1569 N N . VAL A 1 191 ? 0.210 -16.495 -11.051 1.00 89.88 191 VAL A N 1
ATOM 1570 C CA . VAL A 1 191 ? 0.331 -15.613 -9.898 1.00 89.88 191 VAL A CA 1
ATOM 1571 C C . VAL A 1 191 ? 1.008 -16.394 -8.779 1.00 89.88 191 VAL A C 1
ATOM 1573 O O . VAL A 1 191 ? 0.666 -17.546 -8.528 1.00 89.88 191 VAL A O 1
ATOM 1576 N N . THR A 1 192 ? 1.959 -15.765 -8.101 1.00 90.44 192 THR A N 1
ATOM 1577 C CA . THR A 1 192 ? 2.645 -16.314 -6.928 1.00 90.44 192 THR A CA 1
ATOM 1578 C C . THR A 1 192 ? 2.260 -15.472 -5.718 1.00 90.44 192 THR A C 1
ATOM 1580 O O . THR A 1 192 ? 2.366 -14.251 -5.777 1.00 90.44 192 THR A O 1
ATOM 1583 N N . ILE A 1 193 ? 1.820 -16.077 -4.613 1.00 93.31 193 ILE A N 1
ATOM 1584 C CA . ILE A 1 193 ? 1.417 -15.341 -3.395 1.00 93.31 193 ILE A CA 1
ATOM 1585 C C . ILE A 1 193 ? 2.287 -15.792 -2.229 1.00 93.31 193 ILE A C 1
ATOM 1587 O O . ILE A 1 193 ? 2.538 -16.981 -2.079 1.00 93.31 193 ILE A O 1
ATOM 1591 N N . ARG A 1 194 ? 2.788 -14.874 -1.398 1.00 92.25 194 ARG A N 1
ATOM 1592 C CA . ARG A 1 194 ? 3.670 -15.198 -0.262 1.00 92.25 194 ARG A CA 1
ATOM 1593 C C . ARG A 1 194 ? 3.305 -14.396 0.981 1.00 92.25 194 ARG A C 1
ATOM 1595 O O . ARG A 1 194 ? 3.094 -13.188 0.906 1.00 92.25 194 ARG A O 1
ATOM 1602 N N . VAL A 1 195 ? 3.277 -15.074 2.129 1.00 92.88 195 VAL A N 1
ATOM 1603 C CA . VAL A 1 195 ? 3.221 -14.433 3.450 1.00 92.88 195 VAL A CA 1
ATOM 1604 C C . VAL A 1 195 ? 4.657 -14.103 3.849 1.00 92.88 195 VAL A C 1
ATOM 1606 O O . VAL A 1 195 ? 5.454 -15.004 4.088 1.00 92.88 195 VAL A O 1
ATOM 1609 N N . LEU A 1 196 ? 4.999 -12.818 3.883 1.00 90.56 196 LEU A N 1
ATOM 1610 C CA . LEU A 1 196 ? 6.362 -12.340 4.145 1.00 90.56 196 LEU A CA 1
ATOM 1611 C C . LEU A 1 196 ? 6.612 -12.007 5.617 1.00 90.56 196 LEU A C 1
ATOM 1613 O O . LEU A 1 196 ? 7.756 -11.943 6.053 1.00 90.56 196 LEU A O 1
ATOM 1617 N N . TYR A 1 197 ? 5.544 -11.778 6.377 1.00 91.75 197 TYR A N 1
ATOM 1618 C CA . TYR A 1 197 ? 5.615 -11.464 7.798 1.00 91.75 197 TYR A CA 1
ATOM 1619 C C . TYR A 1 197 ? 4.408 -12.052 8.516 1.00 91.75 197 TYR A C 1
ATOM 1621 O O . TYR A 1 197 ? 3.300 -12.028 7.979 1.00 91.75 197 TYR A O 1
ATOM 1629 N N . SER A 1 198 ? 4.625 -12.557 9.727 1.00 93.62 198 SER A N 1
ATOM 1630 C CA . SER A 1 198 ? 3.573 -12.994 10.639 1.00 93.62 198 SER A CA 1
ATOM 1631 C C . SER A 1 198 ? 4.076 -12.851 12.071 1.00 93.62 198 SER A C 1
ATOM 1633 O O . SER A 1 198 ? 5.067 -13.483 12.428 1.00 93.62 198 SER A O 1
ATOM 1635 N N . SER A 1 199 ? 3.404 -12.051 12.897 1.00 94.62 199 SER A N 1
ATOM 1636 C CA . SER A 1 199 ? 3.786 -11.873 14.304 1.00 94.62 199 SER A CA 1
ATOM 1637 C C . SER A 1 199 ? 2.576 -11.655 15.196 1.00 94.62 199 SER A C 1
ATOM 1639 O O . SER A 1 199 ? 1.623 -10.988 14.783 1.00 94.62 199 SER A O 1
ATOM 1641 N N . ASP A 1 200 ? 2.667 -12.120 16.435 1.00 94.56 200 ASP A N 1
ATOM 1642 C CA . ASP A 1 200 ? 1.697 -11.794 17.474 1.00 94.56 200 ASP A CA 1
ATOM 1643 C C . ASP A 1 200 ? 1.937 -10.375 18.007 1.00 94.56 200 ASP A C 1
ATOM 1645 O O . ASP A 1 200 ? 3.074 -9.915 18.147 1.00 94.56 200 ASP A O 1
ATOM 1649 N N . LYS A 1 201 ? 0.840 -9.657 18.224 1.00 93.00 201 LYS A N 1
ATOM 1650 C CA . LYS A 1 201 ? 0.763 -8.258 18.639 1.00 93.00 201 LYS A CA 1
ATOM 1651 C C . LYS A 1 201 ? -0.360 -8.100 19.654 1.00 93.00 201 LYS A C 1
ATOM 1653 O O . LYS A 1 201 ? -1.197 -8.984 19.828 1.00 93.00 201 LYS A O 1
ATOM 1658 N N . ILE A 1 202 ? -0.368 -6.954 20.317 1.00 89.75 202 ILE A N 1
ATOM 1659 C CA . ILE A 1 202 ? -1.367 -6.600 21.313 1.00 89.75 202 ILE A CA 1
ATOM 1660 C C . ILE A 1 202 ? -1.911 -5.222 20.955 1.00 89.75 202 ILE A C 1
ATOM 1662 O O . ILE A 1 202 ? -1.137 -4.287 20.769 1.00 89.75 202 ILE A O 1
ATOM 1666 N N . CYS A 1 203 ? -3.232 -5.108 20.839 1.00 88.75 203 CYS A N 1
ATOM 1667 C CA . CYS A 1 203 ? -3.912 -3.829 20.725 1.00 88.75 203 CYS A CA 1
ATOM 1668 C C . CYS A 1 203 ? -4.226 -3.328 22.135 1.00 88.75 203 CYS A C 1
ATOM 1670 O O . CYS A 1 203 ? -5.081 -3.890 22.829 1.00 88.75 203 CYS A O 1
ATOM 1672 N N . GLU A 1 204 ? -3.505 -2.294 22.561 1.00 86.75 204 GLU A N 1
ATOM 1673 C CA . GLU A 1 204 ? -3.707 -1.693 23.872 1.00 86.75 204 GLU A CA 1
ATOM 1674 C C . GLU A 1 204 ? -4.893 -0.731 23.870 1.00 86.75 204 GLU A C 1
ATOM 1676 O O . GLU A 1 204 ? -5.053 0.122 22.986 1.00 86.75 204 GLU A O 1
ATOM 1681 N N . ILE A 1 205 ? -5.717 -0.830 24.911 1.00 83.44 205 ILE A N 1
ATOM 1682 C CA . ILE A 1 205 ? -6.805 0.122 25.116 1.00 83.44 205 ILE A CA 1
ATOM 1683 C C . ILE A 1 205 ? -6.206 1.479 25.493 1.00 83.44 205 ILE A C 1
ATOM 1685 O O . ILE A 1 205 ? -5.315 1.572 26.346 1.00 83.44 205 ILE A O 1
ATOM 1689 N N . LYS A 1 206 ? -6.685 2.534 24.832 1.00 84.75 206 LYS A N 1
ATOM 1690 C CA . LYS A 1 206 ? -6.202 3.900 25.027 1.00 84.75 206 LYS A CA 1
ATOM 1691 C C . LYS A 1 206 ? -6.685 4.481 26.378 1.00 84.75 206 LYS A C 1
ATOM 1693 O O . LYS A 1 206 ? -7.596 3.921 26.999 1.00 84.75 206 LYS A O 1
ATOM 1698 N N . PRO A 1 207 ? -6.020 5.532 26.902 1.00 85.62 207 PRO A N 1
ATOM 1699 C CA . PRO A 1 207 ? -6.196 5.975 28.286 1.00 85.62 207 PRO A CA 1
ATOM 1700 C C . PRO A 1 207 ? -7.614 6.414 28.665 1.00 85.62 207 PRO A C 1
ATOM 1702 O O . PRO A 1 207 ? -8.059 6.074 29.763 1.00 85.62 207 PRO A O 1
ATOM 1705 N N . GLN A 1 208 ? -8.339 7.127 27.797 1.00 77.56 208 GLN A N 1
ATOM 1706 C CA . GLN A 1 208 ? -9.676 7.609 28.150 1.00 77.56 208 GLN A CA 1
ATOM 1707 C C . GLN A 1 208 ? -10.680 6.471 28.232 1.00 77.56 208 GLN A C 1
ATOM 1709 O O . GLN A 1 208 ? -11.461 6.391 29.183 1.00 77.56 208 GLN A O 1
ATOM 1714 N N . LEU A 1 209 ? -10.633 5.533 27.288 1.00 78.31 209 LEU A N 1
ATOM 1715 C CA . LEU A 1 209 ? -11.504 4.368 27.343 1.00 78.31 209 LEU A CA 1
ATOM 1716 C C . LEU A 1 209 ? -11.200 3.510 28.579 1.00 78.31 209 LEU A C 1
ATOM 1718 O O . LEU A 1 209 ? -12.133 3.053 29.243 1.00 78.31 209 LEU A O 1
ATOM 1722 N N . LYS A 1 210 ? -9.916 3.377 28.953 1.00 80.94 210 LYS A N 1
ATOM 1723 C CA . LYS A 1 210 ? -9.513 2.777 30.235 1.00 80.94 210 LYS A CA 1
ATOM 1724 C C . LYS A 1 210 ? -10.157 3.516 31.409 1.00 80.94 210 LYS A C 1
ATOM 1726 O O . LYS A 1 210 ? -10.860 2.880 32.180 1.00 80.94 210 LYS A O 1
ATOM 1731 N N . LYS A 1 211 ? -10.012 4.839 31.520 1.00 79.88 211 LYS A N 1
ATOM 1732 C CA . LYS A 1 211 ? -10.576 5.637 32.629 1.00 79.88 211 LYS A CA 1
ATOM 1733 C C . LYS A 1 211 ? -12.066 5.362 32.872 1.00 79.88 211 LYS A C 1
ATOM 1735 O O . LYS A 1 211 ? -12.485 5.247 34.019 1.00 79.88 211 LYS A O 1
ATOM 1740 N N . TYR A 1 212 ? -12.849 5.237 31.803 1.00 71.38 212 TYR A N 1
ATOM 1741 C CA . TYR A 1 212 ? -14.299 5.063 31.891 1.00 71.38 212 TYR A CA 1
ATOM 1742 C C . TYR A 1 212 ? -14.763 3.607 32.065 1.00 71.38 212 TYR A C 1
ATOM 1744 O O . TYR A 1 212 ? -15.820 3.383 32.655 1.00 71.38 212 TYR A O 1
ATOM 1752 N N . TYR A 1 213 ? -14.005 2.622 31.568 1.00 73.12 213 TYR A N 1
ATOM 1753 C CA . TYR A 1 213 ? -14.474 1.231 31.466 1.00 73.12 213 TYR A CA 1
ATOM 1754 C C . TYR A 1 213 ? -13.493 0.177 32.007 1.00 73.12 213 TYR A C 1
ATOM 1756 O O . TYR A 1 213 ? -13.746 -1.013 31.833 1.00 73.12 213 TYR A O 1
ATOM 1764 N N . LEU A 1 214 ? -12.413 0.570 32.701 1.00 68.38 214 LEU A N 1
ATOM 1765 C CA . LEU A 1 214 ? -11.374 -0.345 33.217 1.00 68.38 214 LEU A CA 1
ATOM 1766 C C . LEU A 1 214 ? -11.959 -1.539 33.982 1.00 68.38 214 LEU A C 1
ATOM 1768 O O . LEU A 1 214 ? -11.547 -2.674 33.780 1.00 68.38 214 LEU A O 1
ATOM 1772 N N . ASN A 1 215 ? -12.969 -1.284 34.818 1.00 67.00 215 ASN A N 1
ATOM 1773 C CA . ASN A 1 215 ? -13.584 -2.298 35.678 1.00 67.00 215 ASN A CA 1
ATOM 1774 C C . ASN A 1 215 ? -14.458 -3.310 34.912 1.00 67.00 215 ASN A C 1
ATOM 1776 O O . ASN A 1 215 ? -14.928 -4.276 35.506 1.00 67.00 215 ASN A O 1
ATOM 1780 N N . GLN A 1 216 ? -14.716 -3.082 33.620 1.00 64.94 216 GLN A N 1
ATOM 1781 C CA . GLN A 1 216 ? -15.580 -3.918 32.778 1.00 64.94 216 GLN A CA 1
ATOM 1782 C C . GLN A 1 216 ? -14.801 -4.713 31.719 1.00 64.94 216 GLN A C 1
ATOM 1784 O O . GLN A 1 216 ? -15.384 -5.581 31.071 1.00 64.94 216 GLN A O 1
ATOM 1789 N N . VAL A 1 217 ? -13.499 -4.456 31.540 1.00 63.69 217 VAL A N 1
ATOM 1790 C CA . VAL A 1 217 ? -12.676 -5.132 30.527 1.00 63.69 217 VAL A CA 1
ATOM 1791 C C . VAL A 1 217 ? -11.659 -6.042 31.212 1.00 63.69 217 VAL A C 1
ATOM 1793 O O . VAL A 1 217 ? -10.654 -5.578 31.735 1.00 63.69 217 VAL A O 1
ATOM 1796 N N . ALA A 1 218 ? -11.928 -7.350 31.208 1.00 56.53 218 ALA A N 1
ATOM 1797 C CA . ALA A 1 218 ? -11.194 -8.337 32.005 1.00 56.53 218 ALA A CA 1
ATOM 1798 C C . ALA A 1 218 ? -9.683 -8.438 31.694 1.00 56.53 218 ALA A C 1
ATOM 1800 O O . ALA A 1 218 ? -8.900 -8.634 32.617 1.00 56.53 218 ALA A O 1
ATOM 1801 N N . ASP A 1 219 ? -9.265 -8.261 30.432 1.00 62.59 219 ASP A N 1
ATOM 1802 C CA . ASP A 1 219 ? -7.882 -8.536 29.992 1.00 62.59 219 ASP A CA 1
ATOM 1803 C C . ASP A 1 219 ? -7.087 -7.293 29.542 1.00 62.59 219 ASP A C 1
ATOM 1805 O O . ASP A 1 219 ? -5.929 -7.407 29.141 1.00 62.59 219 ASP A O 1
ATOM 1809 N N . ASN A 1 220 ? -7.670 -6.087 29.630 1.00 66.69 220 ASN A N 1
ATOM 1810 C CA . ASN A 1 220 ? -7.075 -4.774 29.294 1.00 66.69 220 ASN A CA 1
ATOM 1811 C C . ASN A 1 220 ? -6.488 -4.583 27.875 1.00 66.69 220 ASN A C 1
ATOM 1813 O O . ASN A 1 220 ? -6.151 -3.452 27.517 1.00 66.69 220 ASN A O 1
ATOM 1817 N N . ASN A 1 221 ? -6.375 -5.645 27.077 1.00 79.38 221 ASN A N 1
ATOM 1818 C CA . ASN A 1 221 ? -5.591 -5.725 25.853 1.00 79.38 221 ASN A CA 1
ATOM 1819 C C . ASN A 1 221 ? -6.179 -6.790 24.912 1.00 79.38 221 ASN A C 1
ATOM 1821 O O . ASN A 1 221 ? -6.551 -7.874 25.358 1.00 79.38 221 ASN A O 1
ATOM 1825 N N . TYR A 1 222 ? -6.207 -6.517 23.606 1.00 85.81 222 TYR A N 1
ATOM 1826 C CA . TYR A 1 222 ? -6.701 -7.472 22.607 1.00 85.81 222 TYR A CA 1
ATOM 1827 C C . TYR A 1 222 ? -5.528 -8.089 21.827 1.00 85.81 222 TYR A C 1
ATOM 1829 O O . TYR A 1 222 ? -4.923 -7.397 21.001 1.00 85.81 222 TYR A O 1
ATOM 1837 N N . PRO A 1 223 ? -5.160 -9.364 22.066 1.00 90.62 223 PRO A N 1
ATOM 1838 C CA . PRO A 1 223 ? -4.107 -10.020 21.303 1.00 90.62 223 PRO A CA 1
ATOM 1839 C C . PRO A 1 223 ? -4.575 -10.300 19.871 1.00 90.62 223 PRO A C 1
ATOM 1841 O O . PRO A 1 223 ? -5.699 -10.746 19.636 1.00 90.62 223 PRO A O 1
ATOM 1844 N N . TYR A 1 224 ? -3.699 -10.065 18.900 1.00 92.12 224 TYR A N 1
ATOM 1845 C CA . TYR A 1 224 ? -3.972 -10.326 17.490 1.00 92.12 224 TYR A CA 1
ATOM 1846 C C . TYR A 1 224 ? -2.702 -10.754 16.753 1.00 92.12 224 TYR A C 1
ATOM 1848 O O . TYR A 1 224 ? -1.587 -10.494 17.194 1.00 92.12 224 TYR A O 1
ATOM 1856 N N . ARG A 1 225 ? -2.859 -11.399 15.594 1.00 92.75 225 ARG A N 1
ATOM 1857 C CA . ARG A 1 225 ? -1.739 -11.757 14.715 1.00 92.75 225 ARG A CA 1
ATOM 1858 C C . ARG A 1 225 ? -1.775 -10.893 13.467 1.00 92.75 225 ARG A C 1
ATOM 1860 O O . ARG A 1 225 ? -2.734 -10.955 12.703 1.00 92.75 225 ARG A O 1
ATOM 1867 N N . THR A 1 226 ? -0.717 -10.124 13.239 1.00 93.44 226 THR A N 1
ATOM 1868 C CA . THR A 1 226 ? -0.545 -9.359 11.997 1.00 93.44 226 THR A CA 1
ATOM 1869 C C . THR A 1 226 ? 0.181 -10.199 10.954 1.00 93.44 226 THR A C 1
ATOM 1871 O O . THR A 1 226 ? 1.066 -10.986 11.301 1.00 93.44 226 THR A O 1
ATOM 1874 N N . LYS A 1 227 ? -0.196 -10.053 9.680 1.00 93.75 227 LYS A N 1
ATOM 1875 C CA . LYS A 1 227 ? 0.422 -10.743 8.542 1.00 93.75 227 LYS A CA 1
ATOM 1876 C C . LYS A 1 227 ? 0.641 -9.773 7.382 1.00 93.75 227 LYS A C 1
ATOM 1878 O O . LYS A 1 227 ? -0.226 -8.952 7.102 1.00 93.75 227 LYS A O 1
ATOM 1883 N N . VAL A 1 228 ? 1.762 -9.906 6.673 1.00 93.44 228 VAL A N 1
ATOM 1884 C CA . VAL A 1 228 ? 2.022 -9.189 5.409 1.00 93.44 228 VAL A CA 1
ATOM 1885 C C . VAL A 1 228 ? 2.031 -10.196 4.273 1.00 93.44 228 VAL A C 1
ATOM 1887 O O . VAL A 1 228 ? 2.807 -11.150 4.302 1.00 93.44 228 VAL A O 1
ATOM 1890 N N . ILE A 1 229 ? 1.178 -9.979 3.274 1.00 93.44 229 ILE A N 1
ATOM 1891 C CA . ILE A 1 229 ? 0.997 -10.877 2.131 1.00 93.44 229 ILE A CA 1
ATOM 1892 C C . ILE A 1 229 ? 1.275 -10.093 0.854 1.00 93.44 229 ILE A C 1
ATOM 1894 O O . ILE A 1 229 ? 0.652 -9.057 0.630 1.00 93.44 229 ILE A O 1
ATOM 1898 N N . LEU A 1 230 ? 2.197 -10.584 0.023 1.00 92.56 230 LEU A N 1
ATOM 1899 C CA . LEU A 1 230 ? 2.487 -10.021 -1.295 1.00 92.56 230 LEU A CA 1
ATOM 1900 C C . LEU A 1 230 ? 2.141 -11.010 -2.417 1.00 92.56 230 LEU A C 1
ATOM 1902 O O . LEU A 1 230 ? 2.223 -12.222 -2.233 1.00 92.56 230 LEU A O 1
ATOM 1906 N N . ALA A 1 231 ? 1.763 -10.474 -3.577 1.00 92.12 231 ALA A N 1
ATOM 1907 C CA . ALA A 1 231 ? 1.373 -11.218 -4.763 1.00 92.12 231 ALA A CA 1
ATOM 1908 C C . ALA A 1 231 ? 2.189 -10.721 -5.959 1.00 92.12 231 ALA A C 1
ATOM 1910 O O . ALA A 1 231 ? 2.356 -9.512 -6.162 1.00 92.12 231 ALA A O 1
ATOM 1911 N N . PHE A 1 232 ? 2.699 -11.676 -6.723 1.00 90.25 232 PHE A N 1
ATOM 1912 C CA . PHE A 1 232 ? 3.651 -11.495 -7.803 1.00 90.25 232 PHE A CA 1
ATOM 1913 C C . PHE A 1 232 ? 3.102 -12.114 -9.083 1.00 90.25 232 PHE A C 1
ATOM 1915 O O . PHE A 1 232 ? 2.385 -13.114 -9.040 1.00 90.25 232 PHE A O 1
ATOM 1922 N N . GLN A 1 233 ? 3.459 -11.531 -10.216 1.00 88.81 233 GLN A N 1
ATOM 1923 C CA . GLN A 1 233 ? 3.215 -12.091 -11.534 1.00 88.81 233 GLN A CA 1
ATOM 1924 C C . GLN A 1 233 ? 4.531 -12.097 -12.302 1.00 88.81 233 GLN A C 1
ATOM 1926 O O . GLN A 1 233 ? 5.224 -11.079 -12.335 1.00 88.81 233 GLN A O 1
ATOM 1931 N N . GLU A 1 234 ? 4.842 -13.218 -12.941 1.00 82.50 234 GLU A N 1
ATOM 1932 C CA . GLU A 1 234 ? 5.963 -13.292 -13.872 1.00 82.50 234 GLU A CA 1
ATOM 1933 C C . GLU A 1 234 ? 5.587 -12.547 -15.163 1.00 82.50 234 GLU A C 1
ATOM 1935 O O . GLU A 1 234 ? 4.644 -12.914 -15.871 1.00 82.50 234 GLU A O 1
ATOM 1940 N N . ILE A 1 235 ? 6.302 -11.465 -15.455 1.00 80.69 235 ILE A N 1
ATOM 1941 C CA . ILE A 1 235 ? 6.151 -10.658 -16.664 1.00 80.69 235 ILE A CA 1
ATOM 1942 C C . ILE A 1 235 ? 7.513 -10.608 -17.345 1.00 80.69 235 ILE A C 1
ATOM 1944 O O . ILE A 1 235 ? 8.454 -10.051 -16.792 1.00 80.69 235 ILE A O 1
ATOM 1948 N N . GLU A 1 236 ? 7.609 -11.168 -18.554 1.00 78.88 236 GLU A N 1
ATOM 1949 C CA . GLU A 1 236 ? 8.863 -11.188 -19.331 1.00 78.88 236 GLU A CA 1
ATOM 1950 C C . GLU A 1 236 ? 10.029 -11.806 -18.530 1.00 78.88 236 GLU A C 1
ATOM 1952 O O . GLU A 1 236 ? 11.134 -11.271 -18.499 1.00 78.88 236 GLU A O 1
ATOM 1957 N N . SER A 1 237 ? 9.759 -12.934 -17.857 1.00 73.88 237 SER A N 1
ATOM 1958 C CA . SER A 1 237 ? 10.711 -13.661 -17.001 1.00 73.88 237 SER A CA 1
ATOM 1959 C C . SER A 1 237 ? 11.207 -12.884 -15.774 1.00 73.88 237 SER A C 1
ATOM 1961 O O . SER A 1 237 ? 12.201 -13.267 -15.156 1.00 73.88 237 SER A O 1
ATOM 1963 N N . VAL A 1 238 ? 10.522 -11.795 -15.412 1.00 76.38 238 VAL A N 1
ATOM 1964 C CA . VAL A 1 238 ? 10.791 -10.998 -14.214 1.00 76.38 238 VAL A CA 1
ATOM 1965 C C . VAL A 1 238 ? 9.565 -10.993 -13.322 1.00 76.38 238 VAL A C 1
ATOM 1967 O O . VAL A 1 238 ? 8.438 -10.767 -13.759 1.00 76.38 238 VAL A O 1
ATOM 1970 N N . ASP A 1 239 ? 9.797 -11.193 -12.037 1.00 78.94 239 ASP A N 1
ATOM 1971 C CA . ASP A 1 239 ? 8.739 -11.211 -11.051 1.00 78.94 239 ASP A CA 1
ATOM 1972 C C . ASP A 1 239 ? 8.343 -9.807 -10.609 1.00 78.94 239 ASP A C 1
ATOM 1974 O O . ASP A 1 239 ? 9.145 -9.040 -10.071 1.00 78.94 239 ASP A O 1
ATOM 1978 N N . VAL A 1 240 ? 7.072 -9.472 -10.819 1.00 84.56 240 VAL A N 1
ATOM 1979 C CA . VAL A 1 240 ? 6.532 -8.138 -10.561 1.00 84.56 240 VAL A CA 1
ATOM 1980 C C . VAL A 1 240 ? 5.468 -8.198 -9.473 1.00 84.56 240 VAL A C 1
ATOM 1982 O O . VAL A 1 240 ? 4.458 -8.887 -9.611 1.00 84.56 240 VAL A O 1
ATOM 1985 N N . VAL A 1 241 ? 5.649 -7.421 -8.400 1.00 87.81 241 VAL A N 1
ATOM 1986 C CA . VAL A 1 241 ? 4.599 -7.200 -7.391 1.00 87.81 241 VAL A CA 1
ATOM 1987 C C . VAL A 1 241 ? 3.491 -6.332 -7.992 1.00 87.81 241 VAL A C 1
ATOM 1989 O O . VAL A 1 241 ? 3.719 -5.174 -8.346 1.00 87.81 241 VAL A O 1
ATOM 1992 N N . PHE A 1 242 ? 2.270 -6.865 -8.088 1.00 84.81 242 PHE A N 1
ATOM 1993 C CA . PHE A 1 242 ? 1.220 -6.265 -8.924 1.00 84.81 242 PHE A CA 1
ATOM 1994 C C . PHE A 1 242 ? 0.124 -5.487 -8.185 1.00 84.81 242 PHE A C 1
ATOM 1996 O O . PHE A 1 242 ? -0.785 -4.963 -8.830 1.00 84.81 242 PHE A O 1
ATOM 2003 N N . PHE A 1 243 ? 0.187 -5.334 -6.858 1.00 78.38 243 PHE A N 1
ATOM 2004 C CA . PHE A 1 243 ? -0.804 -4.572 -6.063 1.00 78.38 243 PHE A CA 1
ATOM 2005 C C . PHE A 1 243 ? -0.916 -3.073 -6.415 1.00 78.38 243 PHE A C 1
ATOM 2007 O O . PHE A 1 243 ? -1.806 -2.377 -5.931 1.00 78.38 243 PHE A O 1
ATOM 2014 N N . ILE A 1 244 ? -0.027 -2.571 -7.271 1.00 70.44 244 ILE A N 1
ATOM 2015 C CA . ILE A 1 244 ? -0.011 -1.196 -7.773 1.00 70.44 244 ILE A CA 1
ATOM 2016 C C . ILE A 1 244 ? -0.699 -1.083 -9.141 1.00 70.44 244 ILE A C 1
ATOM 2018 O O . ILE A 1 244 ? -1.926 -1.050 -9.231 1.00 70.44 244 ILE A O 1
ATOM 2022 N N . HIS A 1 245 ? 0.082 -0.998 -10.217 1.00 70.00 245 HIS A N 1
ATOM 2023 C CA . HIS A 1 245 ? -0.390 -0.748 -11.577 1.00 70.00 245 HIS A CA 1
ATOM 2024 C C . HIS A 1 245 ? -0.186 -1.944 -12.512 1.00 70.00 245 HIS A C 1
ATOM 2026 O O . HIS A 1 245 ? -0.901 -2.088 -13.505 1.00 70.00 245 HIS A O 1
ATOM 2032 N N . PHE A 1 246 ? 0.803 -2.783 -12.218 1.00 76.69 246 PHE A N 1
ATOM 2033 C CA . PHE A 1 246 ? 1.372 -3.709 -13.185 1.00 76.69 246 PHE A CA 1
ATOM 2034 C C . PHE A 1 246 ? 0.745 -5.083 -13.054 1.00 76.69 246 PHE A C 1
ATOM 2036 O O . PHE A 1 246 ? 1.143 -5.842 -12.195 1.00 76.69 246 PHE A O 1
ATOM 2043 N N . PHE A 1 247 ? -0.218 -5.399 -13.912 1.00 85.19 247 PHE A N 1
ATOM 2044 C CA . PHE A 1 247 ? -0.720 -6.758 -14.092 1.00 85.19 247 PHE A CA 1
ATOM 2045 C C . PHE A 1 247 ? -1.006 -6.974 -15.578 1.00 85.19 247 PHE A C 1
ATOM 2047 O O . PHE A 1 247 ? -1.517 -6.062 -16.243 1.00 85.19 247 PHE A O 1
ATOM 2054 N N . ARG A 1 248 ? -0.685 -8.149 -16.117 1.00 82.38 248 ARG A N 1
ATOM 2055 C CA . ARG A 1 248 ? -0.876 -8.492 -17.529 1.00 82.38 248 ARG A CA 1
ATOM 2056 C C . ARG A 1 248 ? -1.697 -9.780 -17.691 1.00 82.38 248 ARG A C 1
ATOM 2058 O O . ARG A 1 248 ? -1.287 -10.815 -17.186 1.00 82.38 248 ARG A O 1
ATOM 2065 N N . PRO A 1 249 ? -2.799 -9.767 -18.458 1.00 85.88 249 PRO A N 1
ATOM 2066 C CA . PRO A 1 249 ? -3.465 -8.607 -19.054 1.00 85.88 249 PRO A CA 1
ATOM 2067 C C . PRO A 1 249 ? -4.087 -7.653 -18.023 1.00 85.88 249 PRO A C 1
ATOM 2069 O O . PRO A 1 249 ? -4.747 -8.079 -17.078 1.00 85.88 249 PRO A O 1
ATOM 2072 N N . LYS A 1 250 ? -3.961 -6.337 -18.253 1.00 86.12 250 LYS A N 1
ATOM 2073 C CA . LYS A 1 250 ? -4.457 -5.281 -17.342 1.00 86.12 250 LYS A CA 1
ATOM 2074 C C . LYS A 1 250 ? -5.950 -5.395 -17.027 1.00 86.12 250 LYS A C 1
ATOM 2076 O O . LYS A 1 250 ? -6.385 -4.957 -15.964 1.00 86.12 250 LYS A O 1
ATOM 2081 N N . LEU A 1 251 ? -6.719 -5.970 -17.949 1.00 87.25 251 LEU A N 1
ATOM 2082 C CA . LEU A 1 251 ? -8.169 -6.085 -17.855 1.00 87.25 251 LEU A CA 1
ATOM 2083 C C . LEU A 1 251 ? -8.625 -7.035 -16.731 1.00 87.25 251 LEU A C 1
ATOM 2085 O O . LEU A 1 251 ? -9.695 -6.827 -16.173 1.00 87.25 251 LEU A O 1
ATOM 2089 N N . TYR A 1 252 ? -7.790 -8.004 -16.340 1.00 87.69 252 TYR A N 1
ATOM 2090 C CA . TYR A 1 252 ? -8.113 -8.972 -15.284 1.00 87.69 252 TYR A CA 1
ATOM 2091 C C . TYR A 1 252 ? -7.697 -8.509 -13.890 1.00 87.69 252 TYR A C 1
ATOM 2093 O O . TYR A 1 252 ? -8.134 -9.080 -12.900 1.00 87.69 252 TYR A O 1
ATOM 2101 N N . ARG A 1 253 ? -6.882 -7.451 -13.796 1.00 89.00 253 ARG A N 1
ATOM 2102 C CA . ARG A 1 253 ? -6.253 -6.983 -12.551 1.00 89.00 253 ARG A CA 1
ATOM 2103 C C . ARG A 1 253 ? -7.237 -6.798 -11.396 1.00 89.00 253 ARG A C 1
ATOM 2105 O O . ARG A 1 253 ? -6.930 -7.149 -10.266 1.00 89.00 253 ARG A O 1
ATOM 2112 N N . GLN A 1 254 ? -8.398 -6.209 -11.684 1.00 89.50 254 GLN A N 1
ATOM 2113 C CA . GLN A 1 254 ? -9.422 -5.987 -10.669 1.00 89.50 254 GLN A CA 1
ATOM 2114 C C . GLN A 1 254 ? -9.972 -7.309 -10.130 1.00 89.50 254 GLN A C 1
ATOM 2116 O O . GLN A 1 254 ? -10.117 -7.438 -8.920 1.00 89.50 254 GLN A O 1
ATOM 2121 N N . ASP A 1 255 ? -10.256 -8.258 -11.015 1.00 89.00 255 ASP A N 1
ATOM 2122 C CA . ASP A 1 255 ? -10.824 -9.543 -10.630 1.00 89.00 255 ASP A CA 1
ATOM 2123 C C . ASP A 1 255 ? -9.809 -10.322 -9.774 1.00 89.00 255 ASP A C 1
ATOM 2125 O O . ASP A 1 255 ? -10.178 -10.811 -8.719 1.00 89.00 255 ASP A O 1
ATOM 2129 N N . VAL A 1 256 ? -8.504 -10.276 -10.087 1.00 90.19 256 VAL A N 1
ATOM 2130 C CA . VAL A 1 256 ? -7.453 -10.887 -9.232 1.00 90.19 256 VAL A CA 1
ATOM 2131 C C . VAL A 1 256 ? -7.454 -10.350 -7.815 1.00 90.19 256 VAL A C 1
ATOM 2133 O O . VAL A 1 256 ? -7.307 -11.100 -6.857 1.00 90.19 256 VAL A O 1
ATOM 2136 N N . TYR A 1 257 ? -7.565 -9.030 -7.667 1.00 92.25 257 TYR A N 1
ATOM 2137 C CA . TYR A 1 257 ? -7.596 -8.425 -6.344 1.00 92.25 257 TYR A CA 1
ATOM 2138 C C . TYR A 1 257 ? -8.823 -8.879 -5.556 1.00 92.25 257 TYR A C 1
ATOM 2140 O O . TYR A 1 257 ? -8.717 -9.035 -4.343 1.00 92.25 257 TYR A O 1
ATOM 2148 N N . HIS A 1 258 ? -9.961 -9.080 -6.229 1.00 91.06 258 HIS A N 1
ATOM 2149 C CA . HIS A 1 258 ? -11.147 -9.639 -5.591 1.00 91.06 258 HIS A CA 1
ATOM 2150 C C . HIS A 1 258 ? -10.863 -11.075 -5.143 1.00 91.06 258 HIS A C 1
ATOM 2152 O O . HIS A 1 258 ? -10.964 -11.333 -3.953 1.00 91.06 258 HIS A O 1
ATOM 2158 N N . GLU A 1 259 ? -10.389 -11.954 -6.028 1.00 91.06 259 GLU A N 1
ATOM 2159 C CA . GLU A 1 259 ? -10.107 -13.362 -5.690 1.00 91.06 259 GLU A CA 1
ATOM 2160 C C . GLU A 1 259 ? -9.085 -13.527 -4.555 1.00 91.06 259 GLU A C 1
ATOM 2162 O O . GLU A 1 259 ? -9.222 -14.398 -3.703 1.00 91.06 259 GLU A O 1
ATOM 2167 N N . ILE A 1 260 ? -8.067 -12.661 -4.476 1.00 93.00 260 ILE A N 1
ATOM 2168 C CA . ILE A 1 260 ? -7.122 -12.685 -3.347 1.00 93.00 260 ILE A CA 1
ATOM 2169 C C . ILE A 1 260 ? -7.843 -12.397 -2.021 1.00 93.00 260 ILE A C 1
ATOM 2171 O O . ILE A 1 260 ? -7.563 -13.049 -1.014 1.00 93.00 260 ILE A O 1
ATOM 2175 N N . LEU A 1 261 ? -8.743 -11.408 -2.002 1.00 91.75 261 LEU A N 1
ATOM 2176 C CA . LEU A 1 261 ? -9.511 -11.059 -0.804 1.00 91.75 261 LEU A CA 1
ATOM 2177 C C . LEU A 1 261 ? -10.530 -12.149 -0.461 1.00 91.75 261 LEU A C 1
ATOM 2179 O O . LEU A 1 261 ? -10.619 -12.529 0.704 1.00 91.75 261 LEU A O 1
ATOM 2183 N N . ILE A 1 262 ? -11.221 -12.682 -1.467 1.00 87.94 262 ILE A N 1
ATOM 2184 C CA . ILE A 1 262 ? -12.210 -13.755 -1.326 1.00 87.94 262 ILE A CA 1
ATOM 2185 C C . ILE A 1 262 ? -11.551 -15.008 -0.749 1.00 87.94 262 ILE A C 1
ATOM 2187 O O . ILE A 1 262 ? -11.968 -15.512 0.296 1.00 87.94 262 ILE A O 1
ATOM 2191 N N . GLY A 1 263 ? -10.441 -15.452 -1.343 1.00 90.44 263 GLY A N 1
ATOM 2192 C CA . GLY A 1 263 ? -9.669 -16.582 -0.834 1.00 90.44 263 GLY A CA 1
ATOM 2193 C C . GLY A 1 263 ? -9.158 -16.364 0.594 1.00 90.44 263 GLY A C 1
ATOM 2194 O O . GLY A 1 263 ? -9.074 -17.312 1.377 1.00 90.44 263 GLY A O 1
ATOM 2195 N N . TYR A 1 264 ? -8.843 -15.121 0.978 1.00 93.31 264 TYR A N 1
ATOM 2196 C CA . TYR A 1 264 ? -8.429 -14.809 2.350 1.00 93.31 264 TYR A CA 1
ATOM 2197 C C . TYR A 1 264 ? -9.599 -14.909 3.335 1.00 93.31 264 TYR A C 1
ATOM 2199 O O . TYR A 1 264 ? -9.433 -15.449 4.432 1.00 93.31 264 TYR A O 1
ATOM 2207 N N . LEU A 1 265 ? -10.777 -14.415 2.950 1.00 87.75 265 LEU A N 1
ATOM 2208 C CA . LEU A 1 265 ? -11.989 -14.477 3.766 1.00 87.75 265 LEU A CA 1
ATOM 2209 C C . LEU A 1 265 ? -12.479 -15.921 3.933 1.00 87.75 265 LEU A C 1
ATOM 2211 O O . LEU A 1 265 ? -12.815 -16.318 5.052 1.00 87.75 265 LEU A O 1
ATOM 2215 N N . ASP A 1 266 ? -12.424 -16.733 2.875 1.00 85.19 266 ASP A N 1
ATOM 2216 C CA . ASP A 1 266 ? -12.698 -18.171 2.951 1.00 85.19 266 ASP A CA 1
ATOM 2217 C C . ASP A 1 266 ? -11.679 -18.894 3.846 1.00 85.19 266 ASP A C 1
ATOM 2219 O O . ASP A 1 266 ? -12.063 -19.629 4.761 1.00 85.19 266 ASP A O 1
ATOM 2223 N N . TYR A 1 267 ? -10.379 -18.614 3.685 1.00 91.19 267 TYR A N 1
ATOM 2224 C CA . TYR A 1 267 ? -9.354 -19.167 4.572 1.00 91.19 267 TYR A CA 1
ATOM 2225 C C . TYR A 1 267 ? -9.636 -18.817 6.039 1.00 91.19 267 TYR A C 1
ATOM 2227 O O . TYR A 1 267 ? -9.636 -19.703 6.895 1.00 91.19 267 TYR A O 1
ATOM 2235 N N . ALA A 1 268 ? -9.918 -17.549 6.350 1.00 90.00 268 ALA A N 1
ATOM 2236 C CA . ALA A 1 268 ? -10.236 -17.121 7.711 1.00 90.00 268 ALA A CA 1
ATOM 2237 C C . ALA A 1 268 ? -11.484 -17.843 8.250 1.00 90.00 268 ALA A C 1
ATOM 2239 O O . ALA A 1 268 ? -11.463 -18.386 9.357 1.00 90.00 268 ALA A O 1
ATOM 2240 N N . LYS A 1 269 ? -12.547 -17.944 7.449 1.00 82.69 269 LYS A N 1
ATOM 2241 C CA . LYS A 1 269 ? -13.769 -18.679 7.801 1.00 82.69 269 LYS A CA 1
ATOM 2242 C C . LYS A 1 269 ? -13.484 -20.145 8.141 1.00 82.69 269 LYS A C 1
ATOM 2244 O O . LYS A 1 269 ? -13.977 -20.651 9.152 1.00 82.69 269 LYS A O 1
ATOM 2249 N N . GLN A 1 270 ? -12.669 -20.828 7.336 1.00 85.00 270 GLN A N 1
ATOM 2250 C CA . GLN A 1 270 ? -12.273 -22.222 7.580 1.00 85.00 270 GLN A CA 1
ATOM 2251 C C . GLN A 1 270 ? -11.489 -22.393 8.889 1.00 85.00 270 GLN A C 1
ATOM 2253 O O . GLN A 1 270 ? -11.580 -23.442 9.524 1.00 85.00 270 GLN A O 1
ATOM 2258 N N . HIS A 1 271 ? -10.783 -21.347 9.324 1.00 89.62 271 HIS A N 1
ATOM 2259 C CA . HIS A 1 271 ? -10.041 -21.302 10.587 1.00 89.62 271 HIS A CA 1
ATOM 2260 C C . HIS A 1 271 ? -10.879 -20.788 11.770 1.00 89.62 271 HIS A C 1
ATOM 2262 O O . HIS A 1 271 ? -10.335 -20.493 12.831 1.00 89.62 271 HIS A O 1
ATOM 2268 N N . GLY A 1 272 ? -12.203 -20.699 11.611 1.00 83.12 272 GLY A N 1
ATOM 2269 C CA . GLY A 1 272 ? -13.132 -20.397 12.700 1.00 83.12 272 GLY A CA 1
ATOM 2270 C C . GLY A 1 272 ? -13.377 -18.910 12.947 1.00 83.12 272 GLY A C 1
ATOM 2271 O O . GLY A 1 272 ? -14.108 -18.573 13.878 1.00 83.12 272 GLY A O 1
ATOM 2272 N N . TYR A 1 273 ? -12.833 -18.015 12.118 1.00 82.50 273 TYR A N 1
ATOM 2273 C CA . TYR A 1 273 ? -13.204 -16.605 12.185 1.00 82.50 273 TYR A CA 1
ATOM 2274 C C . TYR A 1 273 ? -14.665 -16.439 11.757 1.00 82.50 273 TYR A C 1
ATOM 2276 O O . TYR A 1 273 ? -15.105 -16.998 10.752 1.00 82.50 273 TYR A O 1
ATOM 2284 N N . MET A 1 274 ? -15.425 -15.676 12.544 1.00 74.69 274 MET A N 1
ATOM 2285 C CA . MET A 1 274 ? -16.859 -15.451 12.321 1.00 74.69 274 MET A CA 1
ATOM 2286 C C . MET A 1 274 ? -17.163 -14.080 11.722 1.00 74.69 274 MET A C 1
ATOM 2288 O O . MET A 1 274 ? -18.193 -13.912 11.077 1.00 74.69 274 MET A O 1
ATOM 2292 N N . TYR A 1 275 ? -16.277 -13.106 11.930 1.00 73.25 275 TYR A N 1
ATOM 2293 C CA . TYR A 1 275 ? -16.478 -11.722 11.523 1.00 73.25 275 TYR A CA 1
ATOM 2294 C C . TYR A 1 275 ? -15.261 -11.201 10.767 1.00 73.25 275 TYR A C 1
ATOM 2296 O O . TYR A 1 275 ? -14.125 -11.525 11.116 1.00 73.25 275 TYR A O 1
ATOM 2304 N N . ALA A 1 276 ? -15.507 -10.368 9.759 1.00 77.06 276 ALA A N 1
ATOM 2305 C CA . ALA A 1 276 ? -14.478 -9.628 9.041 1.00 77.06 276 ALA A CA 1
ATOM 2306 C C . ALA A 1 276 ? -14.848 -8.146 8.952 1.00 77.06 276 ALA A C 1
ATOM 2308 O O . ALA A 1 276 ? -16.016 -7.779 8.812 1.00 77.06 276 ALA A O 1
ATOM 2309 N N . HIS A 1 277 ? -13.834 -7.292 9.029 1.00 76.62 277 HIS A N 1
ATOM 2310 C CA . HIS A 1 277 ? -13.985 -5.844 9.063 1.00 76.62 277 HIS A CA 1
ATOM 2311 C C . HIS A 1 277 ? -13.130 -5.217 7.965 1.00 76.62 277 HIS A C 1
ATOM 2313 O O . HIS A 1 277 ? -11.935 -5.489 7.875 1.00 76.62 277 HIS A O 1
ATOM 2319 N N . ILE A 1 278 ? -13.750 -4.396 7.115 1.00 78.88 278 ILE A N 1
ATOM 2320 C CA . ILE A 1 278 ? -13.064 -3.660 6.050 1.00 78.88 278 ILE A CA 1
ATOM 2321 C C . ILE A 1 278 ? -13.375 -2.175 6.207 1.00 78.88 278 ILE A C 1
ATOM 2323 O O . ILE A 1 278 ? -14.519 -1.731 6.047 1.00 78.88 278 ILE A O 1
ATOM 2327 N N . TRP A 1 279 ? -12.339 -1.383 6.467 1.00 78.12 279 TRP A N 1
ATOM 2328 C CA . TRP A 1 279 ? -12.431 0.067 6.397 1.00 78.12 279 TRP A CA 1
ATOM 2329 C C . TRP A 1 279 ? -12.054 0.554 4.995 1.00 78.12 279 TRP A C 1
ATOM 2331 O O . TRP A 1 279 ? -10.886 0.595 4.613 1.00 78.12 279 TRP A O 1
ATOM 2341 N N . ALA A 1 280 ? -13.063 0.928 4.204 1.00 78.19 280 ALA A N 1
ATOM 2342 C CA . ALA A 1 280 ? -12.861 1.461 2.860 1.00 78.19 280 ALA A CA 1
ATOM 2343 C C . ALA 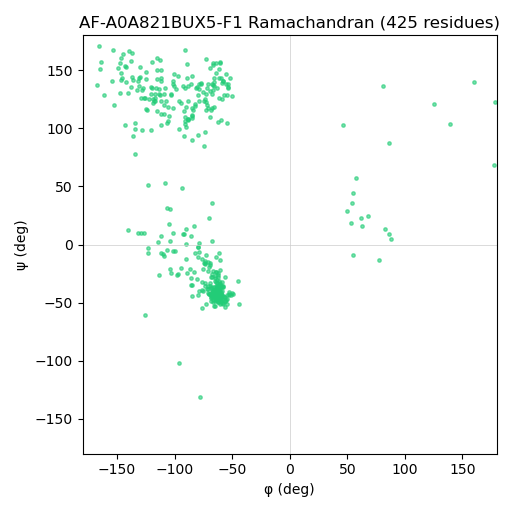A 1 280 ? -12.336 2.906 2.922 1.00 78.19 280 ALA A C 1
ATOM 2345 O O . ALA A 1 280 ? -13.107 3.864 2.834 1.00 78.19 280 ALA A O 1
ATOM 2346 N N . CYS A 1 281 ? -11.019 3.054 3.066 1.00 79.62 281 CYS A N 1
ATOM 2347 C CA . CYS A 1 281 ? -10.322 4.336 3.111 1.00 79.62 281 CYS A CA 1
ATOM 2348 C C . CYS A 1 281 ? -9.332 4.442 1.943 1.00 79.62 281 CYS A C 1
ATOM 2350 O O . CYS A 1 281 ? -8.480 3.577 1.743 1.00 79.62 281 CYS A O 1
ATOM 2352 N N . SER A 1 282 ? -9.471 5.489 1.130 1.00 80.81 282 SER A N 1
ATOM 2353 C CA . SER A 1 282 ? -8.491 5.813 0.095 1.00 80.81 282 SER A CA 1
ATOM 2354 C C . SER A 1 282 ? -7.376 6.654 0.701 1.00 80.81 282 SER A C 1
ATOM 2356 O O . SER A 1 282 ? -7.669 7.605 1.424 1.00 80.81 282 SER A O 1
ATOM 2358 N N . ALA A 1 283 ? -6.122 6.377 0.341 1.00 77.12 283 ALA A N 1
ATOM 2359 C CA . ALA A 1 283 ? -5.016 7.238 0.738 1.00 77.12 283 ALA A CA 1
ATOM 2360 C C . ALA A 1 283 ? -5.248 8.672 0.239 1.00 77.12 283 ALA A C 1
ATOM 2362 O O . ALA A 1 283 ? -5.709 8.871 -0.889 1.00 77.12 283 ALA A O 1
ATOM 2363 N N . SER A 1 284 ? -4.893 9.658 1.062 1.00 73.69 284 SER A N 1
ATOM 2364 C CA . SER A 1 284 ? -4.829 11.053 0.631 1.00 73.69 284 SER A CA 1
ATOM 2365 C C . SER A 1 284 ? -3.810 11.222 -0.499 1.00 73.69 284 SER A C 1
ATOM 2367 O O . SER A 1 284 ? -2.892 10.411 -0.673 1.00 73.69 284 SER A O 1
ATOM 2369 N N . GLU A 1 285 ? -3.969 12.281 -1.289 1.00 68.69 285 GLU A N 1
ATOM 2370 C CA . GLU A 1 285 ? -3.014 12.634 -2.340 1.00 68.69 285 GLU A CA 1
ATOM 2371 C C . GLU A 1 285 ? -1.599 12.743 -1.753 1.00 68.69 285 GLU A C 1
ATOM 2373 O O . GLU A 1 285 ? -1.431 13.268 -0.664 1.00 68.69 285 GLU A O 1
ATOM 2378 N N . GLY A 1 286 ? -0.585 12.168 -2.405 1.00 66.50 286 GLY A N 1
ATOM 2379 C CA . GLY A 1 286 ? 0.789 12.120 -1.875 1.00 66.50 286 GLY A CA 1
ATOM 2380 C C . GLY A 1 286 ? 1.070 11.069 -0.784 1.00 66.50 286 GLY A C 1
ATOM 2381 O O . GLY A 1 286 ? 2.235 10.749 -0.548 1.00 66.50 286 GLY A O 1
ATOM 2382 N N . VAL A 1 287 ? 0.049 10.452 -0.178 1.00 72.25 287 VAL A N 1
ATOM 2383 C CA . VAL A 1 287 ? 0.216 9.400 0.844 1.00 72.25 287 VAL A CA 1
ATOM 2384 C C . VAL A 1 287 ? 0.215 8.007 0.206 1.00 72.25 287 VAL A C 1
ATOM 2386 O O . VAL A 1 287 ? -0.612 7.694 -0.657 1.00 72.25 287 VAL A O 1
ATOM 2389 N N . ASN A 1 288 ? 1.137 7.147 0.647 1.00 74.62 288 ASN A N 1
ATOM 2390 C CA . ASN A 1 288 ? 1.258 5.756 0.208 1.00 74.62 288 ASN A CA 1
ATOM 2391 C C . ASN A 1 288 ? 1.030 4.813 1.394 1.00 74.62 288 ASN A C 1
ATOM 2393 O O . ASN A 1 288 ? 1.679 4.983 2.419 1.00 74.62 288 ASN A O 1
ATOM 2397 N N . T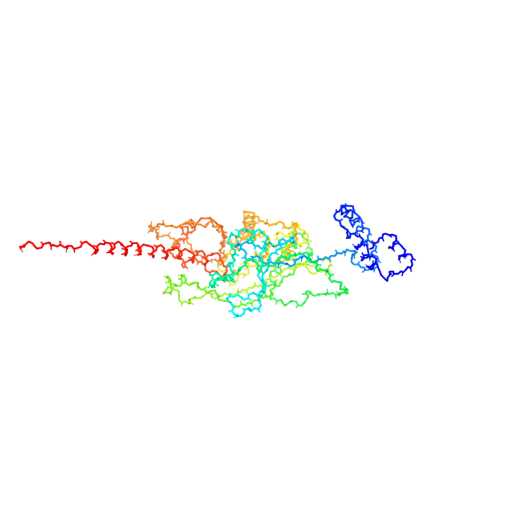YR A 1 289 ? 0.154 3.813 1.246 1.00 83.06 289 TYR A N 1
ATOM 2398 C CA . TYR A 1 289 ? -0.063 2.813 2.301 1.00 83.06 289 TYR A CA 1
ATOM 2399 C C . TYR A 1 289 ? 1.104 1.828 2.422 1.00 83.06 289 TYR A C 1
ATOM 2401 O O . TYR A 1 289 ? 1.617 1.621 3.512 1.00 83.06 289 TYR A O 1
ATOM 2409 N N . ILE A 1 290 ? 1.520 1.224 1.303 1.00 86.06 290 ILE A N 1
ATOM 2410 C CA . ILE A 1 290 ? 2.573 0.194 1.276 1.00 86.06 290 ILE A CA 1
ATOM 2411 C C . ILE A 1 290 ? 3.674 0.596 0.291 1.00 86.06 290 ILE A C 1
ATOM 2413 O O . ILE A 1 290 ? 4.825 0.787 0.669 1.00 86.06 290 ILE A O 1
ATOM 2417 N N . PHE A 1 291 ? 3.321 0.761 -0.986 1.00 83.44 291 PHE A N 1
ATOM 2418 C CA . PHE A 1 291 ? 4.295 1.005 -2.049 1.00 83.44 291 PHE A CA 1
ATOM 2419 C C . PHE A 1 291 ? 4.554 2.493 -2.245 1.00 83.44 291 PHE A C 1
ATOM 2421 O O . PHE A 1 291 ? 3.650 3.254 -2.600 1.00 83.44 291 PHE A O 1
ATOM 2428 N N . ARG A 1 292 ? 5.806 2.900 -2.038 1.00 76.12 292 ARG A N 1
ATOM 2429 C CA . ARG A 1 292 ? 6.267 4.265 -2.295 1.00 76.12 292 ARG A CA 1
ATOM 2430 C C . ARG A 1 292 ? 6.286 4.551 -3.800 1.00 76.12 292 ARG A C 1
ATOM 2432 O O . ARG A 1 292 ? 6.513 3.647 -4.595 1.00 76.12 292 ARG A O 1
ATOM 2439 N N . CYS A 1 293 ? 6.111 5.822 -4.165 1.00 73.44 293 CYS A N 1
ATOM 2440 C CA . CYS A 1 293 ? 6.273 6.310 -5.540 1.00 73.44 293 CYS A CA 1
ATOM 2441 C C . CYS A 1 293 ? 5.368 5.588 -6.552 1.00 73.44 293 CYS A C 1
ATOM 2443 O O . CYS A 1 293 ? 5.841 5.014 -7.532 1.00 73.44 293 CYS A O 1
ATOM 2445 N N . ARG A 1 294 ? 4.049 5.616 -6.316 1.00 76.56 294 ARG A N 1
ATOM 2446 C CA . ARG A 1 294 ? 3.070 5.090 -7.279 1.00 76.56 294 ARG A CA 1
ATOM 2447 C C . ARG A 1 294 ? 3.240 5.750 -8.657 1.00 76.56 294 ARG A C 1
ATOM 2449 O O . ARG A 1 294 ? 3.546 6.944 -8.703 1.00 76.56 294 ARG A O 1
ATOM 2456 N N . PRO A 1 295 ? 2.977 5.023 -9.759 1.00 82.00 295 PRO A N 1
ATOM 2457 C CA . PRO A 1 295 ? 2.974 5.607 -11.096 1.00 82.00 295 PRO A CA 1
ATOM 2458 C C . PRO A 1 295 ? 2.054 6.836 -11.167 1.00 82.00 295 PRO A C 1
ATOM 2460 O O . PRO A 1 295 ? 0.934 6.763 -10.650 1.00 82.00 295 PRO A O 1
ATOM 2463 N N . PRO A 1 296 ? 2.477 7.945 -11.798 1.00 76.00 296 PRO A N 1
ATOM 2464 C CA . PRO A 1 296 ? 1.691 9.180 -11.842 1.00 76.00 296 PRO A CA 1
ATOM 2465 C C . PRO A 1 296 ? 0.348 9.004 -12.569 1.00 76.00 296 PRO A C 1
ATOM 2467 O O . PRO A 1 296 ? -0.619 9.700 -12.272 1.00 76.00 296 PRO A O 1
ATOM 2470 N N . GLU A 1 297 ? 0.241 8.027 -13.471 1.00 81.38 297 GLU A N 1
ATOM 2471 C CA . GLU A 1 297 ? -1.000 7.677 -14.168 1.00 81.38 297 GLU A CA 1
ATOM 2472 C C . GLU A 1 297 ? -1.952 6.819 -13.313 1.00 81.38 297 GLU A C 1
ATOM 2474 O O . GLU A 1 297 ? -3.102 6.578 -13.698 1.00 81.38 297 GLU A O 1
ATOM 2479 N N . GLN A 1 298 ? -1.501 6.307 -12.160 1.00 82.94 298 GLN A N 1
ATOM 2480 C CA . GLN A 1 298 ? -2.343 5.544 -11.243 1.00 82.94 298 GLN A CA 1
ATOM 2481 C C . GLN A 1 298 ? -3.210 6.490 -10.406 1.00 82.94 298 GLN A C 1
ATOM 2483 O O . GLN A 1 298 ? -2.826 6.946 -9.331 1.00 82.94 298 GLN A O 1
ATOM 2488 N N . LEU A 1 299 ? -4.433 6.723 -10.880 1.00 83.38 299 LEU A N 1
ATOM 2489 C CA . LEU A 1 299 ? -5.417 7.523 -10.157 1.00 83.38 299 LEU A CA 1
ATOM 2490 C C . LEU A 1 299 ? -5.852 6.850 -8.850 1.00 83.38 299 LEU A C 1
ATOM 2492 O O . LEU A 1 299 ? -6.180 5.659 -8.818 1.00 83.38 299 LEU A O 1
ATOM 2496 N N . LEU A 1 300 ? -5.932 7.649 -7.788 1.00 83.00 300 LEU A N 1
ATOM 2497 C CA . LEU A 1 300 ? -6.504 7.229 -6.516 1.00 83.00 300 LEU A CA 1
ATOM 2498 C C . LEU A 1 300 ? -8.031 7.117 -6.626 1.00 83.00 300 LEU A C 1
ATOM 2500 O O . LEU A 1 300 ? -8.686 8.054 -7.099 1.00 83.00 300 LEU A O 1
ATOM 2504 N N . PRO A 1 301 ? -8.639 5.995 -6.200 1.00 85.25 301 PRO A N 1
ATOM 2505 C CA . PRO A 1 301 ? -10.087 5.904 -6.160 1.00 85.25 301 PRO A CA 1
ATOM 2506 C C . PRO A 1 301 ? -10.623 6.861 -5.094 1.00 85.25 301 PRO A C 1
ATOM 2508 O O . PRO A 1 301 ? -10.200 6.821 -3.945 1.00 85.25 301 PRO A O 1
ATOM 2511 N N . LYS A 1 302 ? -11.601 7.695 -5.461 1.00 83.69 302 LYS A N 1
ATOM 2512 C CA . LYS A 1 302 ? -12.395 8.443 -4.477 1.00 83.69 302 LYS A CA 1
ATOM 2513 C C . LYS A 1 302 ? -13.196 7.469 -3.605 1.00 83.69 302 LYS A C 1
ATOM 2515 O O . LYS A 1 302 ? -13.563 6.391 -4.076 1.00 83.69 302 LYS A O 1
ATOM 2520 N N . LEU A 1 303 ? -13.563 7.898 -2.396 1.00 79.00 303 LEU A N 1
ATOM 2521 C CA . LEU A 1 303 ? -14.279 7.088 -1.400 1.00 79.00 303 LEU A CA 1
ATOM 2522 C C . LEU A 1 303 ? -15.440 6.260 -1.985 1.00 79.00 303 LEU A C 1
ATOM 2524 O O . LEU A 1 303 ? -15.474 5.046 -1.813 1.00 79.00 303 LEU A O 1
ATOM 2528 N N . LYS A 1 304 ? -16.355 6.887 -2.741 1.00 79.62 304 LYS A N 1
ATOM 2529 C CA . LYS A 1 304 ? -17.507 6.187 -3.340 1.00 79.62 304 LYS A CA 1
ATOM 2530 C C . LYS A 1 304 ? -17.087 5.063 -4.292 1.00 79.62 304 LYS A C 1
ATOM 2532 O O . LYS A 1 304 ? -17.629 3.969 -4.218 1.00 79.62 304 LYS A O 1
ATOM 2537 N N . ARG A 1 305 ? -16.075 5.306 -5.130 1.00 86.25 305 ARG A N 1
ATOM 2538 C CA . ARG A 1 305 ? -15.557 4.308 -6.076 1.00 86.25 305 ARG A CA 1
ATOM 2539 C C . ARG A 1 305 ? -14.912 3.129 -5.351 1.00 86.25 305 ARG A C 1
ATOM 2541 O O . ARG A 1 305 ? -15.096 1.997 -5.779 1.00 86.25 305 ARG A O 1
ATOM 2548 N N . LEU A 1 306 ? -14.170 3.386 -4.272 1.00 86.06 306 LEU A N 1
ATOM 2549 C CA . LEU A 1 306 ? -13.582 2.323 -3.453 1.00 86.06 306 LEU A CA 1
ATOM 2550 C C . LEU A 1 306 ? -14.671 1.489 -2.760 1.00 86.06 306 LEU A C 1
ATOM 2552 O O . LEU A 1 306 ? -14.588 0.269 -2.731 1.00 86.06 306 LEU A O 1
ATOM 2556 N N . GLN A 1 307 ? -15.737 2.130 -2.283 1.00 78.62 307 GLN A N 1
ATOM 2557 C CA . GLN A 1 307 ? -16.889 1.437 -1.700 1.00 78.62 307 GLN A CA 1
ATOM 2558 C C . GLN A 1 307 ? -17.664 0.602 -2.723 1.00 78.62 307 GLN A C 1
ATOM 2560 O O . GLN A 1 307 ? -18.108 -0.495 -2.402 1.00 78.62 307 GLN A O 1
ATOM 2565 N N . ASP A 1 308 ? -17.869 1.119 -3.937 1.00 84.38 308 ASP A N 1
ATOM 2566 C CA . ASP A 1 308 ? -18.484 0.367 -5.040 1.00 84.38 308 ASP A CA 1
ATOM 2567 C C . ASP A 1 308 ? -17.612 -0.840 -5.426 1.00 84.38 308 ASP A C 1
ATOM 2569 O O . ASP A 1 308 ? -18.125 -1.918 -5.714 1.00 84.38 308 ASP A O 1
ATOM 2573 N N . TRP A 1 309 ? -16.287 -0.675 -5.379 1.00 88.94 309 TRP A N 1
ATOM 2574 C CA . TRP A 1 309 ? -15.328 -1.747 -5.624 1.00 88.94 309 TRP A CA 1
ATOM 2575 C C . TRP A 1 309 ? -15.414 -2.852 -4.561 1.00 88.94 309 TRP A C 1
ATOM 2577 O O . TRP A 1 309 ? -15.574 -4.015 -4.924 1.00 88.94 309 TRP A O 1
ATOM 2587 N N . CYS A 1 310 ? -15.414 -2.496 -3.269 1.00 84.31 310 CYS A N 1
ATOM 2588 C CA . CYS A 1 310 ? -15.603 -3.460 -2.179 1.00 84.31 310 CYS A CA 1
ATOM 2589 C C . CYS A 1 310 ? -16.958 -4.167 -2.283 1.00 84.31 310 CYS A C 1
ATOM 2591 O O . CYS A 1 310 ? -17.009 -5.383 -2.173 1.00 84.31 310 CYS A O 1
ATOM 2593 N N . ARG A 1 311 ? -18.044 -3.431 -2.554 1.00 82.12 311 ARG A N 1
ATOM 2594 C CA . ARG A 1 311 ? -19.378 -4.017 -2.767 1.00 82.12 311 ARG A CA 1
ATOM 2595 C C . ARG A 1 311 ? -19.383 -5.085 -3.841 1.00 82.12 311 ARG A C 1
ATOM 2597 O O . ARG A 1 311 ? -19.831 -6.188 -3.583 1.00 82.12 311 ARG A O 1
ATOM 2604 N N . LYS A 1 312 ? -18.828 -4.770 -5.012 1.00 86.94 312 LYS A N 1
ATOM 2605 C CA . LYS A 1 312 ? -18.774 -5.714 -6.129 1.00 86.94 312 LYS A CA 1
ATOM 2606 C C . LYS A 1 312 ? -18.032 -7.003 -5.754 1.00 86.94 312 LYS A C 1
ATOM 2608 O O . LYS A 1 312 ? -18.410 -8.067 -6.222 1.00 86.94 312 LYS A O 1
ATOM 2613 N N . MET A 1 313 ? -16.973 -6.907 -4.949 1.00 86.62 313 MET A N 1
ATOM 2614 C CA . MET A 1 313 ? -16.267 -8.083 -4.433 1.00 86.62 313 MET A CA 1
ATOM 2615 C C . MET A 1 313 ? -17.176 -8.914 -3.513 1.00 86.62 313 MET A C 1
ATOM 2617 O O . MET A 1 313 ? -17.334 -10.105 -3.738 1.00 86.62 313 MET A O 1
ATOM 2621 N N . LEU A 1 314 ? -17.860 -8.272 -2.565 1.00 80.62 314 LEU A N 1
ATOM 2622 C CA . LEU A 1 314 ? -18.740 -8.945 -1.602 1.00 80.62 314 LEU A CA 1
ATOM 2623 C C . LEU A 1 314 ? -20.016 -9.527 -2.238 1.00 80.62 314 LEU A C 1
ATOM 2625 O O . LEU A 1 314 ? -20.501 -10.574 -1.818 1.00 80.62 314 LEU A O 1
ATOM 2629 N N . ASP A 1 315 ? -20.559 -8.876 -3.269 1.00 78.19 315 ASP A N 1
ATOM 2630 C CA . ASP A 1 315 ? -21.706 -9.381 -4.033 1.00 78.19 315 ASP A CA 1
ATOM 2631 C C . ASP A 1 315 ? -21.365 -10.707 -4.736 1.00 78.19 315 ASP A C 1
ATOM 2633 O O . ASP A 1 315 ? -22.196 -11.619 -4.777 1.00 78.19 315 ASP A O 1
ATOM 2637 N N . ASN A 1 316 ? -20.129 -10.845 -5.238 1.00 73.38 316 ASN A N 1
ATOM 2638 C CA . ASN A 1 316 ? -19.642 -12.108 -5.795 1.00 73.38 316 ASN A CA 1
ATOM 2639 C C . ASN A 1 316 ? -19.566 -13.200 -4.713 1.00 73.38 316 ASN A C 1
ATOM 2641 O O . ASN A 1 316 ? -19.995 -14.324 -4.957 1.00 73.38 316 ASN A O 1
ATOM 2645 N N . GLU A 1 317 ? -19.108 -12.877 -3.499 1.00 67.69 317 GLU A N 1
ATOM 2646 C CA . GLU A 1 317 ? -19.016 -13.850 -2.396 1.00 67.69 317 GLU A CA 1
ATOM 2647 C C . GLU A 1 317 ? -20.373 -14.394 -1.946 1.00 67.69 317 GLU A C 1
ATOM 2649 O O . GLU A 1 317 ? -20.483 -15.570 -1.579 1.00 67.69 317 GLU A O 1
ATOM 2654 N N . ILE A 1 318 ? -21.413 -13.552 -1.965 1.00 63.41 318 ILE A N 1
ATOM 2655 C CA . ILE A 1 318 ? -22.789 -13.990 -1.695 1.00 63.41 318 ILE A CA 1
ATOM 2656 C C . ILE A 1 318 ? -23.233 -14.980 -2.777 1.00 63.41 318 ILE A C 1
ATOM 2658 O O . ILE A 1 318 ? -23.816 -16.021 -2.457 1.00 63.41 318 ILE A O 1
ATOM 2662 N N . ALA A 1 319 ? -22.936 -14.691 -4.048 1.00 64.38 319 ALA A N 1
ATOM 2663 C CA . ALA A 1 319 ? -23.263 -15.587 -5.156 1.00 64.38 319 ALA A CA 1
ATOM 2664 C C . ALA A 1 319 ? -22.539 -16.943 -5.034 1.00 64.38 319 ALA A C 1
ATOM 2666 O O . ALA A 1 319 ? -23.147 -17.989 -5.275 1.00 64.38 319 ALA A O 1
ATOM 2667 N N . GLU A 1 320 ? -21.287 -16.936 -4.572 1.00 65.38 320 GLU A N 1
ATOM 2668 C CA . GLU A 1 320 ? -20.477 -18.134 -4.309 1.00 65.38 320 GLU A CA 1
ATOM 2669 C C . GLU A 1 320 ? -20.800 -18.825 -2.970 1.00 65.38 320 GLU A C 1
ATOM 2671 O O . GLU A 1 320 ? -20.274 -19.898 -2.670 1.00 65.38 320 GLU A O 1
ATOM 2676 N N . ARG A 1 321 ? -21.730 -18.264 -2.180 1.00 59.72 321 ARG A N 1
ATOM 2677 C CA . ARG A 1 321 ? -22.182 -18.765 -0.864 1.00 59.72 321 ARG A CA 1
ATOM 2678 C C . ARG A 1 321 ? -21.077 -18.818 0.202 1.00 59.72 321 ARG A C 1
ATOM 2680 O O . ARG A 1 321 ? -21.201 -19.557 1.187 1.00 59.72 321 ARG A O 1
ATOM 2687 N N . LEU A 1 322 ? -20.014 -18.032 0.041 1.00 59.12 322 LEU A N 1
ATOM 2688 C CA . LEU A 1 322 ? -18.932 -17.918 1.023 1.00 59.12 322 LEU A CA 1
ATOM 2689 C C . LEU A 1 322 ? -19.333 -17.005 2.193 1.00 59.12 322 LEU A C 1
ATOM 2691 O O . LEU A 1 322 ? -19.105 -17.358 3.359 1.00 59.12 322 LEU A O 1
ATOM 2695 N N . VAL A 1 323 ? -20.027 -15.903 1.901 1.00 55.31 323 VAL A N 1
ATOM 2696 C CA . VAL A 1 323 ? -20.560 -14.932 2.873 1.00 55.31 323 VAL A CA 1
ATOM 2697 C C . VAL A 1 323 ? -22.088 -15.050 2.950 1.00 55.31 323 VAL A C 1
ATOM 2699 O O . VAL A 1 323 ? -22.745 -15.161 1.919 1.00 55.31 323 VAL A O 1
ATOM 2702 N N . ILE A 1 324 ? -22.674 -15.056 4.164 1.00 50.66 324 ILE A N 1
ATOM 2703 C CA . ILE A 1 324 ? -24.154 -15.060 4.306 1.00 50.66 324 ILE A CA 1
ATOM 2704 C C . ILE A 1 324 ? -24.729 -13.729 3.838 1.00 50.66 324 ILE A C 1
ATOM 2706 O O . ILE A 1 324 ? -25.741 -13.694 3.146 1.00 50.66 324 ILE A O 1
ATOM 2710 N N . ASP A 1 325 ? -24.134 -12.651 4.337 1.00 48.81 325 ASP A N 1
ATOM 2711 C CA . ASP A 1 325 ? -24.627 -11.290 4.222 1.00 48.81 325 ASP A CA 1
ATOM 2712 C C . ASP A 1 325 ? -23.483 -10.335 4.591 1.00 48.81 325 ASP A C 1
ATOM 2714 O O . ASP A 1 325 ? -22.612 -10.669 5.407 1.00 48.81 325 ASP A O 1
ATOM 2718 N N . TYR A 1 326 ? -23.498 -9.136 4.020 1.00 49.53 326 TYR A N 1
ATOM 2719 C CA . TYR A 1 326 ? -22.605 -8.060 4.419 1.00 49.53 326 TYR A CA 1
ATOM 2720 C C . TYR A 1 326 ? -23.413 -6.785 4.643 1.00 49.53 326 TYR A C 1
ATOM 2722 O O . TYR A 1 326 ? -24.283 -6.408 3.860 1.00 49.53 326 TYR A O 1
ATOM 2730 N N . LYS A 1 327 ? -23.101 -6.067 5.723 1.00 52.53 327 LYS A N 1
ATOM 2731 C CA . LYS A 1 327 ? -23.755 -4.789 6.027 1.00 52.53 327 LYS A CA 1
ATOM 2732 C C . LYS A 1 327 ? -22.794 -3.645 5.729 1.00 52.53 327 LYS A C 1
ATOM 2734 O O . LYS A 1 327 ? -21.751 -3.520 6.372 1.00 52.53 327 LYS A O 1
ATOM 2739 N N . ILE A 1 328 ? -23.167 -2.774 4.790 1.00 45.78 328 ILE A N 1
ATOM 2740 C CA . ILE A 1 328 ? -22.477 -1.495 4.571 1.00 45.78 328 ILE A CA 1
ATOM 2741 C C . ILE A 1 328 ? -23.039 -0.482 5.554 1.00 45.78 328 ILE A C 1
ATOM 2743 O O . ILE A 1 328 ? -24.215 -0.118 5.472 1.00 45.78 328 ILE A O 1
ATOM 2747 N N . LYS A 1 329 ? -22.204 -0.002 6.474 1.00 45.22 329 LYS A N 1
ATOM 2748 C CA . LYS A 1 329 ? -22.666 0.859 7.565 1.00 45.22 329 LYS A CA 1
ATOM 2749 C C . LYS A 1 329 ? -22.065 2.258 7.464 1.00 45.22 329 LYS A C 1
ATOM 2751 O O . LYS A 1 329 ? -20.858 2.442 7.556 1.00 45.22 329 LYS A O 1
ATOM 2756 N N . ALA A 1 330 ? -22.945 3.226 7.230 1.00 34.41 330 ALA A N 1
ATOM 2757 C CA . ALA A 1 330 ? -22.789 4.658 7.505 1.00 34.41 330 ALA A CA 1
ATOM 2758 C C . ALA A 1 330 ? -22.535 4.882 9.028 1.00 34.41 330 ALA A C 1
ATOM 2760 O O . ALA A 1 330 ? -23.136 4.103 9.755 1.00 34.41 330 ALA A O 1
ATOM 2761 N N . ILE A 1 331 ? -21.625 5.787 9.511 1.00 42.53 331 ILE A N 1
ATOM 2762 C CA . ILE A 1 331 ? -21.282 6.096 10.951 1.00 42.53 331 ILE A CA 1
ATOM 2763 C C . ILE A 1 331 ? -20.940 7.624 11.404 1.00 42.53 331 ILE A C 1
ATOM 2765 O O . ILE A 1 331 ? -19.873 8.091 11.052 1.00 42.53 331 ILE A O 1
ATOM 2769 N N . TYR A 1 332 ? -21.843 8.428 12.086 1.00 40.22 332 TYR A N 1
ATOM 2770 C CA . TYR A 1 332 ? -21.927 9.631 13.013 1.00 40.22 332 TYR A CA 1
ATOM 2771 C C . TYR A 1 332 ? -23.271 9.931 13.811 1.00 40.22 332 TYR A C 1
ATOM 2773 O O . TYR A 1 332 ? -24.342 9.590 13.339 1.00 40.22 332 TYR A O 1
ATOM 2781 N N . LYS A 1 333 ? -23.156 10.679 14.951 1.00 29.80 333 LYS A N 1
ATOM 2782 C CA . LYS A 1 333 ? -24.091 11.301 15.973 1.00 29.80 333 LYS A CA 1
ATOM 2783 C C . LYS A 1 333 ? -24.681 10.420 17.112 1.00 29.80 333 LYS A C 1
ATOM 2785 O O . LYS A 1 333 ? -25.034 9.292 16.855 1.00 29.80 333 LYS A O 1
ATOM 2790 N N . ILE A 1 334 ? -24.719 10.908 18.372 1.00 34.12 334 ILE A N 1
ATOM 2791 C CA . ILE A 1 334 ? -25.156 10.192 19.610 1.00 34.12 334 ILE A CA 1
ATOM 2792 C C . ILE A 1 334 ? -26.139 11.056 20.433 1.00 34.12 334 ILE A C 1
ATOM 2794 O O . ILE A 1 334 ? -25.899 12.257 20.537 1.00 34.12 334 ILE A O 1
ATOM 2798 N N . PHE A 1 335 ? -27.177 10.405 20.999 1.00 32.62 335 PHE A N 1
ATOM 2799 C CA . PHE A 1 335 ? -27.877 10.584 22.303 1.00 32.62 335 PHE A CA 1
ATOM 2800 C C . PHE A 1 335 ? -29.408 10.442 22.174 1.00 32.62 335 PHE A C 1
ATOM 2802 O O . PHE A 1 335 ? -30.057 11.377 21.727 1.00 32.62 335 PHE A O 1
ATOM 2809 N N . ASP A 1 336 ? -29.979 9.305 22.605 1.00 31.59 336 ASP A N 1
ATOM 2810 C CA . ASP A 1 336 ? -31.207 9.254 23.431 1.00 31.59 336 ASP A CA 1
ATOM 2811 C C . ASP A 1 336 ? -31.405 7.834 24.016 1.00 31.59 336 ASP A C 1
ATOM 2813 O O . ASP A 1 336 ? -31.185 6.829 23.340 1.00 31.59 336 ASP A O 1
ATOM 2817 N N . TYR A 1 337 ? -31.783 7.750 25.292 1.00 31.83 337 TYR A N 1
ATOM 2818 C CA . TYR A 1 337 ? -31.552 6.618 26.203 1.00 31.83 337 TYR A CA 1
ATOM 2819 C C . TYR A 1 337 ? -32.806 5.785 26.520 1.00 31.83 337 TYR A C 1
ATOM 2821 O O . TYR A 1 337 ? -32.953 5.261 27.626 1.00 31.83 337 TYR A O 1
ATOM 2829 N N . ARG A 1 338 ? -33.768 5.660 25.598 1.00 28.77 338 ARG A N 1
ATOM 2830 C CA . ARG A 1 338 ? -35.048 5.001 25.921 1.00 28.77 338 ARG A CA 1
ATOM 2831 C C . ARG A 1 338 ? -35.536 4.037 24.845 1.00 28.77 338 ARG A C 1
ATOM 2833 O O . ARG A 1 338 ? -36.296 4.424 23.965 1.00 28.77 338 ARG A O 1
ATOM 2840 N N . LYS A 1 339 ? -35.165 2.765 25.050 1.00 30.80 339 LYS A N 1
ATOM 2841 C CA . LYS A 1 339 ? -35.788 1.486 24.625 1.00 30.80 339 LYS A CA 1
ATOM 2842 C C . LYS A 1 339 ? -34.801 0.608 23.862 1.00 30.80 339 LYS A C 1
ATOM 2844 O O . LYS A 1 339 ? -34.369 1.011 22.793 1.00 30.80 339 LYS A O 1
ATOM 2849 N N . CYS A 1 340 ? -34.546 -0.608 24.363 1.00 30.75 340 CYS A N 1
ATOM 2850 C CA . CYS A 1 340 ? -34.595 -1.848 23.565 1.00 30.75 340 CYS A CA 1
ATOM 2851 C C . CYS A 1 340 ? -34.224 -3.109 24.376 1.00 30.75 340 CYS A C 1
ATOM 2853 O O . CYS A 1 340 ? -33.102 -3.247 24.855 1.00 30.75 340 CYS A O 1
ATOM 2855 N N . ILE A 1 341 ? -35.158 -4.067 24.404 1.00 30.58 341 ILE A N 1
ATOM 2856 C CA . ILE A 1 341 ? -34.956 -5.511 24.608 1.00 30.58 341 ILE A CA 1
ATOM 2857 C C . ILE A 1 341 ? -35.824 -6.190 23.536 1.00 30.58 341 ILE A C 1
ATOM 2859 O O . ILE A 1 341 ? -37.026 -6.246 23.751 1.00 30.58 341 ILE A O 1
ATOM 2863 N N . GLU A 1 342 ? -35.263 -6.644 22.397 1.00 32.09 342 GLU A N 1
ATOM 2864 C CA . GLU A 1 342 ? -35.868 -7.680 21.512 1.00 32.09 342 GLU A CA 1
ATOM 2865 C C . GLU A 1 342 ? -35.055 -7.985 20.219 1.00 32.09 342 GLU A C 1
ATOM 2867 O O . GLU A 1 342 ? -35.483 -7.660 19.124 1.00 32.09 342 GLU A O 1
ATOM 2872 N N . LEU A 1 343 ? -33.854 -8.593 20.255 1.00 33.50 343 LEU A N 1
ATOM 2873 C CA . LEU A 1 343 ? -33.285 -9.274 19.049 1.00 33.50 343 LEU A CA 1
ATOM 2874 C C . LEU A 1 343 ? -32.560 -10.602 19.343 1.00 33.50 343 LEU A C 1
ATOM 2876 O O . LEU A 1 343 ? -31.954 -11.190 18.452 1.00 33.50 343 LEU A O 1
ATOM 2880 N N . LYS A 1 344 ? -32.691 -11.181 20.543 1.00 29.89 344 LYS A N 1
ATOM 2881 C CA . LYS A 1 344 ? -32.105 -12.506 20.841 1.00 29.89 344 LYS A CA 1
ATOM 2882 C C . LYS A 1 344 ? -32.892 -13.715 20.300 1.00 29.89 344 LYS A C 1
ATOM 2884 O O . LYS A 1 344 ? -32.479 -14.842 20.537 1.00 29.89 344 LYS A O 1
ATOM 2889 N N . LYS A 1 345 ? -34.014 -13.537 19.588 1.00 28.31 345 LYS A N 1
ATOM 2890 C CA . LYS A 1 345 ? -34.978 -14.636 19.349 1.00 28.31 345 LYS A CA 1
ATOM 2891 C C . LYS A 1 345 ? -35.142 -15.175 17.921 1.00 28.31 345 LYS A C 1
ATOM 2893 O O . LYS A 1 345 ? -36.027 -16.004 17.739 1.00 28.31 345 LYS A O 1
ATOM 2898 N N . ARG A 1 346 ? -34.346 -14.792 16.907 1.00 30.80 346 ARG A N 1
ATOM 2899 C CA . ARG A 1 346 ? -34.693 -15.188 15.516 1.00 30.80 346 ARG A CA 1
ATOM 2900 C C . ARG A 1 346 ? -33.680 -15.900 14.630 1.00 30.80 346 ARG A C 1
ATOM 2902 O O . ARG A 1 346 ? -34.012 -16.135 13.475 1.00 30.80 346 ARG A O 1
ATOM 2909 N N . PHE A 1 347 ? -32.536 -16.353 15.132 1.00 32.34 347 PHE A N 1
ATOM 2910 C CA . PHE A 1 347 ? -31.650 -17.166 14.296 1.00 32.34 347 PHE A CA 1
ATOM 2911 C C . PHE A 1 347 ? -31.123 -18.396 15.032 1.00 32.34 347 PHE A C 1
ATOM 2913 O O . PHE A 1 347 ? -30.235 -18.322 15.875 1.00 32.34 347 PHE A O 1
ATOM 2920 N N . SER A 1 348 ? -31.693 -19.548 14.678 1.00 28.00 348 SER A N 1
ATOM 2921 C CA . SER A 1 348 ? -31.076 -20.855 14.887 1.00 28.00 348 SER A CA 1
ATOM 2922 C C . SER A 1 348 ? -29.943 -20.990 13.864 1.00 28.00 348 SER A C 1
ATOM 2924 O O . SER A 1 348 ? -30.182 -21.272 12.692 1.00 28.00 348 SER A O 1
ATOM 2926 N N . PHE A 1 349 ? -28.708 -20.691 14.268 1.00 36.59 349 PHE A N 1
ATOM 2927 C CA . PHE A 1 349 ? -27.544 -20.785 13.385 1.00 36.59 349 PHE A CA 1
ATOM 2928 C C . PHE A 1 349 ? -26.924 -22.180 13.470 1.00 36.59 349 PHE A C 1
ATOM 2930 O O . PHE A 1 349 ? -26.173 -22.487 14.389 1.00 36.59 349 PHE A O 1
ATOM 2937 N N . THR A 1 350 ? -27.212 -23.028 12.485 1.00 36.50 350 THR A N 1
ATOM 2938 C CA . THR A 1 350 ? -26.602 -24.361 12.340 1.00 36.50 350 THR A CA 1
ATOM 2939 C C . THR A 1 350 ? -25.494 -24.428 11.282 1.00 36.50 350 THR A C 1
ATOM 2941 O O . THR A 1 350 ? -25.032 -25.524 10.974 1.00 36.50 350 THR A O 1
ATOM 2944 N N . ARG A 1 351 ? -25.000 -23.310 10.716 1.00 38.03 351 ARG A N 1
ATOM 2945 C CA . ARG A 1 351 ? -23.904 -23.356 9.719 1.00 38.03 351 ARG A CA 1
ATOM 2946 C C . ARG A 1 351 ? -22.864 -22.235 9.858 1.00 38.03 351 ARG A C 1
ATOM 2948 O O . ARG A 1 351 ? -23.207 -21.060 9.928 1.00 38.03 351 ARG A O 1
ATOM 2955 N N . ARG A 1 352 ? -21.591 -22.660 9.859 1.00 43.12 352 ARG A N 1
ATOM 2956 C CA . ARG A 1 352 ? -20.333 -21.888 9.881 1.00 43.12 352 ARG A CA 1
ATOM 2957 C C . ARG A 1 352 ? -20.290 -20.869 8.744 1.00 43.12 352 ARG A C 1
ATOM 2959 O O . ARG A 1 352 ? -20.063 -21.252 7.601 1.00 43.12 352 ARG A O 1
ATOM 2966 N N . ASN A 1 353 ? -20.484 -19.592 9.032 1.00 45.12 353 ASN A N 1
ATOM 2967 C CA . ASN A 1 353 ? -20.533 -18.547 8.020 1.00 45.12 353 ASN A CA 1
ATOM 2968 C C . ASN A 1 353 ? -19.935 -17.233 8.544 1.00 45.12 353 ASN A C 1
ATOM 2970 O O . ASN A 1 353 ? -20.114 -16.918 9.717 1.00 45.12 353 ASN A O 1
ATOM 2974 N N . LEU A 1 354 ? -19.239 -16.496 7.668 1.00 39.62 354 LEU A N 1
ATOM 2975 C CA . LEU A 1 354 ? -18.563 -15.231 7.973 1.00 39.62 354 LEU A CA 1
ATOM 2976 C C . LEU A 1 354 ? -19.530 -14.046 7.785 1.00 39.62 354 LEU A C 1
ATOM 2978 O O . LEU A 1 354 ? -20.257 -14.001 6.790 1.00 39.62 354 LEU A O 1
ATOM 2982 N N . ILE A 1 355 ? -19.534 -13.096 8.722 1.00 49.06 355 ILE A N 1
ATOM 2983 C CA . ILE A 1 355 ? -20.304 -11.844 8.662 1.00 49.06 355 ILE A CA 1
ATOM 2984 C C . ILE A 1 355 ? -19.334 -10.689 8.411 1.00 49.06 355 ILE A C 1
ATOM 2986 O O . ILE A 1 355 ? -18.404 -10.476 9.190 1.00 49.06 355 ILE A O 1
ATOM 2990 N N . LEU A 1 356 ? -19.558 -9.922 7.342 1.00 44.06 356 LEU A N 1
ATOM 2991 C CA . LEU A 1 356 ? -18.637 -8.864 6.934 1.00 44.06 356 LEU A CA 1
ATOM 2992 C C . LEU A 1 356 ? -19.214 -7.460 7.170 1.00 44.06 356 LEU A C 1
ATOM 2994 O O . LEU A 1 356 ? -20.334 -7.136 6.761 1.00 44.06 356 LEU A O 1
ATOM 2998 N N . PHE A 1 357 ? -18.426 -6.604 7.824 1.00 49.22 357 PHE A N 1
ATOM 2999 C CA . PHE A 1 357 ? -18.752 -5.203 8.080 1.00 49.22 357 PHE A CA 1
ATOM 3000 C C . PHE A 1 357 ? -17.861 -4.287 7.236 1.00 49.22 357 PHE A C 1
ATOM 3002 O O . PHE A 1 357 ? -16.655 -4.187 7.464 1.00 49.22 357 PHE A O 1
ATOM 3009 N N . CYS A 1 358 ? -18.468 -3.592 6.269 1.00 42.59 358 CYS A N 1
ATOM 3010 C CA . CYS A 1 358 ? -17.794 -2.582 5.454 1.00 42.59 358 CYS A CA 1
ATOM 3011 C C . CYS A 1 358 ? -18.165 -1.183 5.965 1.00 42.59 358 CYS A C 1
ATOM 3013 O O . CYS A 1 358 ? -19.336 -0.784 5.927 1.00 42.59 358 CYS A O 1
ATOM 3015 N N . PHE A 1 359 ? -17.177 -0.423 6.437 1.00 48.12 359 PHE A N 1
ATOM 3016 C CA . PHE A 1 359 ? -17.417 0.860 7.103 1.00 48.12 359 PHE A CA 1
ATOM 3017 C C . PHE A 1 359 ? -17.410 2.052 6.133 1.00 48.12 359 PHE A C 1
ATOM 3019 O O . PHE A 1 359 ? -16.525 2.190 5.285 1.00 48.12 359 PHE A O 1
ATOM 3026 N N . LYS A 1 360 ? -18.396 2.945 6.285 1.00 41.66 360 LYS A N 1
ATOM 3027 C CA . LYS A 1 360 ? -18.522 4.242 5.604 1.00 41.66 360 LYS A CA 1
ATOM 3028 C C . LYS A 1 360 ? -18.335 5.370 6.618 1.00 41.66 360 LYS A C 1
ATOM 3030 O O . LYS A 1 360 ? -18.884 5.333 7.712 1.00 41.66 360 LYS A O 1
ATOM 3035 N N . GLN A 1 361 ? -17.646 6.426 6.200 1.00 42.59 361 GLN A N 1
ATOM 3036 C CA . GLN A 1 361 ? -17.273 7.574 7.032 1.00 42.59 361 GLN A CA 1
ATOM 3037 C C . GLN A 1 361 ? -18.438 8.513 7.453 1.00 42.59 361 GLN A C 1
ATOM 3039 O O . GLN A 1 361 ? -18.160 9.664 7.726 1.00 42.59 361 GLN A O 1
ATOM 3044 N N . HIS A 1 362 ? -19.725 8.110 7.489 1.00 41.41 362 HIS A N 1
ATOM 3045 C CA . HIS A 1 362 ? -20.847 8.988 7.941 1.00 41.41 362 HIS A CA 1
ATOM 3046 C C . HIS A 1 362 ? -22.156 8.249 8.336 1.00 41.41 362 HIS A C 1
ATOM 3048 O O . HIS A 1 362 ? -22.590 7.500 7.479 1.00 41.41 362 HIS A O 1
ATOM 3054 N N . ASP A 1 363 ? -22.761 8.503 9.529 1.00 46.22 363 ASP A N 1
ATOM 3055 C CA . ASP A 1 363 ? -23.993 8.050 10.339 1.00 46.22 363 ASP A CA 1
ATOM 3056 C C . ASP A 1 363 ? -24.182 6.796 11.362 1.00 46.22 363 ASP A C 1
ATOM 3058 O O . ASP A 1 363 ? -24.663 5.759 10.945 1.00 46.22 363 ASP A O 1
ATOM 3062 N N . ILE A 1 364 ? -23.889 6.856 12.714 1.00 45.47 364 ILE A N 1
ATOM 3063 C CA . ILE A 1 364 ? -23.525 5.757 13.704 1.00 45.47 364 ILE A CA 1
ATOM 3064 C C . ILE A 1 364 ? -24.806 5.140 14.239 1.00 45.47 364 ILE A C 1
ATOM 3066 O O . ILE A 1 364 ? -24.877 3.938 14.496 1.00 45.47 364 ILE A O 1
ATOM 3070 N N . MET A 1 365 ? -25.828 5.978 14.399 1.00 38.97 365 MET A N 1
ATOM 3071 C CA . MET A 1 365 ? -27.062 5.633 15.089 1.00 38.97 365 MET A CA 1
ATOM 3072 C C . MET A 1 365 ? -27.746 4.459 14.428 1.00 38.97 365 MET A C 1
ATOM 3074 O O . MET A 1 365 ? -28.149 3.530 15.114 1.00 38.97 365 MET A O 1
ATOM 3078 N N . LYS A 1 366 ? -27.816 4.446 13.094 1.00 40.25 366 LYS A N 1
ATOM 3079 C CA . LYS A 1 366 ? -28.472 3.358 12.369 1.00 40.25 366 LYS A CA 1
ATOM 3080 C C . LYS A 1 366 ? -27.779 2.015 12.616 1.00 40.25 366 LYS A C 1
ATOM 3082 O O . LYS A 1 366 ? -28.445 1.007 12.791 1.00 40.25 366 LYS A O 1
ATOM 3087 N N . ASN A 1 367 ? -26.450 2.006 12.733 1.00 41.66 367 ASN A N 1
ATOM 3088 C CA . ASN A 1 367 ? -25.684 0.805 13.055 1.00 41.66 367 ASN A CA 1
ATOM 3089 C C . ASN A 1 367 ? -25.955 0.298 14.485 1.00 41.66 367 ASN A C 1
ATOM 3091 O O . ASN A 1 367 ? -26.239 -0.886 14.665 1.00 41.66 367 ASN A O 1
ATOM 3095 N N . CYS A 1 368 ? -25.895 1.170 15.493 1.00 42.00 368 CYS A N 1
ATOM 3096 C CA . CYS A 1 368 ? -26.137 0.759 16.879 1.00 42.00 368 CYS A CA 1
ATOM 3097 C C . CYS A 1 368 ? -27.608 0.376 17.121 1.00 42.00 368 CYS A C 1
ATOM 3099 O O . CYS A 1 368 ? -27.867 -0.604 17.817 1.00 42.00 368 CYS A O 1
ATOM 3101 N N . LEU A 1 369 ? -28.555 1.071 16.476 1.00 41.38 369 LEU A N 1
ATOM 3102 C CA . LEU A 1 369 ? -29.992 0.766 16.505 1.00 41.38 369 LEU A CA 1
ATOM 3103 C C . LEU A 1 369 ? -30.312 -0.574 15.822 1.00 41.38 369 LEU A C 1
ATOM 3105 O O . LEU A 1 369 ? -31.021 -1.393 16.401 1.00 41.38 369 LEU A O 1
ATOM 3109 N N . ASP A 1 370 ? -29.732 -0.847 14.646 1.00 44.03 370 ASP A N 1
ATOM 3110 C CA . ASP A 1 370 ? -29.957 -2.100 13.909 1.00 44.03 370 ASP A CA 1
ATOM 3111 C C . ASP A 1 370 ? -29.328 -3.330 14.605 1.00 44.03 370 ASP A C 1
ATOM 3113 O O . ASP A 1 370 ? -29.641 -4.462 14.230 1.00 44.03 370 ASP A O 1
ATOM 3117 N N . ASN A 1 371 ? -28.410 -3.143 15.571 1.00 43.59 371 ASN A N 1
ATOM 3118 C CA . ASN A 1 371 ? -27.666 -4.240 16.220 1.00 43.59 371 ASN A CA 1
ATOM 3119 C C . ASN A 1 371 ? -27.689 -4.226 17.761 1.00 43.59 371 ASN A C 1
ATOM 3121 O O . ASN A 1 371 ? -26.969 -5.015 18.361 1.00 43.59 371 ASN A O 1
ATOM 3125 N N . GLN A 1 372 ? -28.511 -3.390 18.406 1.00 52.16 372 GLN A N 1
ATOM 3126 C CA . GLN A 1 372 ? -28.667 -3.354 19.875 1.00 52.16 372 GLN A CA 1
ATOM 3127 C C . GLN A 1 372 ? -27.355 -3.170 20.656 1.00 52.16 372 GLN A C 1
ATOM 3129 O O . GLN A 1 372 ? -27.194 -3.726 21.739 1.00 52.16 372 GLN A O 1
ATOM 3134 N N . VAL A 1 373 ? -26.424 -2.384 20.115 1.00 50.19 373 VAL A N 1
ATOM 3135 C CA . VAL A 1 373 ? -25.177 -2.028 20.809 1.00 50.19 373 VAL A CA 1
ATOM 3136 C C . VAL A 1 373 ? -25.524 -1.136 22.003 1.00 50.19 373 VAL A C 1
ATOM 3138 O O . VAL A 1 373 ? -26.084 -0.054 21.810 1.00 50.19 373 VAL A O 1
ATOM 3141 N N . GLN A 1 374 ? -25.235 -1.599 23.222 1.00 49.22 374 GLN A N 1
ATOM 3142 C CA . GLN A 1 374 ? -25.594 -0.904 24.466 1.00 49.22 374 GLN A CA 1
ATOM 3143 C C . GLN A 1 374 ? -24.427 -0.095 25.027 1.00 49.22 374 GLN A C 1
ATOM 3145 O O . GLN A 1 374 ? -24.641 0.900 25.719 1.00 49.22 374 GLN A O 1
ATOM 3150 N N . THR A 1 375 ? -23.196 -0.501 24.716 1.00 57.84 375 THR A N 1
ATOM 3151 C CA . THR A 1 375 ? -21.984 0.113 25.256 1.00 57.84 375 THR A CA 1
ATOM 3152 C C . THR A 1 375 ? -20.921 0.280 24.174 1.00 57.84 375 THR A C 1
ATOM 3154 O O . THR A 1 375 ? -20.915 -0.418 23.162 1.00 57.84 375 THR A O 1
ATOM 3157 N N . VAL A 1 376 ? -19.976 1.199 24.393 1.00 63.44 376 VAL A N 1
ATOM 3158 C CA . VAL A 1 376 ? -18.804 1.365 23.510 1.00 63.44 376 VAL A CA 1
ATOM 3159 C C . VAL A 1 376 ? -17.958 0.083 23.450 1.00 63.44 376 VAL A C 1
ATOM 3161 O O . VAL A 1 376 ? -17.267 -0.139 22.461 1.00 63.44 376 VAL A O 1
ATOM 3164 N N . LEU A 1 377 ? -18.066 -0.790 24.459 1.00 67.38 377 LEU A N 1
ATOM 3165 C CA . LEU A 1 377 ? -17.369 -2.077 24.525 1.00 67.38 377 LEU A CA 1
ATOM 3166 C C . LEU A 1 377 ? -17.892 -3.108 23.515 1.00 67.38 377 LEU A C 1
ATOM 3168 O O . LEU A 1 377 ? -17.171 -4.042 23.179 1.00 67.38 377 LEU A O 1
ATOM 3172 N N . ASP A 1 378 ? -19.106 -2.932 22.986 1.00 65.88 378 ASP A N 1
ATOM 3173 C CA . ASP A 1 378 ? -19.653 -3.822 21.953 1.00 65.88 378 ASP A CA 1
ATOM 3174 C C . ASP A 1 378 ? -19.089 -3.506 20.550 1.00 65.88 378 ASP A C 1
ATOM 3176 O O . ASP A 1 378 ? -19.377 -4.213 19.579 1.00 65.88 378 ASP A O 1
ATOM 3180 N N . ILE A 1 379 ? -18.313 -2.423 20.413 1.00 71.38 379 ILE A N 1
ATOM 3181 C CA . ILE A 1 379 ? -17.666 -2.029 19.159 1.00 71.38 379 ILE A CA 1
ATOM 3182 C C . ILE A 1 379 ? -16.295 -2.718 19.079 1.00 71.38 379 ILE A C 1
ATOM 3184 O O . ILE A 1 379 ? -15.464 -2.507 19.963 1.00 71.38 379 ILE A O 1
ATOM 3188 N N . PRO A 1 380 ? -16.009 -3.492 18.013 1.00 75.69 380 PRO A N 1
ATOM 3189 C CA . PRO A 1 380 ? -14.694 -4.092 17.815 1.00 75.69 380 PRO A CA 1
ATOM 3190 C C . PRO A 1 380 ? -13.574 -3.048 17.857 1.00 75.69 380 PRO A C 1
ATOM 3192 O O . PRO A 1 380 ? -13.628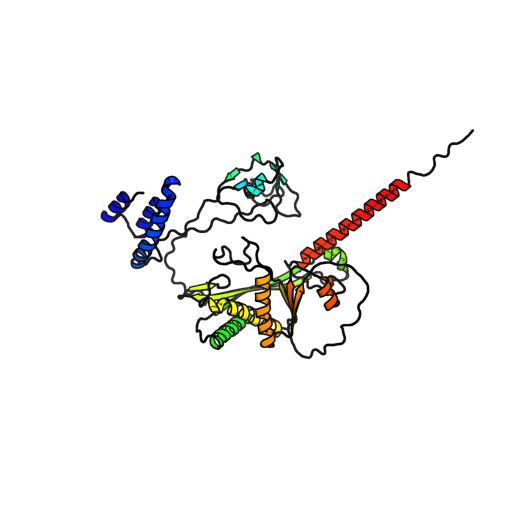 -2.029 17.164 1.00 75.69 380 PRO A O 1
ATOM 3195 N N . TYR A 1 381 ? -12.562 -3.315 18.679 1.00 79.00 381 TYR A N 1
ATOM 3196 C CA . TYR A 1 381 ? -11.468 -2.393 18.955 1.00 79.00 381 TYR A CA 1
ATOM 3197 C C . TYR A 1 381 ? -10.191 -2.880 18.260 1.00 79.00 381 TYR A C 1
ATOM 3199 O O . TYR A 1 381 ? -9.574 -3.856 18.686 1.00 79.00 381 TYR A O 1
ATOM 3207 N N . PHE A 1 382 ? -9.819 -2.218 17.164 1.00 83.81 382 PHE A N 1
ATOM 3208 C CA . PHE A 1 382 ? -8.692 -2.607 16.315 1.00 83.81 382 PHE A CA 1
ATOM 3209 C C . PHE A 1 382 ? -7.541 -1.607 16.391 1.00 83.81 382 PHE A C 1
ATOM 3211 O O . PHE A 1 382 ? -7.748 -0.396 16.450 1.00 83.81 382 PHE A O 1
ATOM 3218 N N . ASP A 1 383 ? -6.315 -2.120 16.351 1.00 79.88 383 ASP A N 1
ATOM 3219 C CA . ASP A 1 383 ? -5.113 -1.296 16.406 1.00 79.88 383 ASP A CA 1
ATOM 3220 C C . ASP A 1 383 ? -4.984 -0.399 15.168 1.00 79.88 383 ASP A C 1
ATOM 3222 O O . ASP A 1 383 ? -5.329 -0.800 14.056 1.00 79.88 383 ASP A O 1
ATOM 3226 N N . HIS A 1 384 ? -4.486 0.822 15.366 1.00 72.38 384 HIS A N 1
ATOM 3227 C CA . HIS A 1 384 ? -4.322 1.844 14.320 1.00 72.38 384 HIS A CA 1
ATOM 3228 C C . HIS A 1 384 ? -5.586 2.177 13.495 1.00 72.38 384 HIS A C 1
ATOM 3230 O O . HIS A 1 384 ? -5.482 2.777 12.423 1.00 72.38 384 HIS A O 1
ATOM 3236 N N . GLU A 1 385 ? -6.780 1.832 13.985 1.00 75.75 385 GLU A N 1
ATOM 3237 C CA . GLU A 1 385 ? -8.039 2.155 13.319 1.00 75.75 385 GLU A CA 1
ATOM 3238 C C . GLU A 1 385 ? -8.650 3.493 13.757 1.00 75.75 385 GLU A C 1
ATOM 3240 O O . GLU A 1 385 ? -8.289 4.113 14.760 1.00 75.75 385 GLU A O 1
ATOM 3245 N N . PHE A 1 386 ? -9.643 3.920 12.977 1.00 70.62 386 PHE A N 1
ATOM 3246 C CA . PHE A 1 386 ? -10.444 5.112 13.216 1.00 70.62 386 PHE A CA 1
ATOM 3247 C C . PHE A 1 386 ? -11.227 5.078 14.544 1.00 70.62 386 PHE A C 1
ATOM 3249 O O . PHE A 1 386 ? -11.375 6.119 15.193 1.00 70.62 386 PHE A O 1
ATOM 3256 N N . TRP A 1 387 ? -11.732 3.905 14.959 1.00 70.50 387 TRP A N 1
ATOM 3257 C CA . TRP A 1 387 ? -12.628 3.784 16.120 1.00 70.50 387 TRP A CA 1
ATOM 3258 C C . TRP A 1 387 ? -11.961 4.145 17.445 1.00 70.50 387 TRP A C 1
ATOM 3260 O O . TRP A 1 387 ? -12.487 5.041 18.107 1.00 70.50 387 TRP A O 1
ATOM 3270 N N . PRO A 1 388 ? -10.806 3.559 17.823 1.00 77.44 388 PRO A N 1
ATOM 3271 C CA . PRO A 1 388 ? -10.109 3.952 19.045 1.00 77.44 388 PRO A CA 1
ATOM 3272 C C . PRO A 1 388 ? -9.847 5.452 19.148 1.00 77.44 388 PRO A C 1
ATOM 3274 O O . PRO A 1 388 ? -10.048 6.035 20.202 1.00 77.44 388 PRO A O 1
ATOM 3277 N N . ILE A 1 389 ? -9.421 6.090 18.053 1.00 76.81 389 ILE A N 1
ATOM 3278 C CA . ILE A 1 389 ? -9.090 7.522 18.042 1.00 76.81 389 ILE A CA 1
ATOM 3279 C C . ILE A 1 389 ? -10.349 8.362 18.279 1.00 76.81 389 ILE A C 1
ATOM 3281 O O . ILE A 1 389 ? -10.364 9.229 19.146 1.00 76.81 389 ILE A O 1
ATOM 3285 N N . THR A 1 390 ? -11.427 8.060 17.554 1.00 69.62 390 THR A N 1
ATOM 3286 C CA . THR A 1 390 ? -12.692 8.800 17.671 1.00 69.62 390 THR A CA 1
ATOM 3287 C C . THR A 1 390 ? -13.319 8.641 19.054 1.00 69.62 390 THR A C 1
ATOM 3289 O O . THR A 1 390 ? -13.908 9.584 19.578 1.00 69.62 390 THR A O 1
ATOM 3292 N N . ILE A 1 391 ? -13.219 7.444 19.639 1.00 72.88 391 ILE A N 1
ATOM 3293 C CA . ILE A 1 391 ? -13.719 7.166 20.987 1.00 72.88 391 ILE A CA 1
ATOM 3294 C C . ILE A 1 391 ? -12.970 8.027 22.010 1.00 72.88 391 ILE A C 1
ATOM 3296 O O . ILE A 1 391 ? -13.622 8.703 22.803 1.00 72.88 391 ILE A O 1
ATOM 3300 N N . GLU A 1 392 ? -11.637 8.071 21.952 1.00 76.62 392 GLU A N 1
ATOM 3301 C CA . GLU A 1 392 ? -10.833 8.916 22.846 1.00 76.62 392 GLU A CA 1
ATOM 3302 C C . GLU A 1 392 ? -11.191 10.397 22.707 1.00 76.62 392 GLU A C 1
ATOM 3304 O O . GLU A 1 392 ? -11.500 11.042 23.704 1.00 76.62 392 GLU A O 1
ATOM 3309 N N . GLU A 1 393 ? -11.257 10.919 21.476 1.00 72.12 393 GLU A N 1
ATOM 3310 C CA . GLU A 1 393 ? -11.610 12.323 21.230 1.00 72.12 393 GLU A CA 1
ATOM 3311 C C . GLU A 1 393 ? -12.980 12.695 21.813 1.00 72.12 393 GLU A C 1
ATOM 3313 O O . GLU A 1 393 ? -13.186 13.823 22.271 1.00 72.12 393 GLU A O 1
ATOM 3318 N N . LYS A 1 394 ? -13.940 11.762 21.781 1.00 69.50 394 LYS A N 1
ATOM 3319 C CA . LYS A 1 394 ? -15.289 11.976 22.316 1.00 69.50 394 LYS A CA 1
ATOM 3320 C C . LYS A 1 394 ? -15.328 11.918 23.836 1.00 69.50 394 LYS A C 1
ATOM 3322 O O . LYS A 1 394 ? -16.027 12.734 24.432 1.00 69.50 394 LYS A O 1
ATOM 3327 N N . LEU A 1 395 ? -14.583 11.003 24.448 1.00 70.50 395 LEU A N 1
ATOM 3328 C CA . LEU A 1 395 ? -14.453 10.933 25.904 1.00 70.50 395 LEU A CA 1
ATOM 3329 C C . LEU A 1 395 ? -13.725 12.169 26.452 1.00 70.50 395 LEU A C 1
ATOM 3331 O O . LEU A 1 395 ? -14.192 12.766 27.417 1.00 70.50 395 LEU A O 1
ATOM 3335 N N . ASP A 1 396 ? -12.676 12.632 25.767 1.00 72.88 396 ASP A N 1
ATOM 3336 C CA . ASP A 1 396 ? -11.967 13.878 26.088 1.00 72.88 396 ASP A CA 1
ATOM 3337 C C . ASP A 1 396 ? -12.876 15.113 26.005 1.00 72.88 396 ASP A C 1
ATOM 3339 O O . ASP A 1 396 ? -12.801 16.017 26.837 1.00 72.88 396 ASP A O 1
ATOM 3343 N N . GLN A 1 397 ? -13.724 15.187 24.972 1.00 68.31 397 GLN A N 1
ATOM 3344 C CA . GLN A 1 397 ? -14.705 16.271 24.831 1.00 68.31 397 GLN A CA 1
ATOM 3345 C C . GLN A 1 397 ? -15.695 16.285 25.998 1.00 68.31 397 GLN A C 1
ATOM 3347 O O . GLN A 1 397 ? -16.037 17.357 26.491 1.00 68.31 397 GLN A O 1
ATOM 3352 N N . GLU A 1 398 ? -16.136 15.110 26.439 1.00 65.94 398 GLU A N 1
ATOM 3353 C CA . GLU A 1 398 ? -17.076 14.977 27.549 1.00 65.94 398 GLU A CA 1
ATOM 3354 C C . GLU A 1 398 ? -16.432 15.311 28.903 1.00 65.94 398 GLU A C 1
ATOM 3356 O O . GLU A 1 398 ? -17.060 15.983 29.720 1.00 65.94 398 GLU A O 1
ATOM 3361 N N . ASP A 1 399 ? -15.174 14.920 29.123 1.00 69.25 399 ASP A N 1
ATOM 3362 C CA . ASP A 1 399 ? -14.401 15.306 30.310 1.00 69.25 399 ASP A CA 1
ATOM 3363 C C . ASP A 1 399 ? -14.248 16.825 30.422 1.00 69.25 399 ASP A C 1
ATOM 3365 O O . ASP A 1 399 ? -14.537 17.393 31.476 1.00 69.25 399 ASP A O 1
ATOM 3369 N N . ARG A 1 400 ? -13.868 17.498 29.325 1.00 70.94 400 ARG A N 1
ATOM 3370 C CA . ARG A 1 400 ? -13.778 18.968 29.294 1.00 70.94 400 ARG A CA 1
ATOM 3371 C C . ARG A 1 400 ? -15.122 19.620 29.598 1.00 70.94 400 ARG A C 1
ATOM 3373 O O . ARG A 1 400 ? -15.189 20.531 30.413 1.00 70.94 400 ARG A O 1
ATOM 3380 N N . ARG A 1 401 ? -16.204 19.104 29.007 1.00 68.94 401 ARG A N 1
ATOM 3381 C CA . ARG A 1 401 ? -17.558 19.615 29.243 1.00 68.94 401 ARG A CA 1
ATOM 3382 C C . ARG A 1 401 ? -17.976 19.489 30.712 1.00 68.94 401 ARG A C 1
ATOM 3384 O O . ARG A 1 401 ? -18.623 20.390 31.234 1.00 68.94 401 ARG A O 1
ATOM 3391 N N . LYS A 1 402 ? -17.641 18.380 31.381 1.00 69.00 402 LYS A N 1
ATOM 3392 C CA . LYS A 1 402 ? -17.910 18.202 32.819 1.00 69.00 402 LYS A CA 1
ATOM 3393 C C . LYS A 1 402 ? -17.086 19.162 33.669 1.00 69.00 402 LYS A C 1
ATOM 3395 O O . LYS A 1 402 ? -17.659 19.816 34.530 1.00 69.00 402 LYS A O 1
ATOM 3400 N N . GLN A 1 403 ? -15.797 19.309 33.366 1.00 78.25 403 GLN A N 1
ATOM 3401 C CA . GLN A 1 403 ? -14.924 20.254 34.067 1.00 78.25 403 GLN A CA 1
ATOM 3402 C C . GLN A 1 403 ? -15.430 21.696 33.950 1.00 78.25 403 GLN A C 1
ATOM 3404 O O . GLN A 1 403 ? -15.469 22.399 34.953 1.00 78.25 403 GLN A O 1
ATOM 3409 N N . GLU A 1 404 ? -15.868 22.122 32.762 1.00 79.12 404 GLU A N 1
ATOM 3410 C CA . GLU A 1 404 ? -16.437 23.458 32.524 1.00 79.12 404 GLU A CA 1
ATOM 3411 C C . GLU A 1 404 ? -17.716 23.695 33.339 1.00 79.12 404 GLU A C 1
ATOM 3413 O O . GLU A 1 404 ? -17.910 24.777 33.888 1.00 79.12 404 GLU A O 1
ATOM 3418 N N . VAL A 1 405 ? -18.584 22.683 33.450 1.00 78.50 405 VAL A N 1
ATOM 3419 C CA . VAL A 1 405 ? -19.801 22.768 34.273 1.00 78.50 405 VAL A CA 1
ATOM 3420 C C . VAL A 1 405 ? -19.452 22.829 35.760 1.00 78.50 405 VAL A C 1
ATOM 3422 O O . VAL A 1 405 ? -20.021 23.649 36.471 1.00 78.50 405 VAL A O 1
ATOM 3425 N N . GLU A 1 406 ? -18.503 22.013 36.221 1.00 81.12 406 GLU A N 1
ATOM 3426 C CA . GLU A 1 406 ? -18.044 22.000 37.616 1.00 81.12 406 GLU A CA 1
ATOM 3427 C C . GLU A 1 406 ? -17.381 23.325 38.013 1.00 81.12 406 GLU A C 1
ATOM 3429 O O . GLU A 1 406 ? -17.694 23.869 39.067 1.00 81.12 406 GLU A O 1
ATOM 3434 N N . THR A 1 407 ? -16.539 23.903 37.147 1.00 80.44 407 THR A N 1
ATOM 3435 C CA . THR A 1 407 ? -15.934 25.227 37.391 1.00 80.44 407 THR A CA 1
ATOM 3436 C C . THR A 1 407 ? -16.977 26.341 37.363 1.00 80.44 407 THR A C 1
ATOM 3438 O O . THR A 1 407 ? -16.968 27.197 38.241 1.00 80.44 407 THR A O 1
ATOM 3441 N N . ALA A 1 408 ? -17.913 26.319 36.409 1.00 78.81 408 ALA A N 1
ATOM 3442 C CA . ALA A 1 408 ? -19.001 27.297 36.363 1.00 78.81 408 ALA A CA 1
ATOM 3443 C C . ALA A 1 408 ? -19.951 27.196 37.568 1.00 78.81 408 ALA A C 1
ATOM 3445 O O . ALA A 1 408 ? -20.594 28.185 37.917 1.00 78.81 408 ALA A O 1
ATOM 3446 N N . GLN A 1 409 ? -20.073 26.014 38.174 1.00 78.06 409 GLN A N 1
ATOM 3447 C CA . GLN A 1 409 ? -20.866 25.812 39.380 1.00 78.06 409 GLN A CA 1
ATOM 3448 C C . GLN A 1 409 ? -20.107 26.267 40.631 1.00 78.06 409 GLN A C 1
ATOM 3450 O O . GLN A 1 409 ? -20.668 27.028 41.407 1.00 78.06 409 GLN A O 1
ATOM 3455 N N . ALA A 1 410 ? -18.817 25.941 40.749 1.00 76.62 410 ALA A N 1
ATOM 3456 C CA . ALA A 1 410 ? -17.967 26.431 41.836 1.00 76.62 410 ALA A CA 1
ATOM 3457 C C . ALA A 1 410 ? -17.887 27.969 41.879 1.00 76.62 410 ALA A C 1
ATOM 3459 O O . ALA A 1 410 ? -18.004 28.553 42.948 1.00 76.62 410 ALA A O 1
ATOM 3460 N N . MET A 1 411 ? -17.794 28.638 40.721 1.00 73.88 411 MET A N 1
ATOM 3461 C CA . MET A 1 411 ? -17.811 30.109 40.660 1.00 73.88 411 MET A CA 1
ATOM 3462 C C . MET A 1 411 ? -19.149 30.713 41.116 1.00 73.88 411 MET A C 1
ATOM 3464 O O . MET A 1 411 ? -19.172 31.809 41.657 1.00 73.88 411 MET A O 1
ATOM 3468 N N . LYS A 1 412 ? -20.270 30.012 40.905 1.00 72.12 412 LYS A N 1
ATOM 3469 C CA . LYS A 1 412 ? -21.587 30.465 41.384 1.00 72.12 412 LYS A CA 1
ATOM 3470 C C . LYS A 1 412 ? -21.778 30.246 42.878 1.00 72.12 412 LYS A C 1
ATOM 3472 O O . LYS A 1 412 ? -22.507 31.016 43.493 1.00 72.12 412 LYS A O 1
ATOM 3477 N N . ASP A 1 413 ? -21.173 29.196 43.419 1.00 67.44 413 ASP A N 1
ATOM 3478 C CA . ASP A 1 413 ? -21.219 28.906 44.848 1.00 67.44 413 ASP A CA 1
ATOM 3479 C C . ASP A 1 413 ? -20.311 29.888 45.623 1.00 67.44 413 ASP A C 1
ATOM 3481 O O . ASP A 1 413 ? -20.706 30.361 46.682 1.00 67.44 413 ASP A O 1
ATOM 3485 N N . GLU A 1 414 ? -19.167 30.301 45.054 1.00 59.59 414 GLU A N 1
ATOM 3486 C CA . GLU A 1 414 ? -18.303 31.359 45.619 1.00 59.59 414 GLU A CA 1
ATOM 3487 C C . GLU A 1 414 ? -18.950 32.760 45.580 1.00 59.59 414 GLU A C 1
ATOM 3489 O O . GLU A 1 414 ? -18.811 33.517 46.536 1.00 59.59 414 GLU A O 1
ATOM 3494 N N . ASP A 1 415 ? -19.714 33.096 44.531 1.00 57.12 415 ASP A N 1
ATOM 3495 C CA . ASP A 1 415 ? -20.465 34.365 44.449 1.00 57.12 415 ASP A CA 1
ATOM 3496 C C . ASP A 1 415 ? -21.673 34.423 45.420 1.00 57.12 415 ASP A C 1
ATOM 3498 O O . ASP A 1 415 ? -22.237 35.498 45.643 1.00 57.12 415 ASP A O 1
ATOM 3502 N N . PHE A 1 416 ? -22.108 33.288 45.986 1.00 52.19 416 PHE A N 1
ATOM 3503 C CA . PHE A 1 416 ? -23.243 33.218 4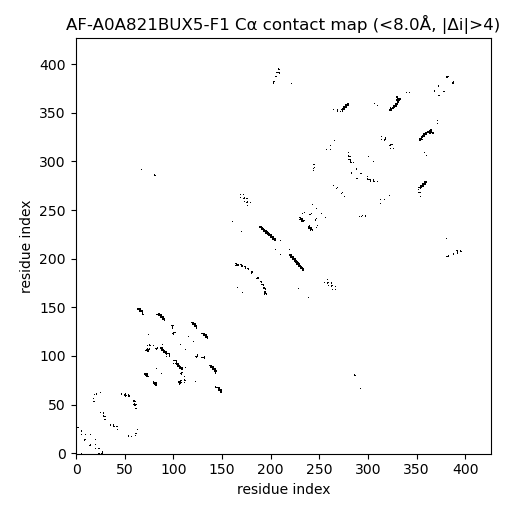6.919 1.00 52.19 416 PHE A CA 1
ATOM 3504 C C . PHE A 1 416 ? -22.829 33.413 48.389 1.00 52.19 416 PHE A C 1
ATOM 3506 O O . PHE A 1 416 ? -23.641 33.885 49.185 1.00 52.19 416 PHE A O 1
ATOM 3513 N N . ASP A 1 417 ? -21.573 33.121 48.743 1.00 52.91 417 ASP A N 1
ATOM 3514 C CA . ASP A 1 417 ? -21.052 33.259 50.114 1.00 52.91 417 ASP A CA 1
ATOM 3515 C C . ASP A 1 417 ? -20.619 34.700 50.480 1.00 52.91 417 ASP A C 1
ATOM 3517 O O . ASP A 1 417 ? -20.364 34.977 51.651 1.00 52.91 417 ASP A O 1
ATOM 3521 N N . ASP A 1 418 ? -20.597 35.649 49.532 1.00 52.25 418 ASP A N 1
ATOM 3522 C CA . ASP A 1 418 ? -20.243 37.066 49.789 1.00 52.25 418 ASP A CA 1
ATOM 3523 C C . ASP A 1 418 ? -21.471 37.962 50.105 1.00 52.25 418 ASP A C 1
ATOM 3525 O O . ASP A 1 418 ? -21.375 39.187 50.187 1.00 52.25 418 ASP A O 1
ATOM 3529 N N . PHE A 1 419 ? -22.654 37.359 50.302 1.00 50.53 419 PHE A N 1
ATOM 3530 C CA . PHE A 1 419 ? -23.911 38.044 50.647 1.00 50.53 419 PHE A CA 1
ATOM 3531 C C . PHE A 1 419 ? -24.534 37.514 51.955 1.00 50.53 419 PHE A C 1
ATOM 3533 O O . PHE A 1 419 ? -25.725 37.211 52.018 1.00 50.53 419 PHE A O 1
ATOM 3540 N N . SER A 1 420 ? -23.758 37.440 53.041 1.00 50.09 420 SER A N 1
ATOM 3541 C CA . SER A 1 420 ? -24.314 37.316 54.400 1.00 50.09 420 SER A CA 1
ATOM 3542 C C . SER A 1 420 ? -23.882 38.480 55.303 1.00 50.09 420 SER A C 1
ATOM 3544 O O . SER A 1 420 ? -22.780 38.490 55.840 1.00 50.09 420 SER A O 1
ATOM 3546 N N . GLU A 1 421 ? -24.801 39.444 55.419 1.00 48.34 421 GLU A N 1
ATOM 3547 C CA . GLU A 1 421 ? -25.079 40.352 56.548 1.00 48.34 421 GLU A CA 1
ATOM 3548 C C . GLU A 1 421 ? -23.912 41.076 57.251 1.00 48.34 421 GLU A C 1
ATOM 3550 O O . GLU A 1 421 ? -23.288 40.571 58.181 1.00 48.34 421 GLU A O 1
ATOM 3555 N N . SER A 1 422 ? -23.756 42.369 56.939 1.00 46.06 422 SER A N 1
ATOM 3556 C CA . SER A 1 422 ? -23.393 43.373 57.945 1.00 46.06 422 SER A CA 1
ATOM 3557 C C . SER A 1 422 ? -24.679 43.975 58.531 1.00 46.06 422 SER A C 1
ATOM 3559 O O . SER A 1 422 ? -25.239 44.915 57.961 1.00 46.06 422 SER A O 1
ATOM 3561 N N . GLU A 1 423 ? -25.173 43.421 59.640 1.00 51.41 423 GLU A N 1
ATOM 3562 C CA . GLU A 1 423 ? -26.153 44.115 60.483 1.00 51.41 423 GLU A CA 1
ATOM 3563 C C . GLU A 1 423 ? -25.450 45.244 61.252 1.00 51.41 423 GLU A C 1
ATOM 3565 O O . GLU A 1 423 ? -24.461 45.036 61.957 1.00 51.41 423 GLU A O 1
ATOM 3570 N N . ASP A 1 424 ? -25.963 46.455 61.060 1.00 50.78 424 ASP A N 1
ATOM 3571 C CA . ASP A 1 424 ? -25.521 47.705 61.672 1.00 50.78 424 ASP A CA 1
ATOM 3572 C C . ASP A 1 424 ? -26.066 47.779 63.115 1.00 50.78 424 ASP A C 1
ATOM 3574 O O . ASP A 1 424 ? -27.286 47.687 63.295 1.00 50.78 424 ASP A O 1
ATOM 3578 N N . PRO A 1 425 ? -25.241 47.932 64.169 1.00 57.31 425 PRO A N 1
ATOM 3579 C CA . PRO A 1 425 ? -25.760 48.071 65.520 1.00 57.31 425 PRO A CA 1
ATOM 3580 C C . PRO A 1 425 ? -26.042 49.544 65.834 1.00 57.31 425 PRO A C 1
ATOM 3582 O O . PRO A 1 425 ? -25.135 50.336 66.083 1.00 57.31 425 PRO A O 1
ATOM 3585 N N . THR A 1 426 ? -27.325 49.903 65.878 1.00 54.00 426 THR A N 1
ATOM 3586 C CA . THR A 1 426 ? -27.804 51.099 66.583 1.00 54.00 426 THR A CA 1
ATOM 3587 C C . THR A 1 426 ? -27.676 50.922 68.097 1.00 54.00 426 THR A C 1
ATOM 3589 O O . THR A 1 426 ? -28.443 50.151 68.673 1.00 54.00 426 THR A O 1
ATOM 3592 N N . GLU A 1 427 ? -26.751 51.657 68.720 1.00 43.03 427 GLU A N 1
ATOM 3593 C CA . GLU A 1 427 ? -26.994 52.613 69.827 1.00 43.03 427 GLU A CA 1
ATOM 3594 C C . GLU A 1 427 ? -25.764 53.494 70.094 1.00 43.03 427 GLU A C 1
ATOM 3596 O O . GLU A 1 427 ? -24.644 52.946 70.230 1.00 43.03 427 GLU A O 1
#

Foldseek 3Di:
DDPVVLVVCVVVVVDPALLSSLVVLVVHLPDDPVCNVVSVVVLVVCQVPQQVVVVVVVDNGNDWDFDDQDFDQAQFDDPPGDAAQAKKKKAADPCCPPDQHNDRMHIHHPVRLVVDPDQWDFGHPDPPTHTDTGGSVRIDMDGRNDTHIDDDDDDDPDLPPVPADDDPLQVLLQCQLQVCCCVPPVDNWGKGKHWRDKDKDKAAQDDLCCVVCVVPDDPRIDIDMDIDMFMWTQDPSDTDGPPAQDDPVSVCSLVSVLSSVLSNLLVCLVVPAAEAEAEQDWDDVCDDDPDPDGDPPRDIDDSVRSVVSVVVSVVVCVVVVQAVDEDEDFDDDDDDDDDDDDDPPDDPDPDRHHYYYYYDDHHRCVVCVVPVPPDLVVDDDDHPDPSSVVVSVVSVVVVVVVVVVVVVVVVVVVVVVVPDDDDDDDD

Nearest PDB structures (foldseek):
  6gyr-assembly1_A  TM=7.751E-01  e=2.239E-30  Homo sapiens
  7vi0-assembly2_B  TM=7.793E-01  e=2.459E-24  Homo sapiens
  8gzc-assembly2_B  TM=7.665E-01  e=1.369E-23  Homo sapiens
  8cnd-assembly1_A  TM=7.042E-01  e=3.171E-21  Mus musculus
  6v8b-assembly1_A  TM=8.415E-01  e=7.390E-18  Homo sapiens

Sequence (427 aa):
MNISTMHNKLLCGEYKNPLHFCDDAWLYNNKPLRVYKMCTKLAKLFVESIDRVVQKFGYCCGRQYAYLPKLMLCYGKQQCWEISPYGYYYYSNSEPLRFNLSSGKYTFCANCFHSIKSESILIGDDSTRTLVEIPKQIFLLAQNDIREPEIMIDCIVCTRLQQLPVTELSSRLEEHVNQFFLDKYCHKSRVTIRVLYSSDKICEIKPQLKKYYLNQVADNNYPYRTKVILAFQEIESVDVVFFIHFFRPKLYRQDVYHEILIGYLDYAKQHGYMYAHIWACSASEGVNYIFRCRPPEQLLPKLKRLQDWCRKMLDNEIAERLVIDYKIKAIYKIFDYRKCIELKKRFSFTRRNLILFCFKQHDIMKNCLDNQVQTVLDIPYFDHEFWPITIEEKLDQEDRRKQEVETAQAMKDEDFDDFSESEDPTE

Secondary structure (DSSP, 8-state):
--HHHHHHHHHTT--SSHHHHHHHHHHHH---TTTHHHHHHHHHHHHHHHHHHHHHTT-S-S---BPPPPP----SSTT-----TT-EEEEE-S-TTTSS---SEEEEEHHHHHH--SSEEEE-SSTTSPPEEEEGGGPEEE-----PBPPP-------TTTTSPP-HHHHHHHHHHHHHHHHHH---PPEEEEEEEEEEEEEEPPHHHHHHHGGG-TTSEEEEEEEEEEEEEEETTEEEE-SSS--SSGGGHHHHHHHHHHHHHHHHHHTT--EEEEE--PPPTT--SSSSS--TT-PPPPHHHHHHHHHHHHHHHHHTTSEEEEEEEE-------------TTS----S--EEEEEEESS-HHHHHHHHT--SGGGS---TTSHHHHHHHHHHHHHHHHHHHHHHHHHHHHHTTTT-S-------

Solvent-accessible surface area (backbone atoms only — not comparable to full-atom values): 26118 Å² total; per-residue (Å²): 107,53,71,68,59,53,52,50,38,58,75,70,62,68,52,93,47,73,63,61,51,38,54,47,51,52,51,42,47,67,58,65,80,92,54,32,72,61,31,53,53,51,48,52,54,46,46,72,54,39,26,68,52,32,39,77,74,75,41,91,54,57,72,90,56,54,49,78,55,81,88,47,67,30,75,49,56,92,92,45,60,77,54,49,46,88,32,30,35,34,37,74,44,92,53,40,83,80,48,79,40,72,59,54,62,49,34,26,23,56,69,45,59,68,67,51,86,60,71,49,44,75,45,56,85,48,99,89,50,67,66,44,81,40,58,51,86,72,42,44,82,46,65,54,71,68,58,55,64,60,81,90,71,80,89,72,92,68,80,83,67,87,76,68,66,85,44,74,69,22,50,52,36,26,51,52,45,42,48,50,36,39,74,76,63,73,43,85,74,56,54,48,42,34,58,80,44,76,48,82,48,70,33,71,66,53,71,56,59,39,75,77,42,51,95,76,47,93,71,66,51,48,76,46,73,52,73,42,76,51,47,30,34,68,53,94,86,38,82,37,72,33,92,76,84,58,46,85,65,62,86,50,44,65,58,52,57,37,42,51,50,50,43,47,52,51,52,41,37,78,72,67,44,48,68,48,79,44,76,63,71,56,69,55,88,98,54,61,94,80,64,76,85,68,60,90,85,64,74,77,58,54,55,69,58,44,46,53,50,52,46,58,44,52,55,50,32,44,75,71,63,61,30,81,55,70,51,78,37,39,41,50,74,90,89,86,95,83,86,89,89,89,80,92,83,81,75,91,80,87,70,96,55,31,40,38,42,40,48,40,95,51,40,33,47,63,50,36,67,76,63,70,57,86,51,80,83,73,52,89,81,55,70,99,41,70,62,59,56,54,51,37,57,52,49,52,52,50,51,51,54,50,50,53,52,52,52,59,47,52,56,53,56,59,67,56,71,79,73,75,82,88,81,80,83,90,128

Mean predicted aligned error: 15.66 Å